Protein AF-0000000076570654 (afdb_homodimer)

Radius of gyration: 28.88 Å; Cα contacts (8 Å, |Δi|>4): 1035; chains: 2; bounding box: 62×108×113 Å

Nearest PDB structures (foldseek):
  5muf-assembly1_A  TM=9.683E-01  e=2.163E-29  Homo sapiens
  6cnl-assembly1_C  TM=9.852E-01  e=6.506E-29  Homo sapiens
  5muf-assembly1_C  TM=9.632E-01  e=5.415E-29  Homo sapiens
  6cnl-assembly1_G  TM=9.884E-01  e=4.902E-28  Homo sapiens
  6cnl-assembly1_K  TM=9.877E-01  e=1.884E-27  Homo sapiens

Foldseek 3Di:
DDPPPPPPVDDPPPPPPPPPPPPPPPCPVPPPVVVVVVCPPDDPVVVVVVPDDDDDDDLCLLVLAQPPPPPPPDSLFFAAKEKEKEWEFFDWDDDPDQLRTAHDPLRLVLLLLLLVVVLVVPDPAAAEEEEPGRRGVSSVVSNCVNVPPHYYDYDNLQADFAQDQAPVHDPCPPVVPPVRNVPNNVSLVVVLSVPPWGDGSVDNYYHYYYYYHHLLSVLQSVCSLQVHDSNCSVVDFAWHGFIWMWMQHRSRHIDTPDDRHRVSDPPVSTDRD/DDDDDDDDPDPPPPPPPPPPPPPPPPCPVPPPVVVVVVCPPDDPVVVVVVPDDDDDDDLCLLVLAQPPPPPPPDSLFFAAKEKEKEWEFFDWDDDPDQLRTAHDPLRLVLLLLLLVVVLVVPDPAAAEEEEPGRRGVSSVVSNCVNVPPHYYDYDNLQADFAQDQAPVHDPCPPVVPPVRNVPNNVSLVVVLSVPPWGDGSVDNYYHYYYYYHHLLSVLQSVCSLQVHDSNCSVVDFAWHGFIWMWMQHRSRHIDTPDDRHRVSDPPVSTDRD

Sequence (546 aa):
MSKRLFTQAARFIFGGAVLTATVAGCHARADSTSFLRRVLADSPTLKEAFKSPITPWNSNWDNRGNHVSGNGDSSVKSKANRHIILVRHGQYHYCEDDSDCHLTELGRQQTDLTGQRLKQLNFPYTRIFYSTMTRAVESTNEIIKYLPGVPATPCDFIREGAPFPPEPSVANWPPDGDEAFKKDGPRIESAFMHYIHRADPSQTEDSYEILVCHANVIRYFVCRALQLPPEAWIRISLDHGSLTWLTIRPSGTVSLRWLGNSGYMPPDKLSLAMSKRLFTQAARFIFGGAVLTATVAGCHARADSTSFLRRVLADSPTLKEAFKSPITPWNSNWDNRGNHVSGNGDSSVKSKANRHIILVRHGQYHYCEDDSDCHLTELGRQQTDLTGQRLKQLNFPYTRIFYSTMTRAVESTNEIIKYLPGVPATPCDFIREGAPFPPEPSVANWPPDGDEAFKKDGPRIESAFMHYIHRADPSQTEDSYEILVCHANVIRYFVCRALQLPPEAWIRISLDHGSLTWLTIRPSGTVSLRWLGNSGYMPPDKLSLA

Organism: Mesocestoides corti (NCBI:txid53468)

Structure (mmCIF, N/CA/C/O backbone):
data_AF-0000000076570654-model_v1
#
loop_
_entity.id
_entity.type
_entity.pdbx_description
1 polymer 'Serine/threonine-protein phosphatase PGAM5, mitochondrial'
#
loop_
_atom_site.group_PDB
_atom_site.id
_atom_site.type_symbol
_atom_site.label_atom_id
_atom_site.label_alt_id
_atom_site.label_comp_id
_atom_site.label_asym_id
_atom_site.label_entity_id
_atom_site.label_seq_id
_atom_site.pdbx_PDB_ins_code
_atom_site.Cartn_x
_atom_site.Cartn_y
_atom_site.Cartn_z
_atom_site.occupancy
_atom_site.B_iso_or_equiv
_atom_site.auth_seq_id
_atom_site.auth_comp_id
_atom_site.auth_asym_id
_atom_site.auth_atom_id
_atom_site.pdbx_PDB_model_num
ATOM 1 N N . MET A 1 1 ? -3.227 0.968 85.312 1 22.78 1 MET A N 1
ATOM 2 C CA . MET A 1 1 ? -3.623 0.625 84 1 22.78 1 MET A CA 1
ATOM 3 C C . MET A 1 1 ? -3.176 1.7 83 1 22.78 1 MET A C 1
ATOM 5 O O . MET A 1 1 ? -2.867 2.824 83.375 1 22.78 1 MET A O 1
ATOM 9 N N . SER A 1 2 ? -3.299 1.262 81.688 1 22.83 2 SER A N 1
ATOM 10 C CA . SER A 1 2 ? -2.758 1.334 80.312 1 22.83 2 SER A CA 1
ATOM 11 C C . SER A 1 2 ? -3.172 2.629 79.625 1 22.83 2 SER A C 1
ATOM 13 O O . SER A 1 2 ? -4.348 2.816 79.312 1 22.83 2 SER A O 1
ATOM 15 N N . LYS A 1 3 ? -2.545 3.783 80.062 1 19.36 3 LYS A N 1
ATOM 16 C CA . LYS A 1 3 ? -2.51 5.18 79.625 1 19.36 3 LYS A CA 1
ATOM 17 C C . LYS A 1 3 ? -2.305 5.289 78.125 1 19.36 3 LYS A C 1
ATOM 19 O O . LYS A 1 3 ? -1.303 4.809 77.562 1 19.36 3 LYS A O 1
ATOM 24 N N . ARG A 1 4 ? -3.49 5.391 77.25 1 24 4 ARG A N 1
ATOM 25 C CA . ARG A 1 4 ? -4.047 5.582 75.938 1 24 4 ARG A CA 1
ATOM 26 C C . ARG A 1 4 ? -3.336 6.715 75.188 1 24 4 ARG A C 1
ATOM 28 O O . ARG A 1 4 ? -3.553 7.891 75.5 1 24 4 ARG A O 1
ATOM 35 N N . LEU A 1 5 ? -1.943 6.562 74.938 1 20.91 5 LEU A N 1
ATOM 36 C CA . LEU A 1 5 ? -0.967 7.48 74.375 1 20.91 5 LEU A CA 1
ATOM 37 C C . LEU A 1 5 ? -1.467 8.047 73.062 1 20.91 5 LEU A C 1
ATOM 39 O O . LEU A 1 5 ? -1.778 7.293 72.125 1 20.91 5 LEU A O 1
ATOM 43 N N . PHE A 1 6 ? -2.215 9.211 73 1 23.89 6 PHE A N 1
ATOM 44 C CA . PHE A 1 6 ? -2.898 10.102 72.062 1 23.89 6 PHE A CA 1
ATOM 45 C C . PHE A 1 6 ? -1.955 10.562 70.938 1 23.89 6 PHE A C 1
ATOM 47 O O . PHE A 1 6 ? -1.001 11.297 71.188 1 23.89 6 PHE A O 1
ATOM 54 N N . THR A 1 7 ? -1.537 9.586 69.938 1 21.77 7 THR A N 1
ATOM 55 C CA . THR A 1 7 ? -0.629 9.711 68.812 1 21.77 7 THR A CA 1
ATOM 56 C C . THR A 1 7 ? -1.047 10.875 67.875 1 21.77 7 THR A C 1
ATOM 58 O O . THR A 1 7 ? -2.166 10.891 67.375 1 21.77 7 THR A O 1
ATOM 61 N N . GLN A 1 8 ? -0.576 12.148 68.062 1 20.47 8 GLN A N 1
ATOM 62 C CA . GLN A 1 8 ? -0.711 13.484 67.5 1 20.47 8 GLN A CA 1
ATOM 63 C C . GLN A 1 8 ? -0.262 13.492 66.062 1 20.47 8 GLN A C 1
ATOM 65 O O . GLN A 1 8 ? 0.936 13.562 65.75 1 20.47 8 GLN A O 1
ATOM 70 N N . ALA A 1 9 ? -0.659 12.609 65.062 1 21.33 9 ALA A N 1
ATOM 71 C CA . ALA A 1 9 ? -0.06 12.406 63.719 1 21.33 9 ALA A CA 1
ATOM 72 C C . ALA A 1 9 ? -0.33 13.602 62.812 1 21.33 9 ALA A C 1
ATOM 74 O O . ALA A 1 9 ? -0.14 13.516 61.594 1 21.33 9 ALA A O 1
ATOM 75 N N . ALA A 1 10 ? -0.599 14.891 63.219 1 20.3 10 ALA A N 1
ATOM 76 C CA . ALA A 1 10 ? -1.308 15.719 62.25 1 20.3 10 ALA A CA 1
ATOM 77 C C . ALA A 1 10 ? -0.469 15.922 61 1 20.3 10 ALA A C 1
ATOM 79 O O . ALA A 1 10 ? 0.741 15.688 61 1 20.3 10 ALA A O 1
ATOM 80 N N . ARG A 1 11 ? -0.731 17.141 60.125 1 20.72 11 ARG A N 1
ATOM 81 C CA . ARG A 1 11 ? -1.178 17.703 58.844 1 20.72 11 ARG A CA 1
ATOM 82 C C . ARG A 1 11 ? -0.014 18.344 58.094 1 20.72 11 ARG A C 1
ATOM 84 O O . ARG A 1 11 ? 0.412 19.453 58.438 1 20.72 11 ARG A O 1
ATOM 91 N N . PHE A 1 12 ? 1.17 17.734 57.906 1 22.22 12 PHE A N 1
ATOM 92 C CA . PHE A 1 12 ? 2.266 18.5 57.312 1 22.22 12 PHE A CA 1
ATOM 93 C C . PHE A 1 12 ? 1.878 19.031 55.938 1 22.22 12 PHE A C 1
ATOM 95 O O . PHE A 1 12 ? 1.423 18.266 55.094 1 22.22 12 PHE A O 1
ATOM 102 N N . ILE A 1 13 ? 1.491 20.328 55.781 1 21.91 13 ILE A N 1
ATOM 103 C CA . ILE A 1 13 ? 1.037 21.203 54.688 1 21.91 13 ILE A CA 1
ATOM 104 C C . ILE A 1 13 ? 2.158 21.391 53.688 1 21.91 13 ILE A C 1
ATOM 106 O O . ILE A 1 13 ? 3.158 22.047 53.969 1 21.91 13 ILE A O 1
ATOM 110 N N . PHE A 1 14 ? 2.818 20.344 53.125 1 21.67 14 PHE A N 1
ATOM 111 C CA . PHE A 1 14 ? 3.957 20.609 52.25 1 21.67 14 PHE A CA 1
ATOM 112 C C . PHE A 1 14 ? 3.559 21.516 51.094 1 21.67 14 PHE A C 1
ATOM 114 O O . PHE A 1 14 ? 2.52 21.312 50.469 1 21.67 14 PHE A O 1
ATOM 121 N N . GLY A 1 15 ? 3.887 22.844 51.094 1 22.66 15 GLY A N 1
ATOM 122 C CA . GLY A 1 15 ? 3.805 23.969 50.188 1 22.66 15 GLY A CA 1
ATOM 123 C C . GLY A 1 15 ? 4.426 23.688 48.844 1 22.66 15 GLY A C 1
ATOM 124 O O . GLY A 1 15 ? 5.648 23.703 48.688 1 22.66 15 GLY A O 1
ATOM 125 N N . GLY A 1 16 ? 4.156 22.578 48.188 1 22.44 16 GLY A N 1
ATOM 126 C CA . GLY A 1 16 ? 4.895 22.281 46.969 1 22.44 16 GLY A CA 1
ATOM 127 C C . GLY A 1 16 ? 4.793 23.375 45.906 1 22.44 16 GLY A C 1
ATOM 128 O O . GLY A 1 16 ? 3.703 23.859 45.625 1 22.44 16 GLY A O 1
ATOM 129 N N . ALA A 1 17 ? 5.793 24.328 45.812 1 24.34 17 ALA A N 1
ATOM 130 C CA . ALA A 1 17 ? 5.988 25.344 44.781 1 24.34 17 ALA A CA 1
ATOM 131 C C . ALA A 1 17 ? 5.832 24.766 43.406 1 24.34 17 ALA A C 1
ATOM 133 O O . ALA A 1 17 ? 6.484 23.781 43.031 1 24.34 17 ALA A O 1
ATOM 134 N N . VAL A 1 18 ? 4.617 24.734 42.875 1 24.47 18 VAL A N 1
ATOM 135 C CA . VAL A 1 18 ? 4.281 24.391 41.5 1 24.47 18 VAL A CA 1
ATOM 136 C C . VAL A 1 18 ? 5.121 25.219 40.531 1 24.47 18 VAL A C 1
ATOM 138 O O . VAL A 1 18 ? 5.004 26.438 40.5 1 24.47 18 VAL A O 1
ATOM 141 N N . LEU A 1 19 ? 6.445 24.953 40.438 1 25.12 19 LEU A N 1
ATOM 142 C CA . LEU A 1 19 ? 7.199 25.625 39.375 1 25.12 19 LEU A CA 1
ATOM 143 C C . LEU A 1 19 ? 6.457 25.531 38.062 1 25.12 19 LEU A C 1
ATOM 145 O O . LEU A 1 19 ? 6.176 24.438 37.562 1 25.12 19 LEU A O 1
ATOM 149 N N . THR A 1 20 ? 5.613 26.5 37.812 1 23.55 20 THR A N 1
ATOM 150 C CA . THR A 1 20 ? 4.969 26.75 36.531 1 23.55 20 THR A CA 1
ATOM 151 C C . THR A 1 20 ? 6.008 26.844 35.406 1 23.55 20 THR A C 1
ATOM 153 O O . THR A 1 20 ? 6.891 27.703 35.469 1 23.55 20 THR A O 1
ATOM 156 N N . ALA A 1 21 ? 6.57 25.734 34.938 1 25.83 21 ALA A N 1
ATOM 157 C CA . ALA A 1 21 ? 7.375 25.812 33.719 1 25.83 21 ALA A CA 1
ATOM 158 C C . ALA A 1 21 ? 6.703 26.688 32.656 1 25.83 21 ALA A C 1
ATOM 160 O O . ALA A 1 21 ? 5.559 26.438 32.281 1 25.83 21 ALA A O 1
ATOM 161 N N . THR A 1 22 ? 6.969 27.922 32.688 1 26.09 22 THR A N 1
ATOM 162 C CA . THR A 1 22 ? 6.664 28.844 31.594 1 26.09 22 THR A CA 1
ATOM 163 C C . THR A 1 22 ? 7.176 28.297 30.266 1 26.09 22 THR A C 1
ATOM 165 O O . THR A 1 22 ? 8.383 28.109 30.094 1 26.09 22 THR A O 1
ATOM 168 N N . VAL A 1 23 ? 6.547 27.281 29.719 1 27.09 23 VAL A N 1
ATOM 169 C CA . VAL A 1 23 ? 6.816 26.984 28.328 1 27.09 23 VAL A CA 1
ATOM 170 C C . VAL A 1 23 ? 6.785 28.266 27.5 1 27.09 23 VAL A C 1
ATOM 172 O O . VAL A 1 23 ? 5.754 28.938 27.422 1 27.09 23 VAL A O 1
ATOM 175 N N . ALA A 1 24 ? 7.793 29.047 27.516 1 28.44 24 ALA A N 1
ATOM 176 C CA . ALA A 1 24 ? 7.973 30.109 26.516 1 28.44 24 ALA A CA 1
ATOM 177 C C . ALA A 1 24 ? 7.594 29.609 25.125 1 28.44 24 ALA A C 1
ATOM 179 O O . ALA A 1 24 ? 8.219 28.688 24.594 1 28.44 24 ALA A O 1
ATOM 180 N N . GLY A 1 25 ? 6.312 29.594 24.766 1 29.28 25 GLY A N 1
ATOM 181 C CA . GLY A 1 25 ? 5.672 29.391 23.484 1 29.28 25 GLY A CA 1
ATOM 182 C C . GLY A 1 25 ? 6.34 30.156 22.359 1 29.28 25 GLY A C 1
ATOM 183 O O . GLY A 1 25 ? 6.246 31.391 22.297 1 29.28 25 GLY A O 1
ATOM 184 N N . CYS A 1 26 ? 7.594 29.969 22.062 1 29.44 26 CYS A N 1
ATOM 185 C CA . CYS A 1 26 ? 8.078 30.594 20.828 1 29.44 26 CYS A CA 1
ATOM 186 C C . CYS A 1 26 ? 7.062 30.438 19.703 1 29.44 26 CYS A C 1
ATOM 188 O O . CYS A 1 26 ? 6.652 29.312 19.391 1 29.44 26 CYS A O 1
ATOM 190 N N . HIS A 1 27 ? 6.215 31.406 19.344 1 30.3 27 HIS A N 1
ATOM 191 C CA . HIS A 1 27 ? 5.281 31.688 18.266 1 30.3 27 HIS A CA 1
ATOM 192 C C . HIS A 1 27 ? 5.906 31.406 16.906 1 30.3 27 HIS A C 1
ATOM 194 O O . HIS A 1 27 ? 6.461 32.312 16.266 1 30.3 27 HIS A O 1
ATOM 200 N N . ALA A 1 28 ? 6.688 30.547 16.688 1 34.44 28 ALA A N 1
ATOM 201 C CA . ALA A 1 28 ? 6.98 30.172 15.305 1 34.44 28 ALA A CA 1
ATOM 202 C C . ALA A 1 28 ? 5.707 29.781 14.562 1 34.44 28 ALA A C 1
ATOM 204 O O . ALA A 1 28 ? 5.539 28.625 14.164 1 34.44 28 ALA A O 1
ATOM 205 N N . ARG A 1 29 ? 4.562 30.062 14.852 1 38.47 29 ARG A N 1
ATOM 206 C CA . ARG A 1 29 ? 3.262 29.812 14.25 1 38.47 29 ARG A CA 1
ATOM 207 C C . ARG A 1 29 ? 3.184 30.422 12.852 1 38.47 29 ARG A C 1
ATOM 209 O O . ARG A 1 29 ? 2.438 29.938 12 1 38.47 29 ARG A O 1
ATOM 216 N N . ALA A 1 30 ? 3.654 31.594 12.555 1 39.28 30 ALA A N 1
ATOM 217 C CA . ALA A 1 30 ? 3.283 32.531 11.5 1 39.28 30 ALA A CA 1
ATOM 218 C C . ALA A 1 30 ? 3.824 32.094 10.148 1 39.28 30 ALA A C 1
ATOM 220 O O . ALA A 1 30 ? 3.168 32.281 9.117 1 39.28 30 ALA A O 1
ATOM 221 N N . ASP A 1 31 ? 4.914 31.359 10.133 1 41.53 31 ASP A N 1
ATOM 222 C CA . ASP A 1 31 ? 5.57 31.281 8.836 1 41.53 31 ASP A CA 1
ATOM 223 C C . ASP A 1 31 ? 4.969 30.172 7.984 1 41.53 31 ASP A C 1
ATOM 225 O O . ASP A 1 31 ? 4.988 30.234 6.754 1 41.53 31 ASP A O 1
ATOM 229 N N . SER A 1 32 ? 4.488 29.109 8.641 1 45.81 32 SER A N 1
ATOM 230 C CA . SER A 1 32 ? 4.027 28 7.797 1 45.81 32 SER A CA 1
ATOM 231 C C . SER A 1 32 ? 2.703 28.344 7.117 1 45.81 32 SER A C 1
ATOM 233 O O . SER A 1 32 ? 2.486 27.984 5.957 1 45.81 32 SER A O 1
ATOM 235 N N . THR A 1 33 ? 1.76 29.016 7.879 1 46.53 33 THR A N 1
ATOM 236 C CA . THR A 1 33 ? 0.463 29.328 7.293 1 46.53 33 THR A CA 1
ATOM 237 C C . THR A 1 33 ? 0.613 30.359 6.176 1 46.53 33 THR A C 1
ATOM 239 O O . THR A 1 33 ? -0.1 30.312 5.172 1 46.53 33 THR A O 1
ATOM 242 N N . SER A 1 34 ? 1.475 31.344 6.469 1 46.34 34 SER A N 1
ATOM 243 C CA . SER A 1 34 ? 1.656 32.406 5.477 1 46.34 34 SER A CA 1
ATOM 244 C C . SER A 1 34 ? 2.262 31.844 4.191 1 46.34 34 SER A C 1
ATOM 246 O O . SER A 1 34 ? 1.848 32.219 3.092 1 46.34 34 SER A O 1
ATOM 248 N N . PHE A 1 35 ? 3.227 31.016 4.383 1 43.72 35 PHE A N 1
ATOM 249 C CA . PHE A 1 35 ? 3.834 30.406 3.205 1 43.72 35 PHE A CA 1
ATOM 250 C C . PHE A 1 35 ? 2.807 29.609 2.416 1 43.72 35 PHE A C 1
ATOM 252 O O . PHE A 1 35 ? 2.752 29.688 1.188 1 43.72 35 PHE A O 1
ATOM 259 N N . LEU A 1 36 ? 1.99 28.875 3.078 1 50.25 36 LEU A N 1
ATOM 260 C CA . LEU A 1 36 ? 1.001 28.047 2.402 1 50.25 36 LEU A CA 1
ATOM 261 C C . LEU A 1 36 ? 0.004 28.906 1.631 1 50.25 36 LEU A C 1
ATOM 263 O O . LEU A 1 36 ? -0.394 28.547 0.518 1 50.25 36 LEU A O 1
ATOM 267 N N . ARG A 1 37 ? -0.307 30.109 2.143 1 47.91 37 ARG A N 1
ATOM 268 C CA . ARG A 1 37 ? -1.215 31.016 1.448 1 47.91 37 ARG A CA 1
ATOM 269 C C . ARG A 1 37 ? -0.581 31.547 0.168 1 47.91 37 ARG A C 1
ATOM 271 O O . ARG A 1 37 ? -1.27 31.75 -0.834 1 47.91 37 ARG A O 1
ATOM 278 N N . ARG A 1 38 ? 0.624 31.766 0.124 1 45.91 38 ARG A N 1
ATOM 279 C CA . ARG A 1 38 ? 1.312 32.281 -1.05 1 45.91 38 ARG A CA 1
ATOM 280 C C . ARG A 1 38 ? 1.442 31.219 -2.133 1 45.91 38 ARG A C 1
ATOM 282 O O . ARG A 1 38 ? 1.372 31.531 -3.324 1 45.91 38 ARG A O 1
ATOM 289 N N . VAL A 1 39 ? 1.688 29.969 -1.808 1 45.91 39 VAL A N 1
ATOM 290 C CA . VAL A 1 39 ? 1.808 28.891 -2.783 1 45.91 39 VAL A CA 1
ATOM 291 C C . VAL A 1 39 ? 0.474 28.688 -3.5 1 45.91 39 VAL A C 1
ATOM 293 O O . VAL A 1 39 ? 0.443 28.344 -4.684 1 45.91 39 VAL A O 1
ATOM 296 N N . LEU A 1 40 ? -0.647 28.875 -2.951 1 48.03 40 LEU A N 1
ATOM 297 C CA . LEU A 1 40 ? -1.966 28.672 -3.543 1 48.03 40 LEU A CA 1
ATOM 298 C C . LEU A 1 40 ? -2.168 29.594 -4.746 1 48.03 40 LEU A C 1
ATOM 300 O O . LEU A 1 40 ? -2.885 29.234 -5.688 1 48.03 40 LEU A O 1
ATOM 304 N N . ALA A 1 41 ? -1.718 30.828 -4.719 1 42.94 41 ALA A N 1
ATOM 305 C CA . ALA A 1 41 ? -2.166 31.781 -5.734 1 42.94 41 ALA A CA 1
ATOM 306 C C . ALA A 1 41 ? -1.58 31.438 -7.102 1 42.94 41 ALA A C 1
ATOM 308 O O . ALA A 1 41 ? -2.227 31.641 -8.133 1 42.94 41 ALA A O 1
ATOM 309 N N . ASP A 1 42 ? -0.177 31.25 -7.312 1 41.75 42 ASP A N 1
ATOM 310 C CA . ASP A 1 42 ? 0.422 31.359 -8.641 1 41.75 42 ASP A CA 1
ATOM 311 C C . ASP A 1 42 ? 0.977 30.031 -9.117 1 41.75 42 ASP A C 1
ATOM 313 O O . ASP A 1 42 ? 1.801 29.984 -10.031 1 41.75 42 ASP A O 1
ATOM 317 N N . SER A 1 43 ? 0.724 28.859 -8.469 1 46.94 43 SER A N 1
ATOM 318 C CA . SER A 1 43 ? 1.596 27.812 -8.984 1 46.94 43 SER A CA 1
ATOM 319 C C . SER A 1 43 ? 0.956 27.094 -10.164 1 46.94 43 SER A C 1
ATOM 321 O O . SER A 1 43 ? -0.155 26.562 -10.047 1 46.94 43 SER A O 1
ATOM 323 N N . PRO A 1 44 ? 1.392 27.281 -11.375 1 47.69 44 PRO A N 1
ATOM 324 C CA . PRO A 1 44 ? 0.985 26.516 -12.555 1 47.69 44 PRO A CA 1
ATOM 325 C C . PRO A 1 44 ? 0.772 25.031 -12.25 1 47.69 44 PRO A C 1
ATOM 327 O O . PRO A 1 44 ? -0.085 24.391 -12.867 1 47.69 44 PRO A O 1
ATOM 330 N N . THR A 1 45 ? 1.472 24.547 -11.258 1 50.75 45 THR A N 1
ATOM 331 C CA . THR A 1 45 ? 1.438 23.125 -10.938 1 50.75 45 THR A CA 1
ATOM 332 C C . THR A 1 45 ? 0.101 22.734 -10.312 1 50.75 45 THR A C 1
ATOM 334 O O . THR A 1 45 ? -0.417 21.656 -10.555 1 50.75 45 THR A O 1
ATOM 337 N N . LEU A 1 46 ? -0.473 23.656 -9.602 1 51.69 46 LEU A N 1
ATOM 338 C CA . LEU A 1 46 ? -1.772 23.406 -8.992 1 51.69 46 LEU A CA 1
ATOM 339 C C . LEU A 1 46 ? -2.861 23.297 -10.055 1 51.69 46 LEU A C 1
ATOM 341 O O . LEU A 1 46 ? -3.707 22.406 -10 1 51.69 46 LEU A O 1
ATOM 345 N N . LYS A 1 47 ? -2.803 24.344 -10.977 1 52.5 47 LYS A N 1
ATOM 346 C CA . LYS A 1 47 ? -3.795 24.375 -12.047 1 52.5 47 LYS A CA 1
ATOM 347 C C . LYS A 1 47 ? -3.674 23.141 -12.938 1 52.5 47 LYS A C 1
ATOM 349 O O . LYS A 1 47 ? -4.68 22.641 -13.445 1 52.5 47 LYS A O 1
ATOM 354 N N . GLU A 1 48 ? -2.475 22.672 -13.125 1 56.59 48 GLU A N 1
ATOM 355 C CA . GLU A 1 48 ? -2.236 21.531 -14 1 56.59 48 GLU A CA 1
ATOM 356 C C . GLU A 1 48 ? -2.715 20.234 -13.359 1 56.59 48 GLU A C 1
ATOM 358 O O . GLU A 1 48 ? -3.234 19.344 -14.047 1 56.59 48 GLU A O 1
ATOM 363 N N . ALA A 1 49 ? -2.594 20.219 -12.078 1 55.81 49 ALA A N 1
ATOM 364 C CA . ALA A 1 49 ? -3.031 19 -11.398 1 55.81 49 ALA A CA 1
ATOM 365 C C . ALA A 1 49 ? -4.535 18.797 -11.562 1 55.81 49 ALA A C 1
ATOM 367 O O . ALA A 1 49 ? -5 17.672 -11.734 1 55.81 49 ALA A O 1
ATOM 368 N N . PHE A 1 50 ? -5.211 19.781 -11.695 1 59.19 50 PHE A N 1
ATOM 369 C CA . PHE A 1 50 ? -6.664 19.688 -11.711 1 59.19 50 PHE A CA 1
ATOM 370 C C . PHE A 1 50 ? -7.188 19.594 -13.141 1 59.19 50 PHE A C 1
ATOM 372 O O . PHE A 1 50 ? -8.367 19.328 -13.359 1 59.19 50 PHE A O 1
ATOM 379 N N . LYS A 1 51 ? -6.195 19.75 -14.062 1 62.22 51 LYS A N 1
ATOM 380 C CA . LYS A 1 51 ? -6.637 19.703 -15.453 1 62.22 51 LYS A CA 1
ATOM 381 C C . LYS A 1 51 ? -6.367 18.344 -16.078 1 62.22 51 LYS A C 1
ATOM 383 O O . LYS A 1 51 ? -6.594 18.141 -17.281 1 62.22 51 LYS A O 1
ATOM 388 N N . SER A 1 52 ? -6.004 17.391 -15.266 1 67.56 52 SER A N 1
ATOM 389 C CA . SER A 1 52 ? -5.695 16.094 -15.844 1 67.56 52 SER A CA 1
ATOM 390 C C . SER A 1 52 ? -6.969 15.375 -16.281 1 67.56 52 SER A C 1
ATOM 392 O O . SER A 1 52 ? -7.961 15.352 -15.547 1 67.56 52 SER A O 1
ATOM 394 N N . PRO A 1 53 ? -6.969 14.93 -17.562 1 79.88 53 PRO A N 1
ATOM 395 C CA . PRO A 1 53 ? -8.141 14.164 -17.984 1 79.88 53 PRO A CA 1
ATOM 396 C C . PRO A 1 53 ? -8.352 12.898 -17.156 1 79.88 53 PRO A C 1
ATOM 398 O O . PRO A 1 53 ? -7.383 12.227 -16.797 1 79.88 53 PRO A O 1
ATOM 401 N N . ILE A 1 54 ? -9.547 12.742 -16.766 1 85.19 54 ILE A N 1
ATOM 402 C CA . ILE A 1 54 ? -9.945 11.562 -16.016 1 85.19 54 ILE A CA 1
ATOM 403 C C . ILE A 1 54 ? -10.109 10.375 -16.969 1 85.19 54 ILE A C 1
ATOM 405 O O . ILE A 1 54 ? -10.828 10.461 -17.953 1 85.19 54 ILE A O 1
ATOM 409 N N . THR A 1 55 ? -9.344 9.32 -16.703 1 88.38 55 THR A N 1
ATOM 410 C CA . THR A 1 55 ? -9.531 8.078 -17.438 1 88.38 55 THR A CA 1
ATOM 411 C C . THR A 1 55 ? -10.648 7.242 -16.828 1 88.38 55 THR A C 1
ATOM 413 O O . THR A 1 55 ? -10.594 6.887 -15.648 1 88.38 55 THR A O 1
ATOM 416 N N . PRO A 1 56 ? -11.641 6.918 -17.625 1 92.81 56 PRO A N 1
ATOM 417 C CA . PRO A 1 56 ? -12.758 6.141 -17.062 1 92.81 56 PRO A CA 1
ATOM 418 C C . PRO A 1 56 ? -12.352 4.723 -16.672 1 92.81 56 PRO A C 1
ATOM 420 O O . PRO A 1 56 ? -11.492 4.117 -17.328 1 92.81 56 PRO A O 1
ATOM 423 N N . TRP A 1 57 ? -12.969 4.234 -15.648 1 95.06 57 TRP A N 1
ATOM 424 C CA . TRP A 1 57 ? -12.781 2.848 -15.234 1 95.06 57 TRP A CA 1
ATOM 425 C C . TRP A 1 57 ? -13.305 1.884 -16.281 1 95.06 57 TRP A C 1
ATOM 427 O O . TRP A 1 57 ? -14.445 2.02 -16.75 1 95.06 57 TRP A O 1
ATOM 437 N N . ASN A 1 58 ? -12.461 0.96 -16.734 1 94.5 58 ASN A N 1
ATOM 438 C CA . ASN A 1 58 ? -12.914 -0.107 -17.609 1 94.5 58 ASN A CA 1
ATOM 439 C C . ASN A 1 58 ? -13.609 -1.221 -16.844 1 94.5 58 ASN A C 1
ATOM 441 O O . ASN A 1 58 ? -12.953 -2.053 -16.219 1 94.5 58 ASN A O 1
ATOM 445 N N . SER A 1 59 ? -14.891 -1.306 -16.922 1 92.94 59 SER A N 1
ATOM 446 C CA . SER A 1 59 ? -15.664 -2.275 -16.156 1 92.94 59 SER A CA 1
ATOM 447 C C . SER A 1 59 ? -15.523 -3.68 -16.734 1 92.94 59 SER A C 1
ATOM 449 O O . SER A 1 59 ? -15.922 -4.66 -16.109 1 92.94 59 SER A O 1
ATOM 451 N N . ASN A 1 60 ? -14.969 -3.832 -17.891 1 93.38 60 ASN A N 1
ATOM 452 C CA . ASN A 1 60 ? -14.797 -5.137 -18.516 1 93.38 60 ASN A CA 1
ATOM 453 C C . ASN A 1 60 ? -13.32 -5.531 -18.609 1 93.38 60 ASN A C 1
ATOM 455 O O . ASN A 1 60 ? -12.922 -6.254 -19.516 1 93.38 60 ASN A O 1
ATOM 459 N N . TRP A 1 61 ? -12.594 -5.004 -17.672 1 94 61 TRP A N 1
ATOM 460 C CA . TRP A 1 61 ? -11.148 -5.203 -17.703 1 94 61 TRP A CA 1
ATOM 461 C C . TRP A 1 61 ? -10.797 -6.68 -17.578 1 94 61 TRP A C 1
ATOM 463 O O . TRP A 1 61 ? -9.719 -7.109 -18.016 1 94 61 TRP A O 1
ATOM 473 N N . ASP A 1 62 ? -11.609 -7.473 -16.984 1 94.12 62 ASP A N 1
ATOM 474 C CA . ASP A 1 62 ? -11.344 -8.891 -16.766 1 94.12 62 ASP A CA 1
ATOM 475 C C . ASP A 1 62 ? -12.164 -9.758 -17.719 1 94.12 62 ASP A C 1
ATOM 477 O O . ASP A 1 62 ? -12.266 -10.977 -17.531 1 94.12 62 ASP A O 1
ATOM 481 N N . ASN A 1 63 ? -12.805 -9.133 -18.672 1 90.69 63 ASN A N 1
ATOM 482 C CA . ASN A 1 63 ? -13.617 -9.773 -19.703 1 90.69 63 ASN A CA 1
ATOM 483 C C . ASN A 1 63 ? -14.805 -10.516 -19.109 1 90.69 63 ASN A C 1
ATOM 485 O O . ASN A 1 63 ? -15.219 -11.555 -19.625 1 90.69 63 ASN A O 1
ATOM 489 N N . ARG A 1 64 ? -15.242 -10.086 -18 1 89.56 64 ARG A N 1
ATOM 490 C CA . ARG A 1 64 ? -16.359 -10.742 -17.328 1 89.56 64 ARG A CA 1
ATOM 491 C C . ARG A 1 64 ? -17.484 -9.758 -17.031 1 89.56 64 ARG A C 1
ATOM 493 O O . ARG A 1 64 ? -18.359 -10.031 -16.219 1 89.56 64 ARG A O 1
ATOM 500 N N . GLY A 1 65 ? -17.328 -8.609 -17.625 1 81.19 65 GLY A N 1
ATOM 501 C CA . GLY A 1 65 ? -18.391 -7.617 -17.5 1 81.19 65 GLY A CA 1
ATOM 502 C C . GLY A 1 65 ? -19.688 -8.031 -18.156 1 81.19 65 GLY A C 1
ATOM 503 O O . GLY A 1 65 ? -19.672 -8.852 -19.078 1 81.19 65 GLY A O 1
ATOM 504 N N . ASN A 1 66 ? -20.859 -7.715 -17.531 1 65.44 66 ASN A N 1
ATOM 505 C CA . ASN A 1 66 ? -22.172 -8.055 -18.078 1 65.44 66 ASN A CA 1
ATOM 506 C C . ASN A 1 66 ? -22.344 -7.504 -19.5 1 65.44 66 ASN A C 1
ATOM 508 O O . ASN A 1 66 ? -22.125 -6.312 -19.734 1 65.44 66 ASN A O 1
ATOM 512 N N . HIS A 1 67 ? -21.984 -8.281 -20.406 1 54.69 67 HIS A N 1
ATOM 513 C CA . HIS A 1 67 ? -22.484 -7.879 -21.719 1 54.69 67 HIS A CA 1
ATOM 514 C C . HIS A 1 67 ? -24 -8.023 -21.812 1 54.69 67 HIS A C 1
ATOM 516 O O . HIS A 1 67 ? -24.562 -9.031 -21.391 1 54.69 67 HIS A O 1
ATOM 522 N N . VAL A 1 68 ? -24.641 -6.902 -21.562 1 47.47 68 VAL A N 1
ATOM 523 C CA . VAL A 1 68 ? -26.078 -6.98 -21.828 1 47.47 68 VAL A CA 1
ATOM 524 C C . VAL A 1 68 ? -26.312 -7.699 -23.156 1 47.47 68 VAL A C 1
ATOM 526 O O . VAL A 1 68 ? -25.906 -7.215 -24.219 1 47.47 68 VAL A O 1
ATOM 529 N N . SER A 1 69 ? -26.219 -8.953 -23.156 1 44.78 69 SER A N 1
ATOM 530 C CA . SER A 1 69 ? -26.734 -9.531 -24.391 1 44.78 69 SER A CA 1
ATOM 531 C C . SER A 1 69 ? -28.172 -9.109 -24.641 1 44.78 69 SER A C 1
ATOM 533 O O . SER A 1 69 ? -28.922 -8.82 -23.703 1 44.78 69 SER A O 1
ATOM 535 N N . GLY A 1 70 ? -28.5 -8.469 -25.672 1 43.09 70 GLY A N 1
ATOM 536 C CA . GLY A 1 70 ? -29.797 -8.047 -26.156 1 43.09 70 GLY A CA 1
ATOM 537 C C . GLY A 1 70 ? -30.938 -8.914 -25.625 1 43.09 70 GLY A C 1
ATOM 538 O O . GLY A 1 70 ? -32.094 -8.578 -25.797 1 43.09 70 GLY A O 1
ATOM 539 N N . ASN A 1 71 ? -30.969 -10.219 -25.859 1 43.66 71 ASN A N 1
ATOM 540 C CA . ASN A 1 71 ? -32.156 -11.047 -25.875 1 43.66 71 ASN A CA 1
ATOM 541 C C . ASN A 1 71 ? -32.594 -11.438 -24.453 1 43.66 71 ASN A C 1
ATOM 543 O O . ASN A 1 71 ? -32.375 -12.57 -24.031 1 43.66 71 ASN A O 1
ATOM 547 N N . GLY A 1 72 ? -32.969 -10.648 -23.484 1 45.88 72 GLY A N 1
ATOM 548 C CA . GLY A 1 72 ? -33.719 -10.867 -22.25 1 45.88 72 GLY A CA 1
ATOM 549 C C . GLY A 1 72 ? -32.969 -11.711 -21.234 1 45.88 72 GLY A C 1
ATOM 550 O O . GLY A 1 72 ? -33.531 -12.109 -20.219 1 45.88 72 GLY A O 1
ATOM 551 N N . ASP A 1 73 ? -32.156 -12.617 -21.641 1 46.53 73 ASP A N 1
ATOM 552 C CA . ASP A 1 73 ? -31.672 -13.625 -20.703 1 46.53 73 ASP A CA 1
ATOM 553 C C . ASP A 1 73 ? -30.922 -12.969 -19.547 1 46.53 73 ASP A C 1
ATOM 555 O O . ASP A 1 73 ? -30.328 -11.898 -19.703 1 46.53 73 ASP A O 1
ATOM 559 N N . SER A 1 74 ? -31.188 -13.406 -18.234 1 49.75 74 SER A N 1
ATOM 560 C CA . SER A 1 74 ? -30.75 -13.086 -16.875 1 49.75 74 SER A CA 1
ATOM 561 C C . SER A 1 74 ? -29.25 -12.812 -16.828 1 49.75 74 SER A C 1
ATOM 563 O O . SER A 1 74 ? -28.453 -13.656 -17.25 1 49.75 74 SER A O 1
ATOM 565 N N . SER A 1 75 ? -28.797 -11.703 -17.125 1 54.94 75 SER A N 1
ATOM 566 C CA . SER A 1 75 ? -27.422 -11.25 -16.938 1 54.94 75 SER A CA 1
ATOM 567 C C . SER A 1 75 ? -26.781 -11.914 -15.719 1 54.94 75 SER A C 1
ATOM 569 O O . SER A 1 75 ? -27.328 -11.852 -14.609 1 54.94 75 SER A O 1
ATOM 571 N N . VAL A 1 76 ? -26.234 -13.07 -15.797 1 69.25 76 VAL A N 1
ATOM 572 C CA . VAL A 1 76 ? -25.594 -13.766 -14.688 1 69.25 76 VAL A CA 1
ATOM 573 C C . VAL A 1 76 ? -24.438 -12.93 -14.148 1 69.25 76 VAL A C 1
ATOM 575 O O . VAL A 1 76 ? -23.422 -12.742 -14.836 1 69.25 76 VAL A O 1
ATOM 578 N N . LYS A 1 77 ? -24.734 -12.18 -13.156 1 84.69 77 LYS A N 1
ATOM 579 C CA . LYS A 1 77 ? -23.797 -11.273 -12.508 1 84.69 77 LYS A CA 1
ATOM 580 C C . LYS A 1 77 ? -23.094 -11.953 -11.328 1 84.69 77 LYS A C 1
ATOM 582 O O . LYS A 1 77 ? -23.688 -12.797 -10.656 1 84.69 77 LYS A O 1
ATOM 587 N N . SER A 1 78 ? -21.812 -11.68 -11.203 1 91.75 78 SER A N 1
ATOM 588 C CA . SER A 1 78 ? -21.062 -12.102 -10.023 1 91.75 78 SER A CA 1
ATOM 589 C C . SER A 1 78 ? -21.75 -11.617 -8.742 1 91.75 78 SER A C 1
ATOM 591 O O . SER A 1 78 ? -22.391 -10.57 -8.734 1 91.75 78 SER A O 1
ATOM 593 N N . LYS A 1 79 ? -21.656 -12.422 -7.758 1 93.44 79 LYS A N 1
ATOM 594 C CA . LYS A 1 79 ? -22.375 -12.086 -6.535 1 93.44 79 LYS A CA 1
ATOM 595 C C . LYS A 1 79 ? -21.422 -12.039 -5.336 1 93.44 79 LYS A C 1
ATOM 597 O O . LYS A 1 79 ? -21.781 -11.516 -4.277 1 93.44 79 LYS A O 1
ATOM 602 N N . ALA A 1 80 ? -20.266 -12.539 -5.516 1 97.62 80 ALA A N 1
ATOM 603 C CA . ALA A 1 80 ? -19.344 -12.688 -4.391 1 97.62 80 ALA A CA 1
ATOM 604 C C . ALA A 1 80 ? -18.078 -11.852 -4.598 1 97.62 80 ALA A C 1
ATOM 606 O O . ALA A 1 80 ? -17.672 -11.617 -5.738 1 97.62 80 ALA A O 1
ATOM 607 N N . ASN A 1 81 ? -17.5 -11.406 -3.518 1 98.31 81 ASN A N 1
ATOM 608 C CA . ASN A 1 81 ? -16.172 -10.805 -3.594 1 98.31 81 ASN A CA 1
ATOM 609 C C . ASN A 1 81 ? -15.086 -11.867 -3.682 1 98.31 81 ASN A C 1
ATOM 611 O O . ASN A 1 81 ? -15.203 -12.938 -3.086 1 98.31 81 ASN A O 1
ATOM 615 N N . ARG A 1 82 ? -14.102 -11.562 -4.422 1 98.69 82 ARG A N 1
ATOM 616 C CA . ARG A 1 82 ? -12.867 -12.336 -4.352 1 98.69 82 ARG A CA 1
ATOM 617 C C . ARG A 1 82 ? -11.758 -11.539 -3.674 1 98.69 82 ARG A C 1
ATOM 619 O O . ARG A 1 82 ? -11.477 -10.406 -4.062 1 98.69 82 ARG A O 1
ATOM 626 N N . HIS A 1 83 ? -11.25 -12.117 -2.627 1 98.88 83 HIS A N 1
ATOM 627 C CA . HIS A 1 83 ? -10.102 -11.547 -1.93 1 98.88 83 HIS A CA 1
ATOM 628 C C . HIS A 1 83 ? -8.812 -12.266 -2.312 1 98.88 83 HIS A C 1
ATOM 630 O O . HIS A 1 83 ? -8.688 -13.477 -2.111 1 98.88 83 HIS A O 1
ATOM 636 N N . ILE A 1 84 ? -7.93 -11.531 -2.906 1 98.94 84 ILE A N 1
ATOM 637 C CA . ILE A 1 84 ? -6.637 -12.07 -3.316 1 98.94 84 ILE A CA 1
ATOM 638 C C . ILE A 1 84 ? -5.535 -11.508 -2.426 1 98.94 84 ILE A C 1
ATOM 640 O O . ILE A 1 84 ? -5.27 -10.297 -2.445 1 98.94 84 ILE A O 1
ATOM 644 N N . ILE A 1 85 ? -4.926 -12.352 -1.654 1 98.94 85 ILE A N 1
ATOM 645 C CA . ILE A 1 85 ? -3.832 -11.961 -0.771 1 98.94 85 ILE A CA 1
ATOM 646 C C . ILE A 1 85 ? -2.498 -12.383 -1.384 1 98.94 85 ILE A C 1
ATOM 648 O O . ILE A 1 85 ? -2.227 -13.578 -1.526 1 98.94 85 ILE A O 1
ATOM 652 N N . LEU A 1 86 ? -1.724 -11.414 -1.775 1 98.94 86 LEU A N 1
ATOM 653 C CA . LEU A 1 86 ? -0.418 -11.641 -2.387 1 98.94 86 LEU A CA 1
ATOM 654 C C . LEU A 1 86 ? 0.693 -11.555 -1.347 1 98.94 86 LEU A C 1
ATOM 656 O O . LEU A 1 86 ? 0.747 -10.602 -0.568 1 98.94 86 LEU A O 1
ATOM 660 N N . VAL A 1 87 ? 1.579 -12.547 -1.337 1 98.94 87 VAL A N 1
ATOM 661 C CA . VAL A 1 87 ? 2.664 -12.625 -0.366 1 98.94 87 VAL A CA 1
ATOM 662 C C . VAL A 1 87 ? 4.008 -12.617 -1.091 1 98.94 87 VAL A C 1
ATOM 664 O O . VAL A 1 87 ? 4.246 -13.438 -1.983 1 98.94 87 VAL A O 1
ATOM 667 N N . ARG A 1 88 ? 4.824 -11.703 -0.688 1 99 88 ARG A N 1
ATOM 668 C CA . ARG A 1 88 ? 6.191 -11.789 -1.194 1 99 88 ARG A CA 1
ATOM 669 C C . ARG A 1 88 ? 6.98 -12.867 -0.46 1 99 88 ARG A C 1
ATOM 671 O O . ARG A 1 88 ? 6.855 -13.016 0.757 1 99 88 ARG A O 1
ATOM 678 N N . HIS A 1 89 ? 7.832 -13.57 -1.104 1 98.94 89 HIS A N 1
ATOM 679 C CA . HIS A 1 89 ? 8.703 -14.555 -0.481 1 98.94 89 HIS A CA 1
ATOM 680 C C . HIS A 1 89 ? 9.609 -13.906 0.564 1 98.94 89 HIS A C 1
ATOM 682 O O . HIS A 1 89 ? 9.695 -12.68 0.641 1 98.94 89 HIS A O 1
ATOM 688 N N . GLY A 1 90 ? 10.242 -14.781 1.387 1 98.94 90 GLY A N 1
ATOM 689 C CA . GLY A 1 90 ? 11.195 -14.32 2.379 1 98.94 90 GLY A CA 1
ATOM 690 C C . GLY A 1 90 ? 12.57 -14.039 1.797 1 98.94 90 GLY A C 1
ATOM 691 O O . GLY A 1 90 ? 12.828 -14.344 0.632 1 98.94 90 GLY A O 1
ATOM 692 N N . GLN A 1 91 ? 13.414 -13.461 2.609 1 98.88 91 GLN A N 1
ATOM 693 C CA . GLN A 1 91 ? 14.789 -13.203 2.205 1 98.88 91 GLN A CA 1
ATOM 694 C C . GLN A 1 91 ? 15.508 -14.5 1.843 1 98.88 91 GLN A C 1
ATOM 696 O O . GLN A 1 91 ? 15.305 -15.531 2.486 1 98.88 91 GLN A O 1
ATOM 701 N N . TYR A 1 92 ? 16.375 -14.461 0.913 1 98.69 92 TYR A N 1
ATOM 702 C CA . TYR A 1 92 ? 17.047 -15.664 0.417 1 98.69 92 TYR A CA 1
ATOM 703 C C . TYR A 1 92 ? 18.484 -15.359 0.012 1 98.69 92 TYR A C 1
ATOM 705 O O . TYR A 1 92 ? 18.859 -14.195 -0.154 1 98.69 92 TYR A O 1
ATOM 713 N N . HIS A 1 93 ? 19.297 -16.375 -0.096 1 97.88 93 HIS A N 1
ATOM 714 C CA . HIS A 1 93 ? 20.641 -16.297 -0.673 1 97.88 93 HIS A CA 1
ATOM 715 C C . HIS A 1 93 ? 20.594 -16.438 -2.191 1 97.88 93 HIS A C 1
ATOM 717 O O . HIS A 1 93 ? 20.188 -17.484 -2.707 1 97.88 93 HIS A O 1
ATOM 723 N N . TYR A 1 94 ? 21.062 -15.398 -2.814 1 96.31 94 TYR A N 1
ATOM 724 C CA . TYR A 1 94 ? 21.047 -15.484 -4.27 1 96.31 94 TYR A CA 1
ATOM 725 C C . TYR A 1 94 ? 22.141 -16.422 -4.766 1 96.31 94 TYR A C 1
ATOM 727 O O . TYR A 1 94 ? 23.266 -16.391 -4.277 1 96.31 94 TYR A O 1
ATOM 735 N N . CYS A 1 95 ? 21.766 -17.281 -5.688 1 96.62 95 CYS A N 1
ATOM 736 C CA . CYS A 1 95 ? 22.656 -18.156 -6.43 1 96.62 95 CYS A CA 1
ATOM 737 C C . CYS A 1 95 ? 22.312 -18.172 -7.914 1 96.62 95 CYS A C 1
ATOM 739 O O . CYS A 1 95 ? 21.203 -17.766 -8.297 1 96.62 95 CYS A O 1
ATOM 741 N N . GLU A 1 96 ? 23.234 -18.547 -8.711 1 94.69 96 GLU A N 1
ATOM 742 C CA . GLU A 1 96 ? 23.016 -18.594 -10.148 1 94.69 96 GLU A CA 1
ATOM 743 C C . GLU A 1 96 ? 21.906 -19.594 -10.508 1 94.69 96 GLU A C 1
ATOM 745 O O . GLU A 1 96 ? 21.062 -19.312 -11.352 1 94.69 96 GLU A O 1
ATOM 750 N N . ASP A 1 97 ? 21.969 -20.672 -9.883 1 97.25 97 ASP A N 1
ATOM 751 C CA . ASP A 1 97 ? 20.953 -21.703 -10.086 1 97.25 97 ASP A CA 1
ATOM 752 C C . ASP A 1 97 ? 19.828 -21.578 -9.062 1 97.25 97 ASP A C 1
ATOM 754 O O . ASP A 1 97 ? 20.062 -21.609 -7.855 1 97.25 97 ASP A O 1
ATOM 758 N N . ASP A 1 98 ? 18.609 -21.453 -9.523 1 97.38 98 ASP A N 1
ATOM 759 C CA . ASP A 1 98 ? 17.453 -21.25 -8.664 1 97.38 98 ASP A CA 1
ATOM 760 C C . ASP A 1 98 ? 17.375 -22.297 -7.57 1 97.38 98 ASP A C 1
ATOM 762 O O . ASP A 1 98 ? 16.984 -22 -6.438 1 97.38 98 ASP A O 1
ATOM 766 N N . SER A 1 99 ? 17.688 -23.562 -7.926 1 97.81 99 SER A N 1
ATOM 767 C CA . SER A 1 99 ? 17.594 -24.656 -6.965 1 97.81 99 SER A CA 1
ATOM 768 C C . SER A 1 99 ? 18.453 -24.406 -5.738 1 97.81 99 SER A C 1
ATOM 770 O O . SER A 1 99 ? 18.234 -24.984 -4.676 1 97.81 99 SER A O 1
ATOM 772 N N . ASP A 1 100 ? 19.422 -23.438 -5.828 1 98.12 100 ASP A N 1
ATOM 773 C CA . ASP A 1 100 ? 20.344 -23.156 -4.734 1 98.12 100 ASP A CA 1
ATOM 774 C C . ASP A 1 100 ? 19.953 -21.875 -4.008 1 98.12 100 ASP A C 1
ATOM 776 O O . ASP A 1 100 ? 20.562 -21.5 -3.006 1 98.12 100 ASP A O 1
ATOM 780 N N . CYS A 1 101 ? 18.953 -21.188 -4.434 1 98.5 101 CYS A N 1
ATOM 781 C CA . CYS A 1 101 ? 18.531 -19.922 -3.85 1 98.5 101 CYS A CA 1
ATOM 782 C C . CYS A 1 101 ? 17.594 -20.156 -2.662 1 98.5 101 CYS A C 1
ATOM 784 O O . CYS A 1 101 ? 16.438 -19.734 -2.682 1 98.5 101 CYS A O 1
ATOM 786 N N . HIS A 1 102 ? 18.125 -20.672 -1.596 1 98.75 102 HIS A N 1
ATOM 787 C CA . HIS A 1 102 ? 17.359 -21.016 -0.402 1 98.75 102 HIS A CA 1
ATOM 788 C C . HIS A 1 102 ? 17.125 -19.812 0.487 1 98.75 102 HIS A C 1
ATOM 790 O O . HIS A 1 102 ? 17.922 -18.859 0.47 1 98.75 102 HIS A O 1
ATOM 796 N N . LEU A 1 103 ? 16.094 -19.906 1.265 1 98.81 103 LEU A N 1
ATOM 797 C CA . LEU A 1 103 ? 15.836 -18.859 2.248 1 98.81 103 LEU A CA 1
ATOM 798 C C . LEU A 1 103 ? 16.984 -18.75 3.244 1 98.81 103 LEU A C 1
ATOM 800 O O . LEU A 1 103 ? 17.562 -19.766 3.635 1 98.81 103 LEU A O 1
ATOM 804 N N . THR A 1 104 ? 17.297 -17.547 3.656 1 98.81 104 THR A N 1
ATOM 805 C CA . THR A 1 104 ? 18.141 -17.344 4.828 1 98.81 104 THR A CA 1
ATOM 806 C C . THR A 1 104 ? 17.375 -17.672 6.109 1 98.81 104 THR A C 1
ATOM 808 O O . THR A 1 104 ? 16.172 -17.938 6.066 1 98.81 104 THR A O 1
ATOM 811 N N . GLU A 1 105 ? 18.078 -17.688 7.199 1 98.75 105 GLU A N 1
ATOM 812 C CA . GLU A 1 105 ? 17.375 -17.812 8.477 1 98.75 105 GLU A CA 1
ATOM 813 C C . GLU A 1 105 ? 16.375 -16.688 8.672 1 98.75 105 GLU A C 1
ATOM 815 O O . GLU A 1 105 ? 15.258 -16.922 9.156 1 98.75 105 GLU A O 1
ATOM 820 N N . LEU A 1 106 ? 16.766 -15.508 8.328 1 98.81 106 LEU A N 1
ATOM 821 C CA . LEU A 1 106 ? 15.859 -14.367 8.406 1 98.81 106 LEU A CA 1
ATOM 822 C C . LEU A 1 106 ? 14.633 -14.602 7.539 1 98.81 106 LEU A C 1
ATOM 824 O O . LEU A 1 106 ? 13.508 -14.336 7.969 1 98.81 106 LEU A O 1
ATOM 828 N N . GLY A 1 107 ? 14.844 -15.047 6.328 1 98.88 107 GLY A N 1
ATOM 829 C CA . GLY A 1 107 ? 13.734 -15.336 5.426 1 98.88 107 GLY A CA 1
ATOM 830 C C . GLY A 1 107 ? 12.742 -16.328 5.996 1 98.88 107 GLY A C 1
ATOM 831 O O . GLY A 1 107 ? 11.531 -16.172 5.836 1 98.88 107 GLY A O 1
ATOM 832 N N . ARG A 1 108 ? 13.281 -17.359 6.621 1 98.88 108 ARG A N 1
ATOM 833 C CA . ARG A 1 108 ? 12.422 -18.359 7.25 1 98.88 108 ARG A CA 1
ATOM 834 C C . ARG A 1 108 ? 11.617 -17.75 8.391 1 98.88 108 ARG A C 1
ATOM 836 O O . ARG A 1 108 ? 10.43 -18.031 8.547 1 98.88 108 ARG A O 1
ATOM 843 N N . GLN A 1 109 ? 12.258 -16.906 9.148 1 98.88 109 GLN A N 1
ATOM 844 C CA . GLN A 1 109 ? 11.57 -16.25 10.25 1 98.88 109 GLN A CA 1
ATOM 845 C C . GLN A 1 109 ? 10.484 -15.312 9.734 1 98.88 109 GLN A C 1
ATOM 847 O O . GLN A 1 109 ? 9.391 -15.242 10.305 1 98.88 109 GLN A O 1
ATOM 852 N N . GLN A 1 110 ? 10.789 -14.578 8.711 1 98.94 110 GLN A N 1
ATOM 853 C CA . GLN A 1 110 ? 9.828 -13.664 8.102 1 98.94 110 GLN A CA 1
ATOM 854 C C . GLN A 1 110 ? 8.562 -14.406 7.672 1 98.94 110 GLN A C 1
ATOM 856 O O . GLN A 1 110 ? 7.453 -13.992 8.008 1 98.94 110 GLN A O 1
ATOM 861 N N . THR A 1 111 ? 8.75 -15.508 6.938 1 98.94 111 THR A N 1
ATOM 862 C CA . THR A 1 111 ? 7.602 -16.203 6.375 1 98.94 111 THR A CA 1
ATOM 863 C C . THR A 1 111 ? 6.891 -17.031 7.441 1 98.94 111 THR A C 1
ATOM 865 O O . THR A 1 111 ? 5.691 -17.297 7.336 1 98.94 111 THR A O 1
ATOM 868 N N . ASP A 1 112 ? 7.637 -17.453 8.469 1 98.94 112 ASP A N 1
ATOM 869 C CA . ASP A 1 112 ? 6.984 -18.016 9.648 1 98.94 112 ASP A CA 1
ATOM 870 C C . ASP A 1 112 ? 6.016 -17.016 10.273 1 98.94 112 ASP A C 1
ATOM 872 O O . ASP A 1 112 ? 4.867 -17.344 10.562 1 98.94 112 ASP A O 1
ATOM 876 N N . LEU A 1 113 ? 6.457 -15.781 10.461 1 98.94 113 LEU A N 1
ATOM 877 C CA . LEU A 1 113 ? 5.617 -14.719 11 1 98.94 113 LEU A CA 1
ATOM 878 C C . LEU A 1 113 ? 4.445 -14.422 10.062 1 98.94 113 LEU A C 1
ATOM 880 O O . LEU A 1 113 ? 3.34 -14.125 10.523 1 98.94 113 LEU A O 1
ATOM 884 N N . THR A 1 114 ? 4.711 -14.523 8.812 1 98.94 114 THR A N 1
ATOM 885 C CA . THR A 1 114 ? 3.65 -14.336 7.828 1 98.94 114 THR A CA 1
ATOM 886 C C . THR A 1 114 ? 2.549 -15.375 8.016 1 98.94 114 THR A C 1
ATOM 888 O O . THR A 1 114 ? 1.364 -15.039 8.031 1 98.94 114 THR A O 1
ATOM 891 N N . GLY A 1 115 ? 2.98 -16.641 8.109 1 98.94 115 GLY A N 1
ATOM 892 C CA . GLY A 1 115 ? 2.012 -17.703 8.367 1 98.94 115 GLY A CA 1
ATOM 893 C C . GLY A 1 115 ? 1.222 -17.469 9.641 1 98.94 115 GLY A C 1
ATOM 894 O O . GLY A 1 115 ? 0.004 -17.672 9.664 1 98.94 115 GLY A O 1
ATOM 895 N N . GLN A 1 116 ? 1.882 -17.078 10.68 1 98.94 116 GLN A N 1
ATOM 896 C CA . GLN A 1 116 ? 1.221 -16.781 11.953 1 98.94 116 GLN A CA 1
ATOM 897 C C . GLN A 1 116 ? 0.19 -15.672 11.789 1 98.94 116 GLN A C 1
ATOM 899 O O . GLN A 1 116 ? -0.909 -15.75 12.344 1 98.94 116 GLN A O 1
ATOM 904 N N . ARG A 1 117 ? 0.564 -14.672 11.086 1 98.94 117 ARG A N 1
ATOM 905 C CA . ARG A 1 117 ? -0.354 -13.555 10.875 1 98.94 117 ARG A CA 1
ATOM 906 C C . ARG A 1 117 ? -1.595 -14.008 10.109 1 98.94 117 ARG A C 1
ATOM 908 O O . ARG A 1 117 ? -2.715 -13.617 10.453 1 98.94 117 ARG A O 1
ATOM 915 N N . LEU A 1 118 ? -1.374 -14.742 9.039 1 98.94 118 LEU A N 1
ATOM 916 C CA . LEU A 1 118 ? -2.5 -15.25 8.266 1 98.94 118 LEU A CA 1
ATOM 917 C C . LEU A 1 118 ? -3.424 -16.094 9.133 1 98.94 118 LEU A C 1
ATOM 919 O O . LEU A 1 118 ? -4.648 -15.992 9.031 1 98.94 118 LEU A O 1
ATOM 923 N N . LYS A 1 119 ? -2.846 -16.953 9.93 1 98.88 119 LYS A N 1
ATOM 924 C CA . LYS A 1 119 ? -3.641 -17.734 10.875 1 98.88 119 LYS A CA 1
ATOM 925 C C . LYS A 1 119 ? -4.434 -16.828 11.812 1 98.88 119 LYS A C 1
ATOM 927 O O . LYS A 1 119 ? -5.621 -17.062 12.047 1 98.88 119 LYS A O 1
ATOM 932 N N . GLN A 1 120 ? -3.779 -15.828 12.344 1 98.69 120 GLN A N 1
ATOM 933 C CA . GLN A 1 120 ? -4.414 -14.898 13.266 1 98.69 120 GLN A CA 1
ATOM 934 C C . GLN A 1 120 ? -5.594 -14.188 12.617 1 98.69 120 GLN A C 1
ATOM 936 O O . GLN A 1 120 ? -6.617 -13.953 13.258 1 98.69 120 GLN A O 1
ATOM 941 N N . LEU A 1 121 ? -5.406 -13.742 11.406 1 98.62 121 LEU A N 1
ATOM 942 C CA . LEU A 1 121 ? -6.477 -13.078 10.664 1 98.62 121 LEU A CA 1
ATOM 943 C C . LEU A 1 121 ? -7.672 -14.008 10.492 1 98.62 121 LEU A C 1
ATOM 945 O O . LEU A 1 121 ? -8.82 -13.555 10.469 1 98.62 121 LEU A O 1
ATOM 949 N N . ASN A 1 122 ? -7.43 -15.266 10.227 1 98.06 122 ASN A N 1
ATOM 950 C CA . ASN A 1 122 ? -8.406 -16.344 10.258 1 98.06 122 ASN A CA 1
ATOM 951 C C . ASN A 1 122 ? -9.484 -16.156 9.195 1 98.06 122 ASN A C 1
ATOM 953 O O . ASN A 1 122 ? -10.672 -16.391 9.461 1 98.06 122 ASN A O 1
ATOM 957 N N . PHE A 1 123 ? -9.156 -15.695 8.078 1 98.06 123 PHE A N 1
ATOM 958 C CA . PHE A 1 123 ? -10.078 -15.688 6.945 1 98.06 123 PHE A CA 1
ATOM 959 C C . PHE A 1 123 ? -10.336 -17.109 6.457 1 98.06 123 PHE A C 1
ATOM 961 O O . PHE A 1 123 ? -9.539 -18.016 6.707 1 98.06 123 PHE A O 1
ATOM 968 N N . PRO A 1 124 ? -11.508 -17.328 5.844 1 98.06 124 PRO A N 1
ATOM 969 C CA . PRO A 1 124 ? -11.734 -18.656 5.258 1 98.06 124 PRO A CA 1
ATOM 970 C C . PRO A 1 124 ? -10.914 -18.891 3.994 1 98.06 124 PRO A C 1
ATOM 972 O O . PRO A 1 124 ? -11.469 -18.922 2.891 1 98.06 124 PRO A O 1
ATOM 975 N N . TYR A 1 125 ? -9.609 -19.109 4.156 1 98.62 125 TYR A N 1
ATOM 976 C CA . TYR A 1 125 ? -8.695 -19.297 3.033 1 98.62 125 TYR A CA 1
ATOM 977 C C . TYR A 1 125 ? -9.094 -20.516 2.205 1 98.62 125 TYR A C 1
ATOM 979 O O . TYR A 1 125 ? -9.312 -21.609 2.748 1 98.62 125 TYR A O 1
ATOM 987 N N . THR A 1 126 ? -9.133 -20.328 0.863 1 96.94 126 THR A N 1
ATOM 988 C CA . THR A 1 126 ? -9.664 -21.375 0.011 1 96.94 126 THR A CA 1
ATOM 989 C C . THR A 1 126 ? -8.539 -22.125 -0.694 1 96.94 126 THR A C 1
ATOM 991 O O . THR A 1 126 ? -8.617 -23.344 -0.884 1 96.94 126 THR A O 1
ATOM 994 N N . ARG A 1 127 ? -7.512 -21.453 -1.09 1 97.75 127 ARG A N 1
ATOM 995 C CA . ARG A 1 127 ? -6.41 -22.078 -1.826 1 97.75 127 ARG A CA 1
ATOM 996 C C . ARG A 1 127 ? -5.168 -21.188 -1.795 1 97.75 127 ARG A C 1
ATOM 998 O O . ARG A 1 127 ? -5.27 -19.969 -1.587 1 97.75 127 ARG A O 1
ATOM 1005 N N . ILE A 1 128 ? -4.031 -21.859 -1.965 1 98.81 128 ILE A N 1
ATOM 1006 C CA . ILE A 1 128 ? -2.74 -21.203 -2.096 1 98.81 128 ILE A CA 1
ATOM 1007 C C . ILE A 1 128 ? -2.115 -21.547 -3.445 1 98.81 128 ILE A C 1
ATOM 1009 O O . ILE A 1 128 ? -2.107 -22.719 -3.85 1 98.81 128 ILE A O 1
ATOM 1013 N N . PHE A 1 129 ? -1.734 -20.562 -4.207 1 98.88 129 PHE A N 1
ATOM 1014 C CA . PHE A 1 129 ? -0.842 -20.734 -5.348 1 98.88 129 PHE A CA 1
ATOM 1015 C C . PHE A 1 129 ? 0.536 -20.156 -5.047 1 98.88 129 PHE A C 1
ATOM 1017 O O . PHE A 1 129 ? 0.65 -19.125 -4.383 1 98.88 129 PHE A O 1
ATOM 1024 N N . TYR A 1 130 ? 1.583 -20.828 -5.496 1 98.88 130 TYR A N 1
ATOM 1025 C CA . TYR A 1 130 ? 2.904 -20.297 -5.176 1 98.88 130 TYR A CA 1
ATOM 1026 C C . TYR A 1 130 ? 3.867 -20.5 -6.34 1 98.88 130 TYR A C 1
ATOM 1028 O O . TYR A 1 130 ? 3.762 -21.484 -7.082 1 98.88 130 TYR A O 1
ATOM 1036 N N . SER A 1 131 ? 4.715 -19.547 -6.531 1 98.94 131 SER A N 1
ATOM 1037 C CA . SER A 1 131 ? 5.781 -19.625 -7.527 1 98.94 131 SER A CA 1
ATOM 1038 C C . SER A 1 131 ? 6.637 -20.859 -7.324 1 98.94 131 SER A C 1
ATOM 1040 O O . SER A 1 131 ? 6.957 -21.219 -6.188 1 98.94 131 SER A O 1
ATOM 1042 N N . THR A 1 132 ? 7.152 -21.422 -8.438 1 98.81 132 THR A N 1
ATOM 1043 C CA . THR A 1 132 ? 7.938 -22.656 -8.383 1 98.81 132 THR A CA 1
ATOM 1044 C C . THR A 1 132 ? 9.398 -22.344 -8.062 1 98.81 132 THR A C 1
ATOM 1046 O O . THR A 1 132 ? 10.219 -23.25 -7.934 1 98.81 132 THR A O 1
ATOM 1049 N N . MET A 1 133 ? 9.758 -21.109 -7.945 1 98.75 133 MET A N 1
ATOM 1050 C CA . MET A 1 133 ? 11.133 -20.797 -7.562 1 98.75 133 MET A CA 1
ATOM 1051 C C . MET A 1 133 ? 11.391 -21.188 -6.113 1 98.75 133 MET A C 1
ATOM 1053 O O . MET A 1 133 ? 10.516 -21.062 -5.258 1 98.75 133 MET A O 1
ATOM 1057 N N . THR A 1 134 ? 12.617 -21.594 -5.793 1 98.88 134 THR A N 1
ATOM 1058 C CA . THR A 1 134 ? 12.992 -22.203 -4.523 1 98.88 134 THR A CA 1
ATOM 1059 C C . THR A 1 134 ? 12.625 -21.297 -3.352 1 98.88 134 THR A C 1
ATOM 1061 O O . THR A 1 134 ? 12.047 -21.766 -2.365 1 98.88 134 THR A O 1
ATOM 1064 N N . ARG A 1 135 ? 12.945 -20.031 -3.424 1 98.81 135 ARG A N 1
ATOM 1065 C CA . ARG A 1 135 ? 12.664 -19.094 -2.34 1 98.81 135 ARG A CA 1
ATOM 1066 C C . ARG A 1 135 ? 11.172 -19.016 -2.053 1 98.81 135 ARG A C 1
ATOM 1068 O O . ARG A 1 135 ? 10.766 -18.875 -0.897 1 98.81 135 ARG A O 1
ATOM 1075 N N . ALA A 1 136 ? 10.328 -19.125 -3.055 1 98.94 136 ALA A N 1
ATOM 1076 C CA . ALA A 1 136 ? 8.883 -19.062 -2.873 1 98.94 136 ALA A CA 1
ATOM 1077 C C . ALA A 1 136 ? 8.344 -20.406 -2.357 1 98.94 136 ALA A C 1
ATOM 1079 O O . ALA A 1 136 ? 7.426 -20.422 -1.534 1 98.94 136 ALA A O 1
ATOM 1080 N N . VAL A 1 137 ? 8.875 -21.5 -2.883 1 98.94 137 VAL A N 1
ATOM 1081 C CA . VAL A 1 137 ? 8.492 -22.828 -2.393 1 98.94 137 VAL A CA 1
ATOM 1082 C C . VAL A 1 137 ? 8.758 -22.922 -0.892 1 98.94 137 VAL A C 1
ATOM 1084 O O . VAL A 1 137 ? 7.875 -23.297 -0.12 1 98.94 137 VAL A O 1
ATOM 1087 N N . GLU A 1 138 ? 9.945 -22.531 -0.503 1 98.94 138 GLU A N 1
ATOM 1088 C CA . GLU A 1 138 ? 10.305 -22.609 0.909 1 98.94 138 GLU A CA 1
ATOM 1089 C C . GLU A 1 138 ? 9.469 -21.641 1.75 1 98.94 138 GLU A C 1
ATOM 1091 O O . GLU A 1 138 ? 9.102 -21.969 2.883 1 98.94 138 GLU A O 1
ATOM 1096 N N . SER A 1 139 ? 9.188 -20.469 1.198 1 98.94 139 SER A N 1
ATOM 1097 C CA . SER A 1 139 ? 8.297 -19.547 1.891 1 98.94 139 SER A CA 1
ATOM 1098 C C . SER A 1 139 ? 6.922 -20.156 2.115 1 98.94 139 SER A C 1
ATOM 1100 O O . SER A 1 139 ? 6.352 -20.031 3.203 1 98.94 139 SER A O 1
ATOM 1102 N N . THR A 1 140 ? 6.445 -20.797 1.095 1 98.94 140 THR A N 1
ATOM 1103 C CA . THR A 1 140 ? 5.133 -21.422 1.178 1 98.94 140 THR A CA 1
ATOM 1104 C C . THR A 1 140 ? 5.133 -22.531 2.225 1 98.94 140 THR A C 1
ATOM 1106 O O . THR A 1 140 ? 4.168 -22.688 2.977 1 98.94 140 THR A O 1
ATOM 1109 N N . ASN A 1 141 ? 6.191 -23.297 2.268 1 98.81 141 ASN A N 1
ATOM 1110 C CA . ASN A 1 141 ? 6.305 -24.375 3.248 1 98.81 141 ASN A CA 1
ATOM 1111 C C . ASN A 1 141 ? 6.215 -23.844 4.676 1 98.81 141 ASN A C 1
ATOM 1113 O O . ASN A 1 141 ? 5.629 -24.5 5.547 1 98.81 141 ASN A O 1
ATOM 1117 N N . GLU A 1 142 ? 6.855 -22.688 4.945 1 98.81 142 GLU A N 1
ATOM 1118 C CA . GLU A 1 142 ? 6.754 -22.078 6.27 1 98.81 142 GLU A CA 1
ATOM 1119 C C . GLU A 1 142 ? 5.328 -21.625 6.562 1 98.81 142 GLU A C 1
ATOM 1121 O O . GLU A 1 142 ? 4.82 -21.812 7.668 1 98.81 142 GLU A O 1
ATOM 1126 N N . ILE A 1 143 ? 4.68 -21.062 5.605 1 98.88 143 ILE A N 1
ATOM 1127 C CA . ILE A 1 143 ? 3.367 -20.438 5.762 1 98.88 143 ILE A CA 1
ATOM 1128 C C . ILE A 1 143 ? 2.312 -21.516 6.004 1 98.88 143 ILE A C 1
ATOM 1130 O O . ILE A 1 143 ? 1.453 -21.359 6.875 1 98.88 143 ILE A O 1
ATOM 1134 N N . ILE A 1 144 ? 2.33 -22.609 5.273 1 98.56 144 ILE A N 1
ATOM 1135 C CA . ILE A 1 144 ? 1.252 -23.594 5.27 1 98.56 144 ILE A CA 1
ATOM 1136 C C . ILE A 1 144 ? 1.216 -24.328 6.609 1 98.56 144 ILE A C 1
ATOM 1138 O O . ILE A 1 144 ? 0.214 -24.953 6.953 1 98.56 144 ILE A O 1
ATOM 1142 N N . LYS A 1 145 ? 2.359 -24.281 7.383 1 98.5 145 LYS A N 1
ATOM 1143 C CA . LYS A 1 145 ? 2.365 -24.828 8.742 1 98.5 145 LYS A CA 1
ATOM 1144 C C . LYS A 1 145 ? 1.217 -24.25 9.562 1 98.5 145 LYS A C 1
ATOM 1146 O O . LYS A 1 145 ? 0.717 -24.906 10.484 1 98.5 145 LYS A O 1
ATOM 1151 N N . TYR A 1 146 ? 0.812 -23.125 9.234 1 98.81 146 TYR A N 1
ATOM 1152 C CA . TYR A 1 146 ? -0.176 -22.406 10.039 1 98.81 146 TYR A CA 1
ATOM 1153 C C . TYR A 1 146 ? -1.541 -22.422 9.359 1 98.81 146 TYR A C 1
ATOM 1155 O O . TYR A 1 146 ? -2.508 -21.859 9.883 1 98.81 146 TYR A O 1
ATOM 1163 N N . LEU A 1 147 ? -1.625 -22.938 8.211 1 98.38 147 LEU A N 1
ATOM 1164 C CA . LEU A 1 147 ? -2.863 -23.016 7.445 1 98.38 147 LEU A CA 1
ATOM 1165 C C . LEU A 1 147 ? -3.189 -24.453 7.066 1 98.38 147 LEU A C 1
ATOM 1167 O O . LEU A 1 147 ? -3.33 -24.766 5.883 1 98.38 147 LEU A O 1
ATOM 1171 N N . PRO A 1 148 ? -3.354 -25.203 8.078 1 95.62 148 PRO A N 1
ATOM 1172 C CA . PRO A 1 148 ? -3.625 -26.609 7.781 1 95.62 148 PRO A CA 1
ATOM 1173 C C . PRO A 1 148 ? -4.898 -26.812 6.961 1 95.62 148 PRO A C 1
ATOM 1175 O O . PRO A 1 148 ? -5.906 -26.141 7.211 1 95.62 148 PRO A O 1
ATOM 1178 N N . GLY A 1 149 ? -4.824 -27.672 5.965 1 95.88 149 GLY A N 1
ATOM 1179 C CA . GLY A 1 149 ? -6 -28.047 5.191 1 95.88 149 GLY A CA 1
ATOM 1180 C C . GLY A 1 149 ? -6.188 -27.188 3.953 1 95.88 149 GLY A C 1
ATOM 1181 O O . GLY A 1 149 ? -7.066 -27.453 3.131 1 95.88 149 GLY A O 1
ATOM 1182 N N . VAL A 1 150 ? -5.477 -26.094 3.863 1 98 150 VAL A N 1
ATOM 1183 C CA . VAL A 1 150 ? -5.586 -25.266 2.668 1 98 150 VAL A CA 1
ATOM 1184 C C . VAL A 1 150 ? -4.719 -25.844 1.554 1 98 150 VAL A C 1
ATOM 1186 O O . VAL A 1 150 ? -3.5 -25.969 1.706 1 98 150 VAL A O 1
ATOM 1189 N N . PRO A 1 151 ? -5.312 -26.25 0.443 1 98.31 151 PRO A N 1
ATOM 1190 C CA . PRO A 1 151 ? -4.516 -26.812 -0.645 1 98.31 151 PRO A CA 1
ATOM 1191 C C . PRO A 1 151 ? -3.553 -25.812 -1.265 1 98.31 151 PRO A C 1
ATOM 1193 O O . PRO A 1 151 ? -3.9 -24.641 -1.428 1 98.31 151 PRO A O 1
ATOM 1196 N N . ALA A 1 152 ? -2.361 -26.234 -1.532 1 98.5 152 ALA A N 1
ATOM 1197 C CA . ALA A 1 152 ? -1.33 -25.422 -2.154 1 98.5 152 ALA A CA 1
ATOM 1198 C C . ALA A 1 152 ? -0.897 -26 -3.498 1 98.5 152 ALA A C 1
ATOM 1200 O O . ALA A 1 152 ? -0.605 -27.188 -3.598 1 98.5 152 ALA A O 1
ATOM 1201 N N . THR A 1 153 ? -0.904 -25.156 -4.555 1 98.56 153 THR A N 1
ATOM 1202 C CA . THR A 1 153 ? -0.583 -25.594 -5.906 1 98.56 153 THR A CA 1
ATOM 1203 C C . THR A 1 153 ? 0.558 -24.766 -6.488 1 98.56 153 THR A C 1
ATOM 1205 O O . THR A 1 153 ? 0.513 -23.531 -6.461 1 98.56 153 THR A O 1
ATOM 1208 N N . PRO A 1 154 ? 1.623 -25.406 -6.996 1 98.62 154 PRO A N 1
ATOM 1209 C CA . PRO A 1 154 ? 2.695 -24.641 -7.637 1 98.62 154 PRO A CA 1
ATOM 1210 C C . PRO A 1 154 ? 2.26 -24 -8.961 1 98.62 154 PRO A C 1
ATOM 1212 O O . PRO A 1 154 ? 1.377 -24.531 -9.641 1 98.62 154 PRO A O 1
ATOM 1215 N N . CYS A 1 155 ? 2.867 -22.859 -9.281 1 98.38 155 CYS A N 1
ATOM 1216 C CA . CYS A 1 155 ? 2.531 -22.141 -10.508 1 98.38 155 CYS A CA 1
ATOM 1217 C C . CYS A 1 155 ? 3.77 -21.484 -11.117 1 98.38 155 CYS A C 1
ATOM 1219 O O . CYS A 1 155 ? 4.352 -20.578 -10.523 1 98.38 155 CYS A O 1
ATOM 1221 N N . ASP A 1 156 ? 4.07 -21.828 -12.359 1 98.06 156 ASP A N 1
ATOM 1222 C CA . ASP A 1 156 ? 5.234 -21.297 -13.055 1 98.06 156 ASP A CA 1
ATOM 1223 C C . ASP A 1 156 ? 4.957 -19.875 -13.578 1 98.06 156 ASP A C 1
ATOM 1225 O O . ASP A 1 156 ? 5.883 -19.094 -13.797 1 98.06 156 ASP A O 1
ATOM 1229 N N . PHE A 1 157 ? 3.787 -19.547 -13.75 1 97.81 157 PHE A N 1
ATOM 1230 C CA . PHE A 1 157 ? 3.422 -18.297 -14.406 1 97.81 157 PHE A CA 1
ATOM 1231 C C . PHE A 1 157 ? 3.66 -17.109 -13.484 1 97.81 157 PHE A C 1
ATOM 1233 O O . PHE A 1 157 ? 3.697 -15.969 -13.93 1 97.81 157 PHE A O 1
ATOM 1240 N N . ILE A 1 158 ? 3.795 -17.391 -12.148 1 98.69 158 ILE A N 1
ATOM 1241 C CA . ILE A 1 158 ? 4.012 -16.281 -11.219 1 98.69 158 ILE A CA 1
ATOM 1242 C C . ILE A 1 158 ? 5.457 -16.281 -10.734 1 98.69 158 ILE A C 1
ATOM 1244 O O . ILE A 1 158 ? 5.766 -15.75 -9.664 1 98.69 158 ILE A O 1
ATOM 1248 N N . ARG A 1 159 ? 6.355 -16.906 -11.508 1 98.5 159 ARG A N 1
ATOM 1249 C CA . ARG A 1 159 ? 7.789 -16.781 -11.258 1 98.5 159 ARG A CA 1
ATOM 1250 C C . ARG A 1 159 ? 8.266 -15.352 -11.438 1 98.5 159 ARG A C 1
ATOM 1252 O O . ARG A 1 159 ? 7.633 -14.562 -12.148 1 98.5 159 ARG A O 1
ATOM 1259 N N . GLU A 1 160 ? 9.375 -15.117 -10.828 1 96.75 160 GLU A N 1
ATOM 1260 C CA . GLU A 1 160 ? 9.969 -13.789 -10.922 1 96.75 160 GLU A CA 1
ATOM 1261 C C . GLU A 1 160 ? 10.336 -13.445 -12.359 1 96.75 160 GLU A C 1
ATOM 1263 O O . GLU A 1 160 ? 10.586 -14.336 -13.172 1 96.75 160 GLU A O 1
ATOM 1268 N N . GLY A 1 161 ? 10.219 -12.148 -12.664 1 96 161 GLY A N 1
ATOM 1269 C CA . GLY A 1 161 ? 10.602 -11.672 -13.984 1 96 161 GLY A CA 1
ATOM 1270 C C . GLY A 1 161 ? 10.359 -10.188 -14.172 1 96 161 GLY A C 1
ATOM 1271 O O . GLY A 1 161 ? 10.203 -9.445 -13.195 1 96 161 GLY A O 1
ATOM 1272 N N . ALA A 1 162 ? 10.5 -9.727 -15.398 1 96.38 162 ALA A N 1
ATOM 1273 C CA . ALA A 1 162 ? 10.312 -8.328 -15.789 1 96.38 162 ALA A CA 1
ATOM 1274 C C . ALA A 1 162 ? 8.953 -8.133 -16.469 1 96.38 162 ALA A C 1
ATOM 1276 O O . ALA A 1 162 ? 8.82 -8.328 -17.672 1 96.38 162 ALA A O 1
ATOM 1277 N N . PRO A 1 163 ? 8.055 -7.641 -15.711 1 96.44 163 PRO A N 1
ATOM 1278 C CA . PRO A 1 163 ? 6.684 -7.652 -16.234 1 96.44 163 PRO A CA 1
ATOM 1279 C C . PRO A 1 163 ? 6.461 -6.602 -17.312 1 96.44 163 PRO A C 1
ATOM 1281 O O . PRO A 1 163 ? 5.66 -6.812 -18.234 1 96.44 163 PRO A O 1
ATOM 1284 N N . PHE A 1 164 ? 7.082 -5.457 -17.203 1 96.12 164 PHE A N 1
ATOM 1285 C CA . PHE A 1 164 ? 6.871 -4.301 -18.078 1 96.12 164 PHE A CA 1
ATOM 1286 C C . PHE A 1 164 ? 8.023 -3.312 -17.938 1 96.12 164 PHE A C 1
ATOM 1288 O O . PHE A 1 164 ? 8.617 -3.178 -16.875 1 96.12 164 PHE A O 1
ATOM 1295 N N . PRO A 1 165 ? 8.406 -2.607 -19.047 1 94.69 165 PRO A N 1
ATOM 1296 C CA . PRO A 1 165 ? 9.445 -1.596 -18.875 1 94.69 165 PRO A CA 1
ATOM 1297 C C . PRO A 1 165 ? 9.094 -0.554 -17.812 1 94.69 165 PRO A C 1
ATOM 1299 O O . PRO A 1 165 ? 8.047 0.091 -17.906 1 94.69 165 PRO A O 1
ATOM 1302 N N . PRO A 1 166 ? 9.977 -0.426 -16.891 1 95.56 166 PRO A N 1
ATOM 1303 C CA . PRO A 1 166 ? 9.648 0.467 -15.773 1 95.56 166 PRO A CA 1
ATOM 1304 C C . PRO A 1 166 ? 9.891 1.938 -16.094 1 95.56 166 PRO A C 1
ATOM 1306 O O . PRO A 1 166 ? 10.742 2.254 -16.938 1 95.56 166 PRO A O 1
ATOM 1309 N N . GLU A 1 167 ? 9.156 2.818 -15.477 1 95.06 167 GLU A N 1
ATOM 1310 C CA . GLU A 1 167 ? 9.359 4.262 -15.43 1 95.06 167 GLU A CA 1
ATOM 1311 C C . GLU A 1 167 ? 9.281 4.785 -13.992 1 95.06 167 GLU A C 1
ATOM 1313 O O . GLU A 1 167 ? 8.25 4.633 -13.328 1 95.06 167 GLU A O 1
ATOM 1318 N N . PRO A 1 168 ? 10.305 5.445 -13.484 1 95.19 168 PRO A N 1
ATOM 1319 C CA . PRO A 1 168 ? 11.562 5.75 -14.18 1 95.19 168 PRO A CA 1
ATOM 1320 C C . PRO A 1 168 ? 12.344 4.492 -14.555 1 95.19 168 PRO A C 1
ATOM 1322 O O . PRO A 1 168 ? 12.227 3.465 -13.883 1 95.19 168 PRO A O 1
ATOM 1325 N N . SER A 1 169 ? 13.141 4.625 -15.523 1 92.12 169 SER A N 1
ATOM 1326 C CA . SER A 1 169 ? 13.969 3.502 -15.953 1 92.12 169 SER A CA 1
ATOM 1327 C C . SER A 1 169 ? 15.07 3.205 -14.945 1 92.12 169 SER A C 1
ATOM 1329 O O . SER A 1 169 ? 15.5 4.094 -14.211 1 92.12 169 SER A O 1
ATOM 1331 N N . VAL A 1 170 ? 15.359 1.981 -14.852 1 89 170 VAL A N 1
ATOM 1332 C CA . VAL A 1 170 ? 16.453 1.551 -13.992 1 89 170 VAL A CA 1
ATOM 1333 C C . VAL A 1 170 ? 17.672 1.2 -14.844 1 89 170 VAL A C 1
ATOM 1335 O O . VAL A 1 170 ? 17.578 0.395 -15.773 1 89 170 VAL A O 1
ATOM 1338 N N . ALA A 1 171 ? 18.734 1.814 -14.453 1 84 171 ALA A N 1
ATOM 1339 C CA . ALA A 1 171 ? 19.953 1.606 -15.227 1 84 171 ALA A CA 1
ATOM 1340 C C . ALA A 1 171 ? 20.375 0.144 -15.188 1 84 171 ALA A C 1
ATOM 1342 O O . ALA A 1 171 ? 20.375 -0.483 -14.125 1 84 171 ALA A O 1
ATOM 1343 N N . ASN A 1 172 ? 20.656 -0.423 -16.281 1 83.75 172 ASN A N 1
ATOM 1344 C CA . ASN A 1 172 ? 21.219 -1.764 -16.453 1 83.75 172 ASN A CA 1
ATOM 1345 C C . ASN A 1 172 ? 20.234 -2.838 -16 1 83.75 172 ASN A C 1
ATOM 1347 O O . ASN A 1 172 ? 20.641 -3.906 -15.547 1 83.75 172 ASN A O 1
ATOM 1351 N N . TRP A 1 173 ? 19.062 -2.518 -15.984 1 86.81 173 TRP A N 1
ATOM 1352 C CA . TRP A 1 173 ? 18 -3.473 -15.664 1 86.81 173 TRP A CA 1
ATOM 1353 C C . TRP A 1 173 ? 16.891 -3.43 -16.703 1 86.81 173 TRP A C 1
ATOM 1355 O O . TRP A 1 173 ? 16.5 -2.354 -17.156 1 86.81 173 TRP A O 1
ATOM 1365 N N . PRO A 1 174 ? 16.406 -4.57 -17.031 1 88.88 174 PRO A N 1
ATOM 1366 C CA . PRO A 1 174 ? 16.828 -5.914 -16.625 1 88.88 174 PRO A CA 1
ATOM 1367 C C . PRO A 1 174 ? 18.156 -6.328 -17.266 1 88.88 174 PRO A C 1
ATOM 1369 O O . PRO A 1 174 ? 18.531 -5.805 -18.328 1 88.88 174 PRO A O 1
ATOM 1372 N N . PRO A 1 175 ? 18.797 -7.27 -16.656 1 82.94 175 PRO A N 1
ATOM 1373 C CA . PRO A 1 175 ? 20.109 -7.676 -17.141 1 82.94 175 PRO A CA 1
ATOM 1374 C C . PRO A 1 175 ? 20.078 -8.141 -18.609 1 82.94 175 PRO A C 1
ATOM 1376 O O . PRO A 1 175 ? 21.031 -7.902 -19.344 1 82.94 175 PRO A O 1
ATOM 1379 N N . ASP A 1 176 ? 19.047 -8.727 -19.047 1 85.44 176 ASP A N 1
ATOM 1380 C CA . ASP A 1 176 ? 18.922 -9.258 -20.406 1 85.44 176 ASP A CA 1
ATOM 1381 C C . ASP A 1 176 ? 18.375 -8.203 -21.359 1 85.44 176 ASP A C 1
ATOM 1383 O O . ASP A 1 176 ? 18.094 -8.492 -22.531 1 85.44 176 ASP A O 1
ATOM 1387 N N . GLY A 1 177 ? 18.156 -7.051 -20.781 1 86.38 177 GLY A N 1
ATOM 1388 C CA . GLY A 1 177 ? 17.641 -5.984 -21.625 1 86.38 177 GLY A CA 1
ATOM 1389 C C . GLY A 1 177 ? 16.172 -6.129 -21.938 1 86.38 177 GLY A C 1
ATOM 1390 O O . GLY A 1 177 ? 15.438 -6.805 -21.203 1 86.38 177 GLY A O 1
ATOM 1391 N N . ASP A 1 178 ? 15.75 -5.582 -22.984 1 87.38 178 ASP A N 1
ATOM 1392 C CA . ASP A 1 178 ? 14.336 -5.469 -23.344 1 87.38 178 ASP A CA 1
ATOM 1393 C C . ASP A 1 178 ? 13.742 -6.84 -23.672 1 87.38 178 ASP A C 1
ATOM 1395 O O . ASP A 1 178 ? 12.523 -7.023 -23.609 1 87.38 178 ASP A O 1
ATOM 1399 N N . GLU A 1 179 ? 14.586 -7.762 -24.016 1 91.25 179 GLU A N 1
ATOM 1400 C CA . GLU A 1 179 ? 14.133 -9.117 -24.344 1 91.25 179 GLU A CA 1
ATOM 1401 C C . GLU A 1 179 ? 13.461 -9.773 -23.141 1 91.25 179 GLU A C 1
ATOM 1403 O O . GLU A 1 179 ? 12.57 -10.617 -23.297 1 91.25 179 GLU A O 1
ATOM 1408 N N . ALA A 1 180 ? 13.875 -9.367 -22.016 1 93 180 ALA A N 1
ATOM 1409 C CA . ALA A 1 180 ? 13.266 -9.898 -20.797 1 93 180 ALA A CA 1
ATOM 1410 C C . ALA A 1 180 ? 11.781 -9.555 -20.734 1 93 180 ALA A C 1
ATOM 1412 O O . ALA A 1 180 ? 10.969 -10.367 -20.281 1 93 180 ALA A O 1
ATOM 1413 N N . PHE A 1 181 ? 11.43 -8.43 -21.219 1 93.12 181 PHE A N 1
ATOM 1414 C CA . PHE A 1 181 ? 10.039 -8 -21.172 1 93.12 181 PHE A CA 1
ATOM 1415 C C . PHE A 1 181 ? 9.195 -8.82 -22.156 1 93.12 181 PHE A C 1
ATOM 1417 O O . PHE A 1 181 ? 8.016 -9.078 -21.891 1 93.12 181 PHE A O 1
ATOM 1424 N N . LYS A 1 182 ? 9.789 -9.234 -23.219 1 92.06 182 LYS A N 1
ATOM 1425 C CA . LYS A 1 182 ? 9.078 -10.008 -24.234 1 92.06 182 LYS A CA 1
ATOM 1426 C C . LYS A 1 182 ? 8.781 -11.422 -23.734 1 92.06 182 LYS A C 1
ATOM 1428 O O . LYS A 1 182 ? 7.758 -12.008 -24.094 1 92.06 182 LYS A O 1
ATOM 1433 N N . LYS A 1 183 ? 9.656 -11.875 -22.938 1 93.5 183 LYS A N 1
ATOM 1434 C CA . LYS A 1 183 ? 9.492 -13.227 -22.422 1 93.5 183 LYS A CA 1
ATOM 1435 C C . LYS A 1 183 ? 8.648 -13.234 -21.141 1 93.5 183 LYS A C 1
ATOM 1437 O O . LYS A 1 183 ? 7.66 -13.969 -21.062 1 93.5 183 LYS A O 1
ATOM 1442 N N . ASP A 1 184 ? 8.969 -12.422 -20.203 1 96.25 184 ASP A N 1
ATOM 1443 C CA . ASP A 1 184 ? 8.352 -12.445 -18.875 1 96.25 184 ASP A CA 1
ATOM 1444 C C . ASP A 1 184 ? 7 -11.742 -18.891 1 96.25 184 ASP A C 1
ATOM 1446 O O . ASP A 1 184 ? 6.074 -12.148 -18.172 1 96.25 184 ASP A O 1
ATOM 1450 N N . GLY A 1 185 ? 6.867 -10.688 -19.641 1 95.44 185 GLY A N 1
ATOM 1451 C CA . GLY A 1 185 ? 5.668 -9.859 -19.688 1 95.44 185 GLY A CA 1
ATOM 1452 C C . GLY A 1 185 ? 4.41 -10.656 -19.984 1 95.44 185 GLY A C 1
ATOM 1453 O O . GLY A 1 185 ? 3.498 -10.719 -19.156 1 95.44 185 GLY A O 1
ATOM 1454 N N . PRO A 1 186 ? 4.406 -11.305 -21.156 1 95.5 186 PRO A N 1
ATOM 1455 C CA . PRO A 1 186 ? 3.223 -12.094 -21.5 1 95.5 186 PRO A CA 1
ATOM 1456 C C . PRO A 1 186 ? 2.93 -13.195 -20.5 1 95.5 186 PRO A C 1
ATOM 1458 O O . PRO A 1 186 ? 1.766 -13.469 -20.188 1 95.5 186 PRO A O 1
ATOM 1461 N N . ARG A 1 187 ? 3.943 -13.805 -19.953 1 96.75 187 ARG A N 1
ATOM 1462 C CA . ARG A 1 187 ? 3.771 -14.859 -18.969 1 96.75 187 ARG A CA 1
ATOM 1463 C C . ARG A 1 187 ? 3.102 -14.32 -17.703 1 96.75 187 ARG A C 1
ATOM 1465 O O . ARG A 1 187 ? 2.113 -14.883 -17.234 1 96.75 187 ARG A O 1
ATOM 1472 N N . ILE A 1 188 ? 3.605 -13.227 -17.219 1 97.94 188 ILE A N 1
ATOM 1473 C CA . ILE A 1 188 ? 3.102 -12.617 -16 1 97.94 188 ILE A CA 1
ATOM 1474 C C . ILE A 1 188 ? 1.702 -12.055 -16.234 1 97.94 188 ILE A C 1
ATOM 1476 O O . ILE A 1 188 ? 0.821 -12.172 -15.383 1 97.94 188 ILE A O 1
ATOM 1480 N N . GLU A 1 189 ? 1.479 -11.461 -17.391 1 96.88 189 GLU A N 1
ATOM 1481 C CA . GLU A 1 189 ? 0.153 -10.969 -17.734 1 96.88 189 GLU A CA 1
ATOM 1482 C C . GLU A 1 189 ? -0.861 -12.109 -17.797 1 96.88 189 GLU A C 1
ATOM 1484 O O . GLU A 1 189 ? -2.002 -11.953 -17.359 1 96.88 189 GLU A O 1
ATOM 1489 N N . SER A 1 190 ? -0.463 -13.203 -18.344 1 96.69 190 SER A N 1
ATOM 1490 C CA . SER A 1 190 ? -1.344 -14.367 -18.391 1 96.69 190 SER A CA 1
ATOM 1491 C C . SER A 1 190 ? -1.752 -14.812 -16.984 1 96.69 190 SER A C 1
ATOM 1493 O O . SER A 1 190 ? -2.908 -15.172 -16.766 1 96.69 190 SER A O 1
ATOM 1495 N N . ALA A 1 191 ? -0.806 -14.805 -16.125 1 98.12 191 ALA A N 1
ATOM 1496 C CA . ALA A 1 191 ? -1.111 -15.125 -14.727 1 98.12 191 ALA A CA 1
ATOM 1497 C C . ALA A 1 191 ? -2.096 -14.117 -14.133 1 98.12 191 ALA A C 1
ATOM 1499 O O . ALA A 1 191 ? -3.031 -14.5 -13.43 1 98.12 191 ALA A O 1
ATOM 1500 N N . PHE A 1 192 ? -1.861 -12.867 -14.43 1 98.44 192 PHE A N 1
ATOM 1501 C CA . PHE A 1 192 ? -2.789 -11.844 -13.969 1 98.44 192 PHE A CA 1
ATOM 1502 C C . PHE A 1 192 ? -4.211 -12.148 -14.422 1 98.44 192 PHE A C 1
ATOM 1504 O O . PHE A 1 192 ? -5.137 -12.172 -13.609 1 98.44 192 PHE A O 1
ATOM 1511 N N . MET A 1 193 ? -4.391 -12.391 -15.609 1 96.56 193 MET A N 1
ATOM 1512 C CA . MET A 1 193 ? -5.711 -12.625 -16.188 1 96.56 193 MET A CA 1
ATOM 1513 C C . MET A 1 193 ? -6.348 -13.883 -15.602 1 96.56 193 MET A C 1
ATOM 1515 O O . MET A 1 193 ? -7.566 -13.945 -15.43 1 96.56 193 MET A O 1
ATOM 1519 N N . HIS A 1 194 ? -5.535 -14.758 -15.297 1 96.44 194 HIS A N 1
ATOM 1520 C CA . HIS A 1 194 ? -6.035 -16.031 -14.797 1 96.44 194 HIS A CA 1
ATOM 1521 C C . HIS A 1 194 ? -6.457 -15.93 -13.336 1 96.44 194 HIS A C 1
ATOM 1523 O O . HIS A 1 194 ? -7.492 -16.469 -12.945 1 96.44 194 HIS A O 1
ATOM 1529 N N . TYR A 1 195 ? -5.691 -15.227 -12.555 1 97.69 195 TYR A N 1
ATOM 1530 C CA . TYR A 1 195 ? -5.898 -15.297 -11.117 1 97.69 195 TYR A CA 1
ATOM 1531 C C . TYR A 1 195 ? -6.645 -14.062 -10.609 1 97.69 195 TYR A C 1
ATOM 1533 O O . TYR A 1 195 ? -7.266 -14.094 -9.547 1 97.69 195 TYR A O 1
ATOM 1541 N N . ILE A 1 196 ? -6.547 -12.977 -11.289 1 98.38 196 ILE A N 1
ATOM 1542 C CA . ILE A 1 196 ? -7.133 -11.727 -10.828 1 98.38 196 ILE A CA 1
ATOM 1543 C C . ILE A 1 196 ? -8.359 -11.383 -11.68 1 98.38 196 ILE A C 1
ATOM 1545 O O . ILE A 1 196 ? -8.227 -10.789 -12.75 1 98.38 196 ILE A O 1
ATOM 1549 N N . HIS A 1 197 ? -9.469 -11.672 -11.219 1 97.44 197 HIS A N 1
ATOM 1550 C CA . HIS A 1 197 ? -10.734 -11.422 -11.898 1 97.44 197 HIS A CA 1
ATOM 1551 C C . HIS A 1 197 ? -11.906 -11.547 -10.93 1 97.44 197 HIS A C 1
ATOM 1553 O O . HIS A 1 197 ? -11.758 -12.078 -9.828 1 97.44 197 HIS A O 1
ATOM 1559 N N . ARG A 1 198 ? -13.07 -11.062 -11.328 1 97.31 198 ARG A N 1
ATOM 1560 C CA . ARG A 1 198 ? -14.266 -11.164 -10.508 1 97.31 198 ARG A CA 1
ATOM 1561 C C . ARG A 1 198 ? -14.711 -12.617 -10.367 1 97.31 198 ARG A C 1
ATOM 1563 O O . ARG A 1 198 ? -14.32 -13.469 -11.172 1 97.31 198 ARG A O 1
ATOM 1570 N N . ALA A 1 199 ? -15.492 -12.836 -9.367 1 97.19 199 ALA A N 1
ATOM 1571 C CA . ALA A 1 199 ? -15.992 -14.172 -9.078 1 97.19 199 ALA A CA 1
ATOM 1572 C C . ALA A 1 199 ? -16.891 -14.68 -10.203 1 97.19 199 ALA A C 1
ATOM 1574 O O . ALA A 1 199 ? -17.609 -13.891 -10.828 1 97.19 199 ALA A O 1
ATOM 1575 N N . ASP A 1 200 ? -16.812 -16.016 -10.438 1 94.69 200 ASP A N 1
ATOM 1576 C CA . ASP A 1 200 ? -17.797 -16.625 -11.32 1 94.69 200 ASP A CA 1
ATOM 1577 C C . ASP A 1 200 ? -19.219 -16.375 -10.82 1 94.69 200 ASP A C 1
ATOM 1579 O O . ASP A 1 200 ? -19.484 -16.422 -9.617 1 94.69 200 ASP A O 1
ATOM 1583 N N . PRO A 1 201 ? -20.156 -16.156 -11.75 1 93.88 201 PRO A N 1
ATOM 1584 C CA . PRO A 1 201 ? -21.531 -15.875 -11.344 1 93.88 201 PRO A CA 1
ATOM 1585 C C . PRO A 1 201 ? -22.125 -16.969 -10.461 1 93.88 201 PRO A C 1
ATOM 1587 O O . PRO A 1 201 ? -23.047 -16.719 -9.68 1 93.88 201 PRO A O 1
ATOM 1590 N N . SER A 1 202 ? -21.609 -18.156 -10.609 1 94.81 202 SER A N 1
ATOM 1591 C CA . SER A 1 202 ? -22.141 -19.266 -9.828 1 94.81 202 SER A CA 1
ATOM 1592 C C . SER A 1 202 ? -21.594 -19.25 -8.406 1 94.81 202 SER A C 1
ATOM 1594 O O . SER A 1 202 ? -22.125 -19.953 -7.527 1 94.81 202 SER A O 1
ATOM 1596 N N . GLN A 1 203 ? -20.516 -18.484 -8.148 1 95.5 203 GLN A N 1
ATOM 1597 C CA . GLN A 1 203 ? -19.938 -18.406 -6.809 1 95.5 203 GLN A CA 1
ATOM 1598 C C . GLN A 1 203 ? -20.844 -17.594 -5.875 1 95.5 203 GLN A C 1
ATOM 1600 O O . GLN A 1 203 ? -21.188 -16.453 -6.176 1 95.5 203 GLN A O 1
ATOM 1605 N N . THR A 1 204 ? -21.188 -18.141 -4.711 1 94.69 204 THR A N 1
ATOM 1606 C CA . THR A 1 204 ? -22.156 -17.484 -3.844 1 94.69 204 THR A CA 1
ATOM 1607 C C . THR A 1 204 ? -21.484 -16.969 -2.578 1 94.69 204 THR A C 1
ATOM 1609 O O . THR A 1 204 ? -22.062 -16.141 -1.86 1 94.69 204 THR A O 1
ATOM 1612 N N . GLU A 1 205 ? -20.297 -17.438 -2.334 1 97.38 205 GLU A N 1
ATOM 1613 C CA . GLU A 1 205 ? -19.578 -16.984 -1.136 1 97.38 205 GLU A CA 1
ATOM 1614 C C . GLU A 1 205 ? -18.266 -16.297 -1.495 1 97.38 205 GLU A C 1
ATOM 1616 O O . GLU A 1 205 ? -17.625 -16.672 -2.475 1 97.38 205 GLU A O 1
ATOM 1621 N N . ASP A 1 206 ? -17.922 -15.367 -0.646 1 98.31 206 ASP A N 1
ATOM 1622 C CA . ASP A 1 206 ? -16.625 -14.734 -0.85 1 98.31 206 ASP A CA 1
ATOM 1623 C C . ASP A 1 206 ? -15.5 -15.758 -0.771 1 98.31 206 ASP A C 1
ATOM 1625 O O . ASP A 1 206 ? -15.609 -16.766 -0.067 1 98.31 206 ASP A O 1
ATOM 1629 N N . SER A 1 207 ? -14.484 -15.531 -1.476 1 98.44 207 SER A N 1
ATOM 1630 C CA . SER A 1 207 ? -13.312 -16.406 -1.419 1 98.44 207 SER A CA 1
ATOM 1631 C C . SER A 1 207 ? -12.07 -15.625 -1.014 1 98.44 207 SER A C 1
ATOM 1633 O O . SER A 1 207 ? -11.984 -14.414 -1.226 1 98.44 207 SER A O 1
ATOM 1635 N N . TYR A 1 208 ? -11.195 -16.281 -0.322 1 98.75 208 TYR A N 1
ATOM 1636 C CA . TYR A 1 208 ? -9.883 -15.789 0.066 1 98.75 208 TYR A CA 1
ATOM 1637 C C . TYR A 1 208 ? -8.773 -16.688 -0.481 1 98.75 208 TYR A C 1
ATOM 1639 O O . TYR A 1 208 ? -8.625 -17.828 -0.042 1 98.75 208 TYR A O 1
ATOM 1647 N N . GLU A 1 209 ? -8.055 -16.156 -1.42 1 98.75 209 GLU A N 1
ATOM 1648 C CA . GLU A 1 209 ? -6.988 -16.891 -2.086 1 98.75 209 GLU A CA 1
ATOM 1649 C C . GLU A 1 209 ? -5.629 -16.234 -1.832 1 98.75 209 GLU A C 1
ATOM 1651 O O . GLU A 1 209 ? -5.516 -15.016 -1.794 1 98.75 209 GLU A O 1
ATOM 1656 N N . ILE A 1 210 ? -4.629 -17.109 -1.642 1 98.94 210 ILE A N 1
ATOM 1657 C CA . ILE A 1 210 ? -3.283 -16.609 -1.354 1 98.94 210 ILE A CA 1
ATOM 1658 C C . ILE A 1 210 ? -2.357 -16.938 -2.523 1 98.94 210 ILE A C 1
ATOM 1660 O O . ILE A 1 210 ? -2.363 -18.062 -3.041 1 98.94 210 ILE A O 1
ATOM 1664 N N . LEU A 1 211 ? -1.641 -15.969 -3.041 1 98.94 211 LEU A N 1
ATOM 1665 C CA . LEU A 1 211 ? -0.574 -16.156 -4.016 1 98.94 211 LEU A CA 1
ATOM 1666 C C . LEU A 1 211 ? 0.783 -15.812 -3.414 1 98.94 211 LEU A C 1
ATOM 1668 O O . LEU A 1 211 ? 1.035 -14.656 -3.072 1 98.94 211 LEU A O 1
ATOM 1672 N N . VAL A 1 212 ? 1.691 -16.781 -3.217 1 98.94 212 VAL A N 1
ATOM 1673 C CA . VAL A 1 212 ? 3.049 -16.562 -2.73 1 98.94 212 VAL A CA 1
ATOM 1674 C C . VAL A 1 212 ? 4.008 -16.438 -3.914 1 98.94 212 VAL A C 1
ATOM 1676 O O . VAL A 1 212 ? 4.242 -17.406 -4.641 1 98.94 212 VAL A O 1
ATOM 1679 N N . CYS A 1 213 ? 4.512 -15.266 -4.055 1 98.5 213 CYS A N 1
ATOM 1680 C CA . CYS A 1 213 ? 5.324 -15.039 -5.246 1 98.5 213 CYS A CA 1
ATOM 1681 C C . CYS A 1 213 ? 6.344 -13.938 -5.012 1 98.5 213 CYS A C 1
ATOM 1683 O O . CYS A 1 213 ? 7.086 -13.969 -4.027 1 98.5 213 CYS A O 1
ATOM 1685 N N . HIS A 1 214 ? 6.461 -12.953 -5.945 1 98.81 214 HIS A N 1
ATOM 1686 C CA . HIS A 1 214 ? 7.629 -12.078 -5.957 1 98.81 214 HIS A CA 1
ATOM 1687 C C . HIS A 1 214 ? 7.215 -10.617 -6.066 1 98.81 214 HIS A C 1
ATOM 1689 O O . HIS A 1 214 ? 6.094 -10.312 -6.473 1 98.81 214 HIS A O 1
ATOM 1695 N N . ALA A 1 215 ? 8.188 -9.758 -5.699 1 98.62 215 ALA A N 1
ATOM 1696 C CA . ALA A 1 215 ? 7.91 -8.328 -5.637 1 98.62 215 ALA A CA 1
ATOM 1697 C C . ALA A 1 215 ? 7.484 -7.793 -7 1 98.62 215 ALA A C 1
ATOM 1699 O O . ALA A 1 215 ? 6.441 -7.145 -7.121 1 98.62 215 ALA A O 1
ATOM 1700 N N . ASN A 1 216 ? 8.258 -8.062 -8.047 1 98 216 ASN A N 1
ATOM 1701 C CA . ASN A 1 216 ? 7.941 -7.504 -9.359 1 98 216 ASN A CA 1
ATOM 1702 C C . ASN A 1 216 ? 6.57 -7.957 -9.852 1 98 216 ASN A C 1
ATOM 1704 O O . ASN A 1 216 ? 5.832 -7.176 -10.445 1 98 216 ASN A O 1
ATOM 1708 N N . VAL A 1 217 ? 6.242 -9.195 -9.57 1 98.75 217 VAL A N 1
ATOM 1709 C CA . VAL A 1 217 ? 4.969 -9.766 -9.992 1 98.75 217 VAL A CA 1
ATOM 1710 C C . VAL A 1 217 ? 3.826 -9.102 -9.227 1 98.75 217 VAL A C 1
ATOM 1712 O O . VAL A 1 217 ? 2.852 -8.648 -9.836 1 98.75 217 VAL A O 1
ATOM 1715 N N . ILE A 1 218 ? 3.979 -8.969 -7.934 1 98.94 218 ILE A N 1
ATOM 1716 C CA . ILE A 1 218 ? 2.945 -8.391 -7.078 1 98.94 218 ILE A CA 1
ATOM 1717 C C . ILE A 1 218 ? 2.723 -6.93 -7.449 1 98.94 218 ILE A C 1
ATOM 1719 O O . ILE A 1 218 ? 1.581 -6.488 -7.605 1 98.94 218 ILE A O 1
ATOM 1723 N N . ARG A 1 219 ? 3.789 -6.184 -7.586 1 98.81 219 ARG A N 1
ATOM 1724 C CA . ARG A 1 219 ? 3.703 -4.77 -7.941 1 98.81 219 ARG A CA 1
ATOM 1725 C C . ARG A 1 219 ? 2.982 -4.586 -9.273 1 98.81 219 ARG A C 1
ATOM 1727 O O . ARG A 1 219 ? 2.119 -3.715 -9.406 1 98.81 219 ARG A O 1
ATOM 1734 N N . TYR A 1 220 ? 3.309 -5.43 -10.227 1 98.62 220 TYR A N 1
ATOM 1735 C CA . TYR A 1 220 ? 2.67 -5.355 -11.539 1 98.62 220 TYR A CA 1
ATOM 1736 C C . TYR A 1 220 ? 1.186 -5.691 -11.438 1 98.62 220 TYR A C 1
ATOM 1738 O O . TYR A 1 220 ? 0.347 -4.992 -12.016 1 98.62 220 TYR A O 1
ATOM 1746 N N . PHE A 1 221 ? 0.841 -6.781 -10.695 1 98.88 221 PHE A N 1
ATOM 1747 C CA . PHE A 1 221 ? -0.552 -7.168 -10.5 1 98.88 221 PHE A CA 1
ATOM 1748 C C . PHE A 1 221 ? -1.354 -6.02 -9.906 1 98.88 221 PHE A C 1
ATOM 1750 O O . PHE A 1 221 ? -2.496 -5.777 -10.305 1 98.88 221 PHE A O 1
ATOM 1757 N N . VAL A 1 222 ? -0.773 -5.324 -8.969 1 98.88 222 VAL A N 1
ATOM 1758 C CA . VAL A 1 222 ? -1.454 -4.219 -8.305 1 98.88 222 VAL A CA 1
ATOM 1759 C C . VAL A 1 222 ? -1.729 -3.1 -9.312 1 98.88 222 VAL A C 1
ATOM 1761 O O . VAL A 1 222 ? -2.85 -2.592 -9.391 1 98.88 222 VAL A O 1
ATOM 1764 N N . CYS A 1 223 ? -0.72 -2.725 -10.086 1 98.38 223 CYS A N 1
ATOM 1765 C CA . CYS A 1 223 ? -0.919 -1.693 -11.094 1 98.38 223 CYS A CA 1
ATOM 1766 C C . CYS A 1 223 ? -2.027 -2.088 -12.062 1 98.38 223 CYS A C 1
ATOM 1768 O O . CYS A 1 223 ? -2.93 -1.295 -12.336 1 98.38 223 CYS A O 1
ATOM 1770 N N . ARG A 1 224 ? -1.992 -3.303 -12.5 1 97.81 224 ARG A N 1
ATOM 1771 C CA . ARG A 1 224 ? -2.953 -3.787 -13.484 1 97.81 224 ARG A CA 1
ATOM 1772 C C . ARG A 1 224 ? -4.363 -3.83 -12.906 1 97.81 224 ARG A C 1
ATOM 1774 O O . ARG A 1 224 ? -5.312 -3.357 -13.531 1 97.81 224 ARG A O 1
ATOM 1781 N N . ALA A 1 225 ? -4.441 -4.328 -11.742 1 98.56 225 ALA A N 1
ATOM 1782 C CA . ALA A 1 225 ? -5.742 -4.504 -11.102 1 98.56 225 ALA A CA 1
ATOM 1783 C C . ALA A 1 225 ? -6.422 -3.158 -10.859 1 98.56 225 ALA A C 1
ATOM 1785 O O . ALA A 1 225 ? -7.645 -3.043 -10.969 1 98.56 225 ALA A O 1
ATOM 1786 N N . LEU A 1 226 ? -5.648 -2.225 -10.531 1 98.56 226 LEU A N 1
ATOM 1787 C CA . LEU A 1 226 ? -6.188 -0.91 -10.203 1 98.56 226 LEU A CA 1
ATOM 1788 C C . LEU A 1 226 ? -6.258 -0.026 -11.445 1 98.56 226 LEU A C 1
ATOM 1790 O O . LEU A 1 226 ? -6.598 1.155 -11.352 1 98.56 226 LEU A O 1
ATOM 1794 N N . GLN A 1 227 ? -5.898 -0.561 -12.57 1 97.25 227 GLN A N 1
ATOM 1795 C CA . GLN A 1 227 ? -5.883 0.155 -13.844 1 97.25 227 GLN A CA 1
ATOM 1796 C C . GLN A 1 227 ? -4.996 1.394 -13.766 1 97.25 227 GLN A C 1
ATOM 1798 O O . GLN A 1 227 ? -5.414 2.488 -14.148 1 97.25 227 GLN A O 1
ATOM 1803 N N . LEU A 1 228 ? -3.842 1.227 -13.211 1 97.5 228 LEU A N 1
ATOM 1804 C CA . LEU A 1 228 ? -2.771 2.215 -13.172 1 97.5 228 LEU A CA 1
ATOM 1805 C C . LEU A 1 228 ? -1.776 1.985 -14.305 1 97.5 228 LEU A C 1
ATOM 1807 O O . LEU A 1 228 ? -1.744 0.905 -14.898 1 97.5 228 LEU A O 1
ATOM 1811 N N . PRO A 1 229 ? -0.975 3.055 -14.617 1 95.94 229 PRO A N 1
ATOM 1812 C CA . PRO A 1 229 ? 0.067 2.801 -15.617 1 95.94 229 PRO A CA 1
ATOM 1813 C C . PRO A 1 229 ? 0.955 1.613 -15.25 1 95.94 229 PRO A C 1
ATOM 1815 O O . PRO A 1 229 ? 1.515 1.569 -14.148 1 95.94 229 PRO A O 1
ATOM 1818 N N . PRO A 1 230 ? 1.093 0.656 -16.125 1 96 230 PRO A N 1
ATOM 1819 C CA . PRO A 1 230 ? 1.841 -0.557 -15.789 1 96 230 PRO A CA 1
ATOM 1820 C C . PRO A 1 230 ? 3.318 -0.282 -15.516 1 96 230 PRO A C 1
ATOM 1822 O O . PRO A 1 230 ? 3.967 -1.033 -14.789 1 96 230 PRO A O 1
ATOM 1825 N N . GLU A 1 231 ? 3.852 0.795 -16.047 1 96.31 231 GLU A N 1
ATOM 1826 C CA . GLU A 1 231 ? 5.262 1.122 -15.859 1 96.31 231 GLU A CA 1
ATOM 1827 C C . GLU A 1 231 ? 5.531 1.595 -14.43 1 96.31 231 GLU A C 1
ATOM 1829 O O . GLU A 1 231 ? 6.684 1.713 -14.016 1 96.31 231 GLU A O 1
ATOM 1834 N N . ALA A 1 232 ? 4.488 1.84 -13.664 1 97.94 232 ALA A N 1
ATOM 1835 C CA . ALA A 1 232 ? 4.633 2.436 -12.336 1 97.94 232 ALA A CA 1
ATOM 1836 C C . ALA A 1 232 ? 5.004 1.38 -11.297 1 97.94 232 ALA A C 1
ATOM 1838 O O . ALA A 1 232 ? 5.258 1.706 -10.141 1 97.94 232 ALA A O 1
ATOM 1839 N N . TRP A 1 233 ? 5.102 0.099 -11.711 1 97.75 233 TRP A N 1
ATOM 1840 C CA . TRP A 1 233 ? 5.324 -0.981 -10.758 1 97.75 233 TRP A CA 1
ATOM 1841 C C . TRP A 1 233 ? 6.645 -0.791 -10.023 1 97.75 233 TRP A C 1
ATOM 1843 O O . TRP A 1 233 ? 6.777 -1.187 -8.859 1 97.75 233 TRP A O 1
ATOM 1853 N N . ILE A 1 234 ? 7.602 -0.117 -10.609 1 97.44 234 ILE A N 1
ATOM 1854 C CA . ILE A 1 234 ? 8.938 0.026 -10.047 1 97.44 234 ILE A CA 1
ATOM 1855 C C . ILE A 1 234 ? 8.914 1.07 -8.93 1 97.44 234 ILE A C 1
ATOM 1857 O O . ILE A 1 234 ? 9.875 1.198 -8.172 1 97.44 234 ILE A O 1
ATOM 1861 N N . ARG A 1 235 ? 7.828 1.836 -8.773 1 98.44 235 ARG A N 1
ATOM 1862 C CA . ARG A 1 235 ? 7.727 2.922 -7.809 1 98.44 235 ARG A CA 1
ATOM 1863 C C . ARG A 1 235 ? 7.273 2.404 -6.445 1 98.44 235 ARG A C 1
ATOM 1865 O O . ARG A 1 235 ? 7.152 3.174 -5.492 1 98.44 235 ARG A O 1
ATOM 1872 N N . ILE A 1 236 ? 7.059 1.091 -6.352 1 98.62 236 ILE A N 1
ATOM 1873 C CA . ILE A 1 236 ? 6.547 0.425 -5.156 1 98.62 236 ILE A CA 1
ATOM 1874 C C . ILE A 1 236 ? 7.605 -0.52 -4.598 1 98.62 236 ILE A C 1
ATOM 1876 O O . ILE A 1 236 ? 8.273 -1.231 -5.352 1 98.62 236 ILE A O 1
ATOM 1880 N N . SER A 1 237 ? 7.762 -0.472 -3.262 1 98.06 237 SER A N 1
ATOM 1881 C CA . SER A 1 237 ? 8.586 -1.456 -2.568 1 98.06 237 SER A CA 1
ATOM 1882 C C . SER A 1 237 ? 7.738 -2.398 -1.725 1 98.06 237 SER A C 1
ATOM 1884 O O . SER A 1 237 ? 6.629 -2.043 -1.315 1 98.06 237 SER A O 1
ATOM 1886 N N . LEU A 1 238 ? 8.234 -3.6 -1.541 1 98.69 238 LEU A N 1
ATOM 1887 C CA . LEU A 1 238 ? 7.566 -4.598 -0.713 1 98.69 238 LEU A CA 1
ATOM 1888 C C . LEU A 1 238 ? 8.562 -5.301 0.202 1 98.69 238 LEU A C 1
ATOM 1890 O O . LEU A 1 238 ? 9.562 -5.855 -0.269 1 98.69 238 LEU A O 1
ATOM 1894 N N . ASP A 1 239 ? 8.281 -5.301 1.487 1 98.88 239 ASP A N 1
ATOM 1895 C CA . ASP A 1 239 ? 9.102 -6.086 2.408 1 98.88 239 ASP A CA 1
ATOM 1896 C C . ASP A 1 239 ? 8.953 -7.582 2.137 1 98.88 239 ASP A C 1
ATOM 1898 O O . ASP A 1 239 ? 7.887 -8.039 1.71 1 98.88 239 ASP A O 1
ATOM 1902 N N . HIS A 1 240 ? 10.086 -8.312 2.412 1 98.88 240 HIS A N 1
ATOM 1903 C CA . HIS A 1 240 ? 9.969 -9.766 2.41 1 98.88 240 HIS A CA 1
ATOM 1904 C C . HIS A 1 240 ? 8.891 -10.234 3.383 1 98.88 240 HIS A C 1
ATOM 1906 O O . HIS A 1 240 ? 8.781 -9.719 4.496 1 98.88 240 HIS A O 1
ATOM 1912 N N . GLY A 1 241 ? 8.078 -11.172 2.891 1 98.94 241 GLY A N 1
ATOM 1913 C CA . GLY A 1 241 ? 7.07 -11.773 3.746 1 98.94 241 GLY A CA 1
ATOM 1914 C C . GLY A 1 241 ? 5.844 -10.898 3.922 1 98.94 241 GLY A C 1
ATOM 1915 O O . GLY A 1 241 ? 4.91 -11.258 4.645 1 98.94 241 GLY A O 1
ATOM 1916 N N . SER A 1 242 ? 5.762 -9.75 3.279 1 98.94 242 SER A N 1
ATOM 1917 C CA . SER A 1 242 ? 4.66 -8.812 3.479 1 98.94 242 SER A CA 1
ATOM 1918 C C . SER A 1 242 ? 3.406 -9.266 2.742 1 98.94 242 SER A C 1
ATOM 1920 O O . SER A 1 242 ? 3.484 -10.078 1.813 1 98.94 242 SER A O 1
ATOM 1922 N N . LEU A 1 243 ? 2.268 -8.773 3.166 1 98.94 243 LEU A N 1
ATOM 1923 C CA . LEU A 1 243 ? 0.959 -9.102 2.609 1 98.94 243 LEU A CA 1
ATOM 1924 C C . LEU A 1 243 ? 0.409 -7.941 1.786 1 98.94 243 LEU A C 1
ATOM 1926 O O . LEU A 1 243 ? 0.426 -6.793 2.234 1 98.94 243 LEU A O 1
ATOM 1930 N N . THR A 1 244 ? 0.014 -8.148 0.612 1 98.94 244 THR A N 1
ATOM 1931 C CA . THR A 1 244 ? -0.764 -7.25 -0.232 1 98.94 244 THR A CA 1
ATOM 1932 C C . THR A 1 244 ? -2.146 -7.832 -0.515 1 98.94 244 THR A C 1
ATOM 1934 O O . THR A 1 244 ? -2.268 -9 -0.901 1 98.94 244 THR A O 1
ATOM 1937 N N . TRP A 1 245 ? -3.188 -7.031 -0.308 1 98.88 245 TRP A N 1
ATOM 1938 C CA . TRP A 1 245 ? -4.551 -7.555 -0.322 1 98.88 245 TRP A CA 1
ATOM 1939 C C . TRP A 1 245 ? -5.418 -6.785 -1.31 1 98.88 245 TRP A C 1
ATOM 1941 O O . TRP A 1 245 ? -5.672 -5.59 -1.123 1 98.88 245 TRP A O 1
ATOM 1951 N N . LEU A 1 246 ? -5.883 -7.457 -2.361 1 98.88 246 LEU A N 1
ATOM 1952 C CA . LEU A 1 246 ? -6.836 -6.934 -3.332 1 98.88 246 LEU A CA 1
ATOM 1953 C C . LEU A 1 246 ? -8.234 -7.496 -3.078 1 98.88 246 LEU A C 1
ATOM 1955 O O . LEU A 1 246 ? -8.391 -8.695 -2.826 1 98.88 246 LEU A O 1
ATOM 1959 N N . THR A 1 247 ? -9.227 -6.691 -3.135 1 98.81 247 THR A N 1
ATOM 1960 C CA . THR A 1 247 ? -10.625 -7.109 -3.143 1 98.81 247 THR A CA 1
ATOM 1961 C C . THR A 1 247 ? -11.273 -6.797 -4.488 1 98.81 247 THR A C 1
ATOM 1963 O O . THR A 1 247 ? -11.312 -5.641 -4.914 1 98.81 247 THR A O 1
ATOM 1966 N N . ILE A 1 248 ? -11.695 -7.777 -5.125 1 98.62 248 ILE A N 1
ATOM 1967 C CA . ILE A 1 248 ? -12.422 -7.648 -6.387 1 98.62 248 ILE A CA 1
ATOM 1968 C C . ILE A 1 248 ? -13.914 -7.836 -6.145 1 98.62 248 ILE A C 1
ATOM 1970 O O . ILE A 1 248 ? -14.352 -8.914 -5.738 1 98.62 248 ILE A O 1
ATOM 1974 N N . ARG A 1 249 ? -14.664 -6.871 -6.445 1 97.56 249 ARG A N 1
ATOM 1975 C CA . ARG A 1 249 ? -16.094 -6.879 -6.18 1 97.56 249 ARG A CA 1
ATOM 1976 C C . ARG A 1 249 ? -16.875 -7.414 -7.375 1 97.56 249 ARG A C 1
ATOM 1978 O O . ARG A 1 249 ? -16.359 -7.457 -8.492 1 97.56 249 ARG A O 1
ATOM 1985 N N . PRO A 1 250 ? -18.141 -7.789 -7.164 1 96.12 250 PRO A N 1
ATOM 1986 C CA . PRO A 1 250 ? -18.969 -8.289 -8.258 1 96.12 250 PRO A CA 1
ATOM 1987 C C . PRO A 1 250 ? -19.094 -7.297 -9.406 1 96.12 250 PRO A C 1
ATOM 1989 O O . PRO A 1 250 ? -19.219 -7.699 -10.57 1 96.12 250 PRO A O 1
ATOM 1992 N N . SER A 1 251 ? -19.078 -5.988 -9.18 1 93.56 251 SER A N 1
ATOM 1993 C CA . SER A 1 251 ? -19.219 -4.938 -10.188 1 93.56 251 SER A CA 1
ATOM 1994 C C . SER A 1 251 ? -17.984 -4.887 -11.102 1 93.56 251 SER A C 1
ATOM 1996 O O . SER A 1 251 ? -18.0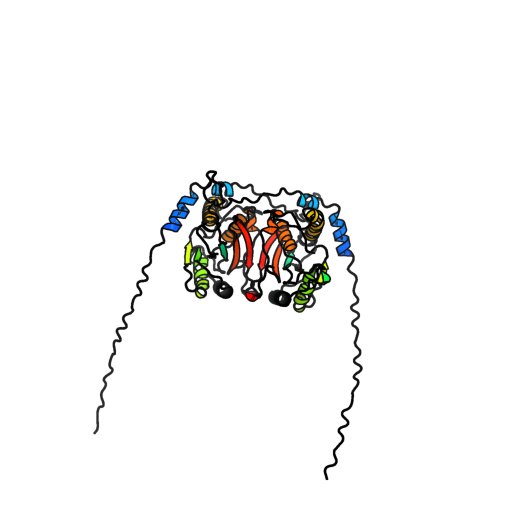31 -4.25 -12.156 1 93.56 251 SER A O 1
ATOM 1998 N N . GLY A 1 252 ? -16.922 -5.516 -10.617 1 95.56 252 GLY A N 1
ATOM 1999 C CA . GLY A 1 252 ? -15.664 -5.422 -11.336 1 95.56 252 GLY A CA 1
ATOM 2000 C C . GLY A 1 252 ? -14.727 -4.371 -10.773 1 95.56 252 GLY A C 1
ATOM 2001 O O . GLY A 1 252 ? -13.578 -4.262 -11.195 1 95.56 252 GLY A O 1
ATOM 2002 N N . THR A 1 253 ? -15.227 -3.594 -9.828 1 97.06 253 THR A N 1
ATOM 2003 C CA . THR A 1 253 ? -14.336 -2.637 -9.18 1 97.06 253 THR A CA 1
ATOM 2004 C C . THR A 1 253 ? -13.359 -3.348 -8.242 1 97.06 253 THR A C 1
ATOM 2006 O O . THR A 1 253 ? -13.672 -4.414 -7.707 1 97.06 253 THR A O 1
ATOM 2009 N N . VAL A 1 254 ? -12.195 -2.766 -8.156 1 98.56 254 VAL A N 1
ATOM 2010 C CA . VAL A 1 254 ? -11.133 -3.357 -7.348 1 98.56 254 VAL A CA 1
ATOM 2011 C C . VAL A 1 254 ? -10.68 -2.359 -6.285 1 98.56 254 VAL A C 1
ATOM 2013 O O . VAL A 1 254 ? -10.547 -1.163 -6.559 1 98.56 254 VAL A O 1
ATOM 2016 N N . SER A 1 255 ? -10.469 -2.822 -5.074 1 98.19 255 SER A N 1
ATOM 2017 C CA . SER A 1 255 ? -9.875 -2.023 -4.008 1 98.19 255 SER A CA 1
ATOM 2018 C C . SER A 1 255 ? -8.586 -2.652 -3.502 1 98.19 255 SER A C 1
ATOM 2020 O O . SER A 1 255 ? -8.5 -3.871 -3.338 1 98.19 255 SER A O 1
ATOM 2022 N N . LEU A 1 256 ? -7.625 -1.832 -3.355 1 98.88 256 LEU A N 1
ATOM 2023 C CA . LEU A 1 256 ? -6.398 -2.23 -2.676 1 98.88 256 LEU A CA 1
ATOM 2024 C C . LEU A 1 256 ? -6.512 -2.006 -1.172 1 98.88 256 LEU A C 1
ATOM 2026 O O . LEU A 1 256 ? -6.504 -0.863 -0.708 1 98.88 256 LEU A O 1
ATOM 2030 N N . ARG A 1 257 ? -6.527 -3.061 -0.416 1 98.12 257 ARG A N 1
ATOM 2031 C CA . ARG A 1 257 ? -6.734 -2.982 1.026 1 98.12 257 ARG A CA 1
ATOM 2032 C C . ARG A 1 257 ? -5.418 -2.744 1.758 1 98.12 257 ARG A C 1
ATOM 2034 O O . ARG A 1 257 ? -5.367 -1.979 2.721 1 98.12 257 ARG A O 1
ATOM 2041 N N . TRP A 1 258 ? -4.41 -3.492 1.357 1 98.25 258 TRP A N 1
ATOM 2042 C CA . TRP A 1 258 ? -3.053 -3.383 1.879 1 98.25 258 TRP A CA 1
ATOM 2043 C C . TRP A 1 258 ? -2.029 -3.488 0.754 1 98.25 258 TRP A C 1
ATOM 2045 O O . TRP A 1 258 ? -2.242 -4.211 -0.223 1 98.25 258 TRP A O 1
ATOM 2055 N N . LEU A 1 259 ? -0.969 -2.758 0.922 1 98.88 259 LEU A N 1
ATOM 2056 C CA . LEU A 1 259 ? 0.209 -2.959 0.085 1 98.88 259 LEU A CA 1
ATOM 2057 C C . LEU A 1 259 ? 1.47 -3.059 0.936 1 98.88 259 LEU A C 1
ATOM 2059 O O . LEU A 1 259 ? 1.872 -2.082 1.575 1 98.88 259 LEU A O 1
ATOM 2063 N N . GLY A 1 260 ? 2.092 -4.258 0.96 1 98.69 260 GLY A N 1
ATOM 2064 C CA . GLY A 1 260 ? 3.314 -4.449 1.725 1 98.69 260 GLY A CA 1
ATOM 2065 C C . GLY A 1 260 ? 3.092 -4.414 3.225 1 98.69 260 GLY A C 1
ATOM 2066 O O . GLY A 1 260 ? 3.889 -3.828 3.961 1 98.69 260 GLY A O 1
ATOM 2067 N N . ASN A 1 261 ? 1.953 -4.938 3.672 1 98.88 261 ASN A N 1
ATOM 2068 C CA . ASN A 1 261 ? 1.651 -4.961 5.098 1 98.88 261 ASN A CA 1
ATOM 2069 C C . ASN A 1 261 ? 2.549 -5.941 5.844 1 98.88 261 ASN A C 1
ATOM 2071 O O . ASN A 1 261 ? 2.387 -7.156 5.719 1 98.88 261 ASN A O 1
ATOM 2075 N N . SER A 1 262 ? 3.48 -5.449 6.578 1 98.88 262 SER A N 1
ATOM 2076 C CA . SER A 1 262 ? 4.484 -6.25 7.273 1 98.88 262 SER A CA 1
ATOM 2077 C C . SER A 1 262 ? 4.543 -5.898 8.758 1 98.88 262 SER A C 1
ATOM 2079 O O . SER A 1 262 ? 5.469 -6.309 9.453 1 98.88 262 SER A O 1
ATOM 2081 N N . GLY A 1 263 ? 3.574 -5.125 9.227 1 98.69 263 GLY A N 1
ATOM 2082 C CA . GLY A 1 263 ? 3.598 -4.582 10.578 1 98.69 263 GLY A CA 1
ATOM 2083 C C . GLY A 1 263 ? 3.639 -5.656 11.648 1 98.69 263 GLY A C 1
ATOM 2084 O O . GLY A 1 263 ? 3.984 -5.375 12.797 1 98.69 263 GLY A O 1
ATOM 2085 N N . TYR A 1 264 ? 3.326 -6.867 11.281 1 98.75 264 TYR A N 1
ATOM 2086 C CA . TYR A 1 264 ? 3.316 -7.957 12.25 1 98.75 264 TYR A CA 1
ATOM 2087 C C . TYR A 1 264 ? 4.73 -8.453 12.523 1 98.75 264 TYR A C 1
ATOM 2089 O O . TYR A 1 264 ? 4.949 -9.242 13.445 1 98.75 264 TYR A O 1
ATOM 2097 N N . MET A 1 265 ? 5.664 -8.008 11.773 1 98.81 265 MET A N 1
ATOM 2098 C CA . MET A 1 265 ? 7.066 -8.359 11.984 1 98.81 265 MET A CA 1
ATOM 2099 C C . MET A 1 265 ? 7.766 -7.297 12.828 1 98.81 265 MET A C 1
ATOM 2101 O O . MET A 1 265 ? 7.562 -6.098 12.625 1 98.81 265 MET A O 1
ATOM 2105 N N . PRO A 1 266 ? 8.602 -7.723 13.797 1 98.62 266 PRO A N 1
ATOM 2106 C CA . PRO A 1 266 ? 9.453 -6.727 14.453 1 98.62 266 PRO A CA 1
ATOM 2107 C C . PRO A 1 266 ? 10.453 -6.082 13.5 1 98.62 266 PRO A C 1
ATOM 2109 O O . PRO A 1 266 ? 10.773 -6.656 12.453 1 98.62 266 PRO A O 1
ATOM 2112 N N . PRO A 1 267 ? 10.938 -4.93 13.875 1 98.19 267 PRO A N 1
ATOM 2113 C CA . PRO A 1 267 ? 11.773 -4.148 12.961 1 98.19 267 PRO A CA 1
ATOM 2114 C C . PRO A 1 267 ? 12.992 -4.926 12.469 1 98.19 267 PRO A C 1
ATOM 2116 O O . PRO A 1 267 ? 13.406 -4.766 11.32 1 98.19 267 PRO A O 1
ATOM 2119 N N . ASP A 1 268 ? 13.555 -5.773 13.266 1 98.25 268 ASP A N 1
ATOM 2120 C CA . ASP A 1 268 ? 14.781 -6.469 12.898 1 98.25 268 ASP A CA 1
ATOM 2121 C C . ASP A 1 268 ? 14.508 -7.594 11.906 1 98.25 268 ASP A C 1
ATOM 2123 O O . ASP A 1 268 ? 15.438 -8.219 11.383 1 98.25 268 ASP A O 1
ATOM 2127 N N . LYS A 1 269 ? 13.234 -7.812 11.602 1 98.75 269 LYS A N 1
ATOM 2128 C CA . LYS A 1 269 ? 12.875 -8.844 10.633 1 98.75 269 LYS A CA 1
ATOM 2129 C C . LYS A 1 269 ? 12.43 -8.227 9.305 1 98.75 269 LYS A C 1
ATOM 2131 O O . LYS A 1 269 ? 12.086 -8.945 8.367 1 98.75 269 LYS A O 1
ATOM 2136 N N . LEU A 1 270 ? 12.406 -6.945 9.25 1 98.69 270 LEU A N 1
ATOM 2137 C CA . LEU A 1 270 ? 12.047 -6.258 8.016 1 98.69 270 LEU A CA 1
ATOM 2138 C C . LEU A 1 270 ? 13.234 -6.188 7.062 1 98.69 270 LEU A C 1
ATOM 2140 O O . LEU A 1 270 ? 14.359 -5.898 7.488 1 98.69 270 LEU A O 1
ATOM 2144 N N . SER A 1 271 ? 13.008 -6.523 5.75 1 98.5 271 SER A N 1
ATOM 2145 C CA . SER A 1 271 ? 14.055 -6.383 4.746 1 98.5 271 SER A CA 1
ATOM 2146 C C . SER A 1 271 ? 13.461 -6.242 3.348 1 98.5 271 SER A C 1
ATOM 2148 O O . SER A 1 271 ? 12.344 -6.695 3.09 1 98.5 271 SER A O 1
ATOM 2150 N N . LEU A 1 272 ? 14.148 -5.539 2.418 1 94.88 272 LEU A N 1
ATOM 2151 C CA . LEU A 1 272 ? 13.773 -5.375 1.017 1 94.88 272 LEU A CA 1
ATOM 2152 C C . LEU A 1 272 ? 14.695 -6.188 0.112 1 94.88 272 LEU A C 1
ATOM 2154 O O . LEU A 1 272 ? 14.352 -6.469 -1.039 1 94.88 272 LEU A O 1
ATOM 2158 N N . ALA A 1 273 ? 15.984 -6.324 0.402 1 84.38 273 ALA A N 1
ATOM 2159 C CA . ALA A 1 273 ? 17.016 -7.004 -0.382 1 84.38 273 ALA A CA 1
ATOM 2160 C C . ALA A 1 273 ? 17.562 -8.211 0.369 1 84.38 273 ALA A C 1
ATOM 2162 O O . ALA A 1 273 ? 17.562 -8.234 1.603 1 84.38 273 ALA A O 1
ATOM 2163 N N . MET B 1 1 ? 25.766 -74.375 46.312 1 19.09 1 MET B N 1
ATOM 2164 C CA . MET B 1 1 ? 25.062 -75.125 45.312 1 19.09 1 MET B CA 1
ATOM 2165 C C . MET B 1 1 ? 24.375 -74.25 44.281 1 19.09 1 MET B C 1
ATOM 2167 O O . MET B 1 1 ? 24.328 -74.562 43.094 1 19.09 1 MET B O 1
ATOM 2171 N N . SER B 1 2 ? 23.375 -73.438 44.719 1 18.94 2 SER B N 1
ATOM 2172 C CA . SER B 1 2 ? 22.109 -73.375 44.031 1 18.94 2 SER B CA 1
ATOM 2173 C C . SER B 1 2 ? 22.234 -72.688 42.688 1 18.94 2 SER B C 1
ATOM 2175 O O . SER B 1 2 ? 23.203 -71.938 42.469 1 18.94 2 SER B O 1
ATOM 2177 N N . LYS B 1 3 ? 20.938 -72.25 42.125 1 21 3 LYS B N 1
ATOM 2178 C CA . LYS B 1 3 ? 20.172 -72.312 40.875 1 21 3 LYS B CA 1
ATOM 2179 C C . LYS B 1 3 ? 20.5 -71.125 39.969 1 21 3 LYS B C 1
ATOM 2181 O O . LYS B 1 3 ? 20.688 -70 40.406 1 21 3 LYS B O 1
ATOM 2186 N N . ARG B 1 4 ? 20.625 -71.312 38.562 1 21.58 4 ARG B N 1
ATOM 2187 C CA . ARG B 1 4 ? 21 -71 37.188 1 21.58 4 ARG B CA 1
ATOM 2188 C C . ARG B 1 4 ? 20.047 -70.062 36.531 1 21.58 4 ARG B C 1
ATOM 2190 O O . ARG B 1 4 ? 19.234 -70.438 35.688 1 21.58 4 ARG B O 1
ATOM 2197 N N . LEU B 1 5 ? 19.234 -69.25 37.312 1 21.8 5 LEU B N 1
ATOM 2198 C CA . LEU B 1 5 ? 18.016 -68.75 36.688 1 21.8 5 LEU B CA 1
ATOM 2199 C C . LEU B 1 5 ? 18.312 -68.125 35.344 1 21.8 5 LEU B C 1
ATOM 2201 O O . LEU B 1 5 ? 19.297 -67.375 35.188 1 21.8 5 LEU B O 1
ATOM 2205 N N . PHE B 1 6 ? 17.438 -68.375 34.219 1 21.25 6 PHE B N 1
ATOM 2206 C CA . PHE B 1 6 ? 17.125 -68.438 32.812 1 21.25 6 PHE B CA 1
ATOM 2207 C C . PHE B 1 6 ? 17.125 -67.062 32.156 1 21.25 6 PHE B C 1
ATOM 2209 O O . PHE B 1 6 ? 16.688 -66.125 32.75 1 21.25 6 PHE B O 1
ATOM 2216 N N . THR B 1 7 ? 17.781 -66.812 30.859 1 20.34 7 THR B N 1
ATOM 2217 C CA . THR B 1 7 ? 18.375 -66 29.797 1 20.34 7 THR B CA 1
ATOM 2218 C C . THR B 1 7 ? 17.297 -65.375 28.922 1 20.34 7 THR B C 1
ATOM 2220 O O . THR B 1 7 ? 17.578 -64.438 28.156 1 20.34 7 THR B O 1
ATOM 2223 N N . GLN B 1 8 ? 15.906 -65.75 28.953 1 20.03 8 GLN B N 1
ATOM 2224 C CA . GLN B 1 8 ? 15.297 -65.75 27.625 1 20.03 8 GLN B CA 1
ATOM 2225 C C . GLN B 1 8 ? 15.023 -64.312 27.172 1 20.03 8 GLN B C 1
ATOM 2227 O O . GLN B 1 8 ? 14.281 -63.562 27.828 1 20.03 8 GLN B O 1
ATOM 2232 N N . ALA B 1 9 ? 15.891 -63.562 26.391 1 21.86 9 ALA B N 1
ATOM 2233 C CA . ALA B 1 9 ? 15.984 -62.25 25.75 1 21.86 9 ALA B CA 1
ATOM 2234 C C . ALA B 1 9 ? 14.945 -62.125 24.625 1 21.86 9 ALA B C 1
ATOM 2236 O O . ALA B 1 9 ? 15.102 -62.719 23.562 1 21.86 9 ALA B O 1
ATOM 2237 N N . ALA B 1 10 ? 13.531 -62.344 24.875 1 21.12 10 ALA B N 1
ATOM 2238 C CA . ALA B 1 10 ? 12.523 -62.406 23.828 1 21.12 10 ALA B CA 1
ATOM 2239 C C . ALA B 1 10 ? 12.539 -61.156 22.953 1 21.12 10 ALA B C 1
ATOM 2241 O O . ALA B 1 10 ? 12.5 -60.031 23.484 1 21.12 10 ALA B O 1
ATOM 2242 N N . ARG B 1 11 ? 12.906 -61.25 21.625 1 20.98 11 ARG B N 1
ATOM 2243 C CA . ARG B 1 11 ? 13.023 -60.5 20.391 1 20.98 11 ARG B CA 1
ATOM 2244 C C . ARG B 1 11 ? 11.656 -60 19.922 1 20.98 11 ARG B C 1
ATOM 2246 O O . ARG B 1 11 ? 10.875 -60.75 19.344 1 20.98 11 ARG B O 1
ATOM 2253 N N . PHE B 1 12 ? 10.711 -59.438 20.703 1 21.67 12 PHE B N 1
ATOM 2254 C CA . PHE B 1 12 ? 9.367 -59.219 20.188 1 21.67 12 PHE B CA 1
ATOM 2255 C C . PHE B 1 12 ? 9.398 -58.312 18.969 1 21.67 12 PHE B C 1
ATOM 2257 O O . PHE B 1 12 ? 9.977 -57.219 19.016 1 21.67 12 PHE B O 1
ATOM 2264 N N . ILE B 1 13 ? 9.359 -58.844 17.703 1 21.38 13 ILE B N 1
ATOM 2265 C CA . ILE B 1 13 ? 9.328 -58.375 16.312 1 21.38 13 ILE B CA 1
ATOM 2266 C C . ILE B 1 13 ? 8.062 -57.562 16.078 1 21.38 13 ILE B C 1
ATOM 2268 O O . ILE B 1 13 ? 6.953 -58.094 16.078 1 21.38 13 ILE B O 1
ATOM 2272 N N . PHE B 1 14 ? 7.66 -56.562 16.844 1 21.2 14 PHE B N 1
ATOM 2273 C CA . PHE B 1 14 ? 6.379 -55.906 16.594 1 21.2 14 PHE B CA 1
ATOM 2274 C C . PHE B 1 14 ? 6.293 -55.438 15.156 1 21.2 14 PHE B C 1
ATOM 2276 O O . PHE B 1 14 ? 7.191 -54.719 14.68 1 21.2 14 PHE B O 1
ATOM 2283 N N . GLY B 1 15 ? 5.707 -56.219 14.195 1 21.58 15 GLY B N 1
ATOM 2284 C CA . GLY B 1 15 ? 5.355 -56.031 12.797 1 21.58 15 GLY B CA 1
ATOM 2285 C C . GLY B 1 15 ? 4.523 -54.781 12.547 1 21.58 15 GLY B C 1
ATOM 2286 O O . GLY B 1 15 ? 3.314 -54.781 12.781 1 21.58 15 GLY B O 1
ATOM 2287 N N . GLY B 1 16 ? 4.742 -53.656 13.148 1 22.06 16 GLY B N 1
ATOM 2288 C CA . GLY B 1 16 ? 3.787 -52.594 12.977 1 22.06 16 GLY B CA 1
ATOM 2289 C C . GLY B 1 16 ? 3.51 -52.281 11.523 1 22.06 16 GLY B C 1
ATOM 2290 O O . GLY B 1 16 ? 4.441 -52.125 10.719 1 22.06 16 GLY B O 1
ATOM 2291 N N . ALA B 1 17 ? 2.4 -52.812 10.898 1 23.97 17 ALA B N 1
ATOM 2292 C CA . ALA B 1 17 ? 1.85 -52.562 9.57 1 23.97 17 ALA B CA 1
ATOM 2293 C C . ALA B 1 17 ? 1.744 -51.062 9.297 1 23.97 17 ALA B C 1
ATOM 2295 O O . ALA B 1 17 ? 1.138 -50.344 10.07 1 23.97 17 ALA B O 1
ATOM 2296 N N . VAL B 1 18 ? 2.811 -50.469 8.797 1 23.64 18 VAL B N 1
ATOM 2297 C CA . VAL B 1 18 ? 2.84 -49.094 8.297 1 23.64 18 VAL B CA 1
ATOM 2298 C C . VAL B 1 18 ? 1.729 -48.906 7.266 1 23.64 18 VAL B C 1
ATOM 2300 O O . VAL B 1 18 ? 1.717 -49.562 6.223 1 23.64 18 VAL B O 1
ATOM 2303 N N . LEU B 1 19 ? 0.461 -48.812 7.715 1 24.98 19 LEU B N 1
ATOM 2304 C CA . LEU B 1 19 ? -0.59 -48.438 6.773 1 24.98 19 LEU B CA 1
ATOM 2305 C C . LEU B 1 19 ? -0.153 -47.25 5.91 1 24.98 19 LEU B C 1
ATOM 2307 O O . LEU B 1 19 ? 0.162 -46.188 6.43 1 24.98 19 LEU B O 1
ATOM 2311 N N . THR B 1 20 ? 0.493 -47.562 4.812 1 23.02 20 THR B N 1
ATOM 2312 C CA . THR B 1 20 ? 0.806 -46.625 3.73 1 23.02 20 THR B CA 1
ATOM 2313 C C . THR B 1 20 ? -0.457 -45.938 3.242 1 23.02 20 THR B C 1
ATOM 2315 O O . THR B 1 20 ? -1.407 -46.594 2.805 1 23.02 20 THR B O 1
ATOM 2318 N N . AL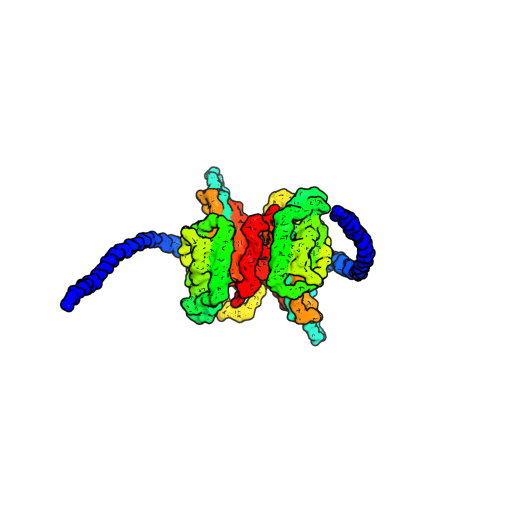A B 1 21 ? -0.969 -44.969 3.973 1 25.58 21 ALA B N 1
ATOM 2319 C CA . ALA B 1 21 ? -2.023 -44.125 3.391 1 25.58 21 ALA B CA 1
ATOM 2320 C C . ALA B 1 21 ? -1.709 -43.781 1.937 1 25.58 21 ALA B C 1
ATOM 2322 O O . ALA B 1 21 ? -0.658 -43.219 1.642 1 25.58 21 ALA B O 1
ATOM 2323 N N . THR B 1 22 ? -2.09 -44.594 1.05 1 25.72 22 THR B N 1
ATOM 2324 C CA . THR B 1 22 ? -2.137 -44.281 -0.374 1 25.72 22 THR B CA 1
ATOM 2325 C C . THR B 1 22 ? -2.875 -42.969 -0.615 1 25.72 22 THR B C 1
ATOM 2327 O O . THR B 1 22 ? -4.066 -42.844 -0.321 1 25.72 22 THR B O 1
ATOM 2330 N N . VAL B 1 23 ? -2.299 -41.844 -0.273 1 26.75 23 VAL B N 1
ATOM 2331 C CA . VAL B 1 23 ? -2.855 -40.594 -0.802 1 26.75 23 VAL B CA 1
ATOM 2332 C C . VAL B 1 23 ? -3.117 -40.75 -2.299 1 26.75 23 VAL B C 1
ATOM 2334 O O . VAL B 1 23 ? -2.189 -41 -3.078 1 26.75 23 VAL B O 1
ATOM 2337 N N . ALA B 1 24 ? -4.18 -41.344 -2.703 1 28.42 24 ALA B N 1
ATOM 2338 C CA . ALA B 1 24 ? -4.684 -41.25 -4.07 1 28.42 24 ALA B CA 1
ATOM 2339 C C . ALA B 1 24 ? -4.543 -39.844 -4.613 1 28.42 24 ALA B C 1
ATOM 2341 O O . ALA B 1 24 ? -5.156 -38.906 -4.09 1 28.42 24 ALA B O 1
ATOM 2342 N N . GLY B 1 25 ? -3.363 -39.438 -5.07 1 28.7 25 GLY B N 1
ATOM 2343 C CA . GLY B 1 25 ? -2.986 -38.25 -5.832 1 28.7 25 GLY B CA 1
ATOM 2344 C C . GLY B 1 25 ? -3.951 -37.938 -6.961 1 28.7 25 GLY B C 1
ATOM 2345 O O . GLY B 1 25 ? -3.986 -38.656 -7.969 1 28.7 25 GLY B O 1
ATOM 2346 N N . CYS B 1 26 ? -5.207 -37.719 -6.727 1 29.38 26 CYS B N 1
ATOM 2347 C CA . CYS B 1 26 ? -5.988 -37.219 -7.852 1 29.38 26 CYS B CA 1
ATOM 2348 C C . CYS B 1 26 ? -5.227 -36.125 -8.602 1 29.38 26 CYS B C 1
ATOM 2350 O O . CYS B 1 26 ? -4.82 -35.125 -8.016 1 29.38 26 CYS B O 1
ATOM 2352 N N . HIS B 1 27 ? -4.543 -36.406 -9.703 1 30.47 27 HIS B N 1
ATOM 2353 C CA . HIS B 1 27 ? -3.889 -35.625 -10.766 1 30.47 27 HIS B CA 1
ATOM 2354 C C . HIS B 1 27 ? -4.781 -34.5 -11.258 1 30.47 27 HIS B C 1
ATOM 2356 O O . 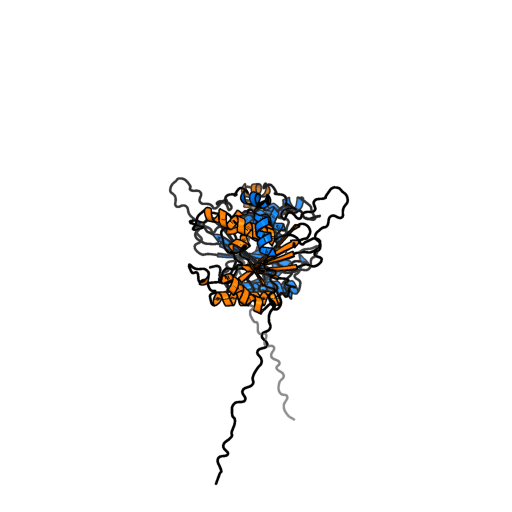HIS B 1 27 ? -5.539 -34.688 -12.219 1 30.47 27 HIS B O 1
ATOM 2362 N N . ALA B 1 28 ? -5.492 -33.844 -10.578 1 34.72 28 ALA B N 1
ATOM 2363 C CA . ALA B 1 28 ? -6.062 -32.594 -11.086 1 34.72 28 ALA B CA 1
ATOM 2364 C C . ALA B 1 28 ? -4.965 -31.656 -11.57 1 34.72 28 ALA B C 1
ATOM 2366 O O . ALA B 1 28 ? -4.746 -30.594 -10.977 1 34.72 28 ALA B O 1
ATOM 2367 N N . ARG B 1 29 ? -3.814 -31.969 -11.891 1 38.28 29 ARG B N 1
ATOM 2368 C CA . ARG B 1 29 ? -2.686 -31.203 -12.414 1 38.28 29 ARG B CA 1
ATOM 2369 C C . ARG B 1 29 ? -3.037 -30.562 -13.75 1 38.28 29 ARG B C 1
ATOM 2371 O O . ARG B 1 29 ? -2.473 -29.516 -14.109 1 38.28 29 ARG B O 1
ATOM 2378 N N . ALA B 1 30 ? -3.729 -31.172 -14.68 1 38.84 30 ALA B N 1
ATOM 2379 C CA . ALA B 1 30 ? -3.736 -30.969 -16.125 1 38.84 30 ALA B CA 1
ATOM 2380 C C . ALA B 1 30 ? -4.5 -29.703 -16.5 1 38.84 30 ALA B C 1
ATOM 2382 O O . ALA B 1 30 ? -4.125 -29 -17.438 1 38.84 30 ALA B O 1
ATOM 2383 N N . ASP B 1 31 ? -5.492 -29.312 -15.734 1 41.28 31 ASP B N 1
ATOM 2384 C CA . ASP B 1 31 ? -6.414 -28.359 -16.328 1 41.28 31 ASP B CA 1
ATOM 2385 C C . ASP B 1 31 ? -5.895 -26.922 -16.188 1 41.28 31 ASP B C 1
ATOM 2387 O O . ASP B 1 31 ? -6.227 -26.047 -17 1 41.28 31 ASP B O 1
ATOM 2391 N N . SER B 1 32 ? -5.156 -26.656 -15.117 1 45.28 32 SER B N 1
ATOM 2392 C CA . SER B 1 32 ? -4.789 -25.266 -14.945 1 45.28 32 SER B CA 1
ATOM 2393 C C . SER B 1 32 ? -3.721 -24.844 -15.953 1 45.28 32 SER B C 1
ATOM 2395 O O . SER B 1 32 ? -3.744 -23.719 -16.469 1 45.28 32 SER B O 1
ATOM 2397 N N . THR B 1 33 ? -2.684 -25.734 -16.203 1 46.25 33 THR B N 1
ATOM 2398 C CA . THR B 1 33 ? -1.615 -25.375 -17.141 1 46.25 33 THR B CA 1
ATOM 2399 C C . THR B 1 33 ? -2.152 -25.25 -18.562 1 46.25 33 THR B C 1
ATOM 2401 O O . THR B 1 33 ? -1.705 -24.391 -19.328 1 46.25 33 THR B O 1
ATOM 2404 N N . SER B 1 34 ? -3.027 -26.219 -18.891 1 45.81 34 SER B N 1
ATOM 2405 C CA . SER B 1 34 ? -3.562 -26.203 -20.25 1 45.81 34 SER B CA 1
ATOM 2406 C C . SER B 1 34 ? -4.395 -24.953 -20.5 1 45.81 34 SER B C 1
ATOM 2408 O O . SER B 1 34 ? -4.312 -24.344 -21.562 1 45.81 34 SER B O 1
ATOM 2410 N N . PHE B 1 35 ? -5.23 -24.656 -19.531 1 43.16 35 PHE B N 1
ATOM 2411 C CA . PHE B 1 35 ? -6.039 -23.453 -19.672 1 43.16 35 PHE B CA 1
ATOM 2412 C C . PHE B 1 35 ? -5.152 -22.219 -19.828 1 43.16 35 PHE B C 1
ATOM 2414 O O . PHE B 1 35 ? -5.418 -21.359 -20.672 1 43.16 35 PHE B O 1
ATOM 2421 N N . LEU B 1 36 ? -4.102 -22.109 -19.062 1 50.06 36 LEU B N 1
ATOM 2422 C CA . LEU B 1 36 ? -3.227 -20.953 -19.125 1 50.06 36 LEU B CA 1
ATOM 2423 C C . LEU B 1 36 ? -2.559 -20.844 -20.484 1 50.06 36 LEU B C 1
ATOM 2425 O O . LEU B 1 36 ? -2.416 -19.734 -21.031 1 50.06 36 LEU B O 1
ATOM 2429 N N . ARG B 1 37 ? -2.26 -21.984 -21.141 1 47.38 37 ARG B N 1
ATOM 2430 C CA . ARG B 1 37 ? -1.668 -21.984 -22.469 1 47.38 37 ARG B CA 1
ATOM 2431 C C . ARG B 1 37 ? -2.66 -21.469 -23.5 1 47.38 37 ARG B C 1
ATOM 2433 O O . ARG B 1 37 ? -2.273 -20.781 -24.453 1 47.38 37 ARG B O 1
ATOM 2440 N N . ARG B 1 38 ? -3.855 -21.688 -23.391 1 45.53 38 ARG B N 1
ATOM 2441 C CA . ARG B 1 38 ? -4.867 -21.266 -24.344 1 45.53 38 ARG B CA 1
ATOM 2442 C C . ARG B 1 38 ? -5.152 -19.766 -24.203 1 45.53 38 ARG B C 1
ATOM 2444 O O . ARG B 1 38 ? -5.422 -19.078 -25.188 1 45.53 38 ARG B O 1
ATOM 2451 N N . VAL B 1 39 ? -5.164 -19.203 -23 1 45.44 39 VAL B N 1
ATOM 2452 C CA . VAL B 1 39 ? -5.41 -17.781 -22.781 1 45.44 39 VAL B CA 1
ATOM 2453 C C . VAL B 1 39 ? -4.285 -16.953 -23.422 1 45.44 39 VAL B C 1
ATOM 2455 O O . VAL B 1 39 ? -4.52 -15.852 -23.922 1 45.44 39 VAL B O 1
ATOM 2458 N N . LEU B 1 40 ? -3.098 -17.344 -23.5 1 48.09 40 LEU B N 1
ATOM 2459 C CA . LEU B 1 40 ? -1.96 -16.609 -24.031 1 48.09 40 LEU B CA 1
ATOM 2460 C C . LEU B 1 40 ? -2.166 -16.312 -25.516 1 48.09 40 LEU B C 1
ATOM 2462 O O . LEU B 1 40 ? -1.699 -15.281 -26.016 1 48.09 40 LEU B O 1
ATOM 2466 N N . ALA B 1 41 ? -2.67 -17.234 -26.328 1 42.78 41 ALA B N 1
ATOM 2467 C CA . ALA B 1 41 ? -2.584 -17.062 -27.781 1 42.78 41 ALA B CA 1
ATOM 2468 C C . ALA B 1 41 ? -3.457 -15.906 -28.234 1 42.78 41 ALA B C 1
ATOM 2470 O O . ALA B 1 41 ? -3.107 -15.195 -29.188 1 42.78 41 ALA B O 1
ATOM 2471 N N . ASP B 1 42 ? -4.852 -15.75 -27.891 1 41.72 42 ASP B N 1
ATOM 2472 C CA . ASP B 1 42 ? -5.766 -14.922 -28.672 1 41.72 42 ASP B CA 1
ATOM 2473 C C . ASP B 1 42 ? -6.273 -13.742 -27.859 1 41.72 42 ASP B C 1
ATOM 2475 O O . ASP B 1 42 ? -7.285 -13.125 -28.203 1 41.72 42 ASP B O 1
ATOM 2479 N N . SER B 1 43 ? -5.738 -13.422 -26.641 1 46.59 43 SER B N 1
ATOM 2480 C CA . SER B 1 43 ? -6.59 -12.438 -25.984 1 46.59 43 SER B CA 1
ATOM 2481 C C . SER B 1 43 ? -6.18 -11.016 -26.344 1 46.59 43 SER B C 1
ATOM 2483 O O . SER B 1 43 ? -5.023 -10.633 -26.156 1 46.59 43 SER B O 1
ATOM 2485 N N . PRO B 1 44 ? -6.898 -10.289 -27.156 1 47.72 44 PRO B N 1
ATOM 2486 C CA . PRO B 1 44 ? -6.715 -8.859 -27.422 1 47.72 44 PRO B CA 1
ATOM 2487 C C . PRO B 1 44 ? -6.277 -8.07 -26.188 1 47.72 44 PRO B C 1
ATOM 2489 O O . PRO B 1 44 ? -5.535 -7.098 -26.312 1 47.72 44 PRO B O 1
ATOM 2492 N N . THR B 1 45 ? -6.652 -8.555 -25.031 1 50.34 45 THR B N 1
ATOM 2493 C CA . THR B 1 45 ? -6.387 -7.84 -23.797 1 50.34 45 THR B CA 1
ATOM 2494 C C . THR B 1 45 ? -4.902 -7.898 -23.438 1 50.34 45 THR B C 1
ATOM 2496 O O . THR B 1 45 ? -4.344 -6.934 -22.906 1 50.34 45 THR B O 1
ATOM 2499 N N . LEU B 1 46 ? -4.281 -8.977 -23.812 1 51.34 46 LEU B N 1
ATOM 2500 C CA . LEU B 1 46 ? -2.852 -9.102 -23.547 1 51.34 46 LEU B CA 1
ATOM 2501 C C . LEU B 1 46 ? -2.053 -8.133 -24.406 1 51.34 46 LEU B C 1
ATOM 2503 O O . LEU B 1 46 ? -1.126 -7.48 -23.922 1 51.34 46 LEU B O 1
ATOM 2507 N N . LYS B 1 47 ? -2.432 -8.148 -25.75 1 52.91 47 LYS B N 1
ATOM 2508 C CA . LYS B 1 47 ? -1.745 -7.27 -26.688 1 52.91 47 LYS B CA 1
ATOM 2509 C C . LYS B 1 47 ? -1.942 -5.805 -26.312 1 52.91 47 LYS B C 1
ATOM 2511 O O . LYS B 1 47 ? -1.039 -4.984 -26.5 1 52.91 47 LYS B O 1
ATOM 2516 N N . GLU B 1 48 ? -3.098 -5.484 -25.781 1 56.84 48 GLU B N 1
ATOM 2517 C CA . GLU B 1 48 ? -3.414 -4.102 -25.438 1 56.84 48 GLU B CA 1
ATOM 2518 C C . GLU B 1 48 ? -2.65 -3.666 -24.188 1 56.84 48 GLU B C 1
ATOM 2520 O O . GLU B 1 48 ? -2.217 -2.516 -24.094 1 56.84 48 GLU B O 1
ATOM 2525 N N . ALA B 1 49 ? -2.449 -4.625 -23.359 1 55.94 49 ALA B N 1
ATOM 2526 C CA . ALA B 1 49 ? -1.727 -4.27 -22.141 1 55.94 49 ALA B CA 1
ATOM 2527 C C . ALA B 1 49 ? -0.292 -3.852 -22.453 1 55.94 49 ALA B C 1
ATOM 2529 O O . ALA B 1 49 ? 0.239 -2.924 -21.844 1 55.94 49 ALA B O 1
ATOM 2530 N N . PHE B 1 50 ? 0.214 -4.344 -23.422 1 59.16 50 PHE B N 1
ATOM 2531 C CA . PHE B 1 50 ? 1.623 -4.102 -23.703 1 59.16 50 PHE B CA 1
ATOM 2532 C C . PHE B 1 50 ? 1.787 -2.924 -24.656 1 59.16 50 PHE B C 1
ATOM 2534 O O . PHE B 1 50 ? 2.904 -2.457 -24.891 1 59.16 50 PHE B O 1
ATOM 2541 N N . LYS B 1 51 ? 0.591 -2.475 -25.125 1 61.44 51 LYS B N 1
ATOM 2542 C CA . LYS B 1 51 ? 0.684 -1.376 -26.078 1 61.44 51 LYS B CA 1
ATOM 2543 C C . LYS B 1 51 ? 0.412 -0.034 -25.406 1 61.44 51 LYS B C 1
ATOM 2545 O O . LYS B 1 51 ? 0.372 1.004 -26.078 1 61.44 51 LYS B O 1
ATOM 2550 N N . SER B 1 52 ? 0.365 -0.055 -24.094 1 68.06 52 SER B N 1
ATOM 2551 C CA . SER B 1 52 ? 0.066 1.209 -23.438 1 68.06 52 SER B CA 1
ATOM 2552 C C . SER B 1 52 ? 1.259 2.158 -23.484 1 68.06 52 SER B C 1
ATOM 2554 O O . SER B 1 52 ? 2.396 1.746 -23.25 1 68.06 52 SER B O 1
ATOM 2556 N N . PRO B 1 53 ? 0.989 3.395 -23.969 1 80 53 PRO B N 1
ATOM 2557 C CA . PRO B 1 53 ? 2.092 4.359 -23.969 1 80 53 PRO B CA 1
ATOM 2558 C C . PRO B 1 53 ? 2.645 4.621 -22.578 1 80 53 PRO B C 1
ATOM 2560 O O . PRO B 1 53 ? 1.883 4.68 -21.609 1 80 53 PRO B O 1
ATOM 2563 N N . ILE B 1 54 ? 3.918 4.566 -22.5 1 85.25 54 ILE B N 1
ATOM 2564 C CA . ILE B 1 54 ? 4.617 4.855 -21.25 1 85.25 54 ILE B CA 1
ATOM 2565 C C . ILE B 1 54 ? 4.664 6.363 -21.031 1 85.25 54 ILE B C 1
ATOM 2567 O O . ILE B 1 54 ? 5.094 7.117 -21.906 1 85.25 54 ILE B O 1
ATOM 2571 N N . THR B 1 55 ? 4.117 6.781 -19.891 1 88.38 55 THR B N 1
ATOM 2572 C CA . THR B 1 55 ? 4.25 8.18 -19.5 1 88.38 55 THR B CA 1
ATOM 2573 C C . THR B 1 55 ? 5.574 8.414 -18.766 1 88.38 55 THR B C 1
ATOM 2575 O O . THR B 1 55 ? 5.852 7.777 -17.75 1 88.38 55 THR B O 1
ATOM 2578 N N . PRO B 1 56 ? 6.367 9.32 -19.266 1 92.81 56 PRO B N 1
ATOM 2579 C CA . PRO B 1 56 ? 7.664 9.555 -18.625 1 92.81 56 PRO B CA 1
ATOM 2580 C C . PRO B 1 56 ? 7.527 10.164 -17.234 1 92.81 56 PRO B C 1
ATOM 2582 O O . PRO B 1 56 ? 6.613 10.953 -16.984 1 92.81 56 PRO B O 1
ATOM 2585 N N . TRP B 1 57 ? 8.43 9.805 -16.391 1 95.12 57 TRP B N 1
ATOM 2586 C CA . TRP B 1 57 ? 8.516 10.398 -15.062 1 95.12 57 TRP B CA 1
ATOM 2587 C C . TRP B 1 57 ? 8.867 11.883 -15.148 1 95.12 57 TRP B C 1
ATOM 2589 O O . TRP B 1 57 ? 9.836 12.258 -15.812 1 95.12 57 TRP B O 1
ATOM 2599 N N . ASN B 1 58 ? 8.039 12.742 -14.531 1 94.5 58 ASN B N 1
ATOM 2600 C CA . ASN B 1 58 ? 8.383 14.156 -14.414 1 94.5 58 ASN B CA 1
ATOM 2601 C C . ASN B 1 58 ? 9.375 14.398 -13.273 1 94.5 58 ASN B C 1
ATOM 2603 O O . ASN B 1 58 ? 8.984 14.406 -12.109 1 94.5 58 ASN B O 1
ATOM 2607 N N . SER B 1 59 ? 10.594 14.656 -13.578 1 92.88 59 SER B N 1
ATOM 2608 C CA . SER B 1 59 ? 11.633 14.82 -12.57 1 92.88 59 SER B CA 1
ATOM 2609 C C . SER B 1 59 ? 11.508 16.172 -11.859 1 92.88 59 SER B C 1
ATOM 2611 O O . SER B 1 59 ? 12.164 16.406 -10.844 1 92.88 59 SER B O 1
ATOM 2613 N N . ASN B 1 60 ? 10.703 17.062 -12.336 1 93.38 60 ASN B N 1
ATOM 2614 C CA . ASN B 1 60 ? 10.531 18.375 -11.727 1 93.38 60 ASN B CA 1
ATOM 2615 C C . ASN B 1 60 ? 9.141 18.531 -11.125 1 93.38 60 ASN B C 1
ATOM 2617 O O . ASN B 1 60 ? 8.602 19.641 -11.055 1 93.38 60 ASN B O 1
ATOM 2621 N N . TRP B 1 61 ? 8.594 17.422 -10.742 1 94 61 TRP B N 1
ATOM 2622 C CA . TRP B 1 61 ? 7.219 17.406 -10.258 1 94 61 TRP B CA 1
ATOM 2623 C C . TRP B 1 61 ? 7.078 18.266 -9 1 94 61 TRP B C 1
ATOM 2625 O O . TRP B 1 61 ? 5.984 18.75 -8.695 1 94 61 TRP B O 1
ATOM 2635 N N . ASP B 1 62 ? 8.109 18.438 -8.258 1 94.25 62 ASP B N 1
ATOM 2636 C CA . ASP B 1 62 ? 8.062 19.188 -7.004 1 94.25 62 ASP B CA 1
ATOM 2637 C C . ASP B 1 62 ? 8.711 20.562 -7.164 1 94.25 62 ASP B C 1
ATOM 2639 O O . ASP B 1 62 ? 8.992 21.25 -6.176 1 94.25 62 ASP B O 1
ATOM 2643 N N . ASN B 1 63 ? 9.023 20.938 -8.391 1 90.81 63 ASN B N 1
ATOM 2644 C CA . ASN B 1 63 ? 9.617 22.219 -8.766 1 90.81 63 ASN B CA 1
ATOM 2645 C C . ASN B 1 63 ? 10.992 22.406 -8.133 1 90.81 63 ASN B C 1
ATOM 2647 O O . ASN B 1 63 ? 11.375 23.531 -7.797 1 90.81 63 ASN B O 1
ATOM 2651 N N . ARG B 1 64 ? 11.648 21.344 -7.863 1 89.44 64 ARG B N 1
ATOM 2652 C CA . ARG B 1 64 ? 12.961 21.406 -7.23 1 89.44 64 ARG B CA 1
ATOM 2653 C C . ARG B 1 64 ? 14.008 20.656 -8.055 1 89.44 64 ARG B C 1
ATOM 2655 O O . ARG B 1 64 ? 15.086 20.344 -7.559 1 89.44 64 ARG B O 1
ATOM 2662 N N . GLY B 1 65 ? 13.586 20.312 -9.227 1 80.94 65 GLY B N 1
ATOM 2663 C CA . GLY B 1 65 ? 14.523 19.672 -10.133 1 80.94 65 GLY B CA 1
ATOM 2664 C C . GLY B 1 65 ? 15.656 20.594 -10.562 1 80.94 65 GLY B C 1
ATOM 2665 O O . GLY B 1 65 ? 15.516 21.812 -10.531 1 80.94 65 GLY B O 1
ATOM 2666 N N . ASN B 1 66 ? 16.922 20.047 -10.695 1 65.25 66 ASN B N 1
ATOM 2667 C CA . ASN B 1 66 ? 18.078 20.828 -11.109 1 65.25 66 ASN B CA 1
ATOM 2668 C C . ASN B 1 66 ? 17.828 21.531 -12.445 1 65.25 66 ASN B C 1
ATOM 2670 O O . ASN B 1 66 ? 17.438 20.891 -13.414 1 65.25 66 ASN B O 1
ATOM 2674 N N . HIS B 1 67 ? 17.344 22.672 -12.344 1 54.72 67 HIS B N 1
ATOM 2675 C CA . HIS B 1 67 ? 17.453 23.438 -13.578 1 54.72 67 HIS B CA 1
ATOM 2676 C C . HIS B 1 67 ? 18.922 23.766 -13.891 1 54.72 67 HIS B C 1
ATOM 2678 O O . HIS B 1 67 ? 19.672 24.188 -13.008 1 54.72 67 HIS B O 1
ATOM 2684 N N . VAL B 1 68 ? 19.5 22.906 -14.711 1 47.47 68 VAL B N 1
ATOM 2685 C CA . VAL B 1 68 ? 20.828 23.312 -15.164 1 47.47 68 VAL B CA 1
ATOM 2686 C C . VAL B 1 68 ? 20.812 24.797 -15.523 1 47.47 68 VAL B C 1
ATOM 2688 O O . VAL B 1 68 ? 20.109 25.234 -16.438 1 47.47 68 VAL B O 1
ATOM 2691 N N . SER B 1 69 ? 20.875 25.609 -14.57 1 44.81 69 SER B N 1
ATOM 2692 C CA . SER B 1 69 ? 21.125 26.969 -15.039 1 44.81 69 SER B CA 1
ATOM 2693 C C . SER B 1 69 ? 22.391 27.047 -15.883 1 44.81 69 SER B C 1
ATOM 2695 O O . SER B 1 69 ? 23.312 26.234 -15.711 1 44.81 69 SER B O 1
ATOM 2697 N N . GLY B 1 70 ? 22.375 27.406 -17.078 1 43.09 70 GLY B N 1
ATOM 2698 C CA . GLY B 1 70 ? 23.453 27.625 -18.031 1 43.09 70 GLY B CA 1
ATOM 2699 C C . GLY B 1 70 ? 24.781 27.922 -17.375 1 43.09 70 GLY B C 1
ATOM 2700 O O . GLY B 1 70 ? 25.812 27.953 -18.047 1 43.09 70 GLY B O 1
ATOM 2701 N N . ASN B 1 71 ? 24.938 28.938 -16.531 1 43.62 71 ASN B N 1
ATOM 2702 C CA . ASN B 1 71 ? 26.188 29.625 -16.25 1 43.62 71 ASN B CA 1
ATOM 2703 C C . ASN B 1 71 ? 27.016 28.875 -15.211 1 43.62 71 ASN B C 1
ATOM 2705 O O . ASN B 1 71 ? 27.188 29.344 -14.086 1 43.62 71 ASN B O 1
ATOM 2709 N N . GLY B 1 72 ? 27.484 27.641 -15.266 1 46.12 72 GLY B N 1
ATOM 2710 C CA . GLY B 1 72 ? 28.531 26.938 -14.555 1 46.12 72 GLY B CA 1
ATOM 2711 C C . GLY B 1 72 ? 28.203 26.656 -13.102 1 46.12 72 GLY B C 1
ATOM 2712 O O . GLY B 1 72 ? 29.047 26.203 -12.336 1 46.12 72 GLY B O 1
ATOM 2713 N N . ASP B 1 73 ? 27.469 27.484 -12.453 1 46.59 73 ASP B N 1
ATOM 2714 C CA . ASP B 1 73 ? 27.359 27.406 -11 1 46.59 73 ASP B CA 1
ATOM 2715 C C . ASP B 1 73 ? 26.828 26.047 -10.562 1 46.59 73 ASP B C 1
ATOM 2717 O O . ASP B 1 73 ? 26.109 25.391 -11.305 1 46.59 73 ASP B O 1
ATOM 2721 N N . SER B 1 74 ? 27.438 25.422 -9.438 1 49.56 74 SER B N 1
ATOM 2722 C CA . SER B 1 74 ? 27.297 24.156 -8.703 1 49.56 74 SER B CA 1
ATOM 2723 C C . SER B 1 74 ? 25.828 23.781 -8.531 1 49.56 74 SER B C 1
ATOM 2725 O O . SER B 1 74 ? 25.047 24.562 -8.008 1 49.56 74 SER B O 1
ATOM 2727 N N . SER B 1 75 ? 25.219 23.188 -9.43 1 55.22 75 SER B N 1
ATOM 2728 C CA . SER B 1 75 ? 23.891 22.594 -9.328 1 55.22 75 SER B CA 1
ATOM 2729 C C . SER B 1 75 ? 23.609 22.109 -7.914 1 55.22 75 SER B C 1
ATOM 2731 O O . SER B 1 75 ? 24.375 21.297 -7.375 1 55.22 75 SER B O 1
ATOM 2733 N N . VAL B 1 76 ? 23.156 22.906 -7.027 1 69.19 76 VAL B N 1
ATOM 2734 C CA . VAL B 1 76 ? 22.844 22.531 -5.656 1 69.19 76 VAL B CA 1
ATOM 2735 C C . VAL B 1 76 ? 21.781 21.438 -5.652 1 69.19 76 VAL B C 1
ATOM 2737 O O . VAL B 1 76 ? 20.625 21.688 -6.016 1 69.19 76 VAL B O 1
ATOM 2740 N N . LYS B 1 77 ? 22.25 20.219 -5.641 1 85 77 LYS B N 1
ATOM 2741 C CA . LYS B 1 77 ? 21.391 19.031 -5.676 1 85 77 LYS B CA 1
ATOM 2742 C C . LYS B 1 77 ? 21.094 18.531 -4.266 1 85 77 LYS B C 1
ATOM 2744 O O . LYS B 1 77 ? 21.922 18.656 -3.363 1 85 77 LYS B O 1
ATOM 2749 N N . SER B 1 78 ? 19.828 18.125 -4.059 1 91.81 78 SER B N 1
ATOM 2750 C CA . SER B 1 78 ? 19.453 17.453 -2.824 1 91.81 78 SER B CA 1
ATOM 2751 C C . SER B 1 78 ? 20.359 16.266 -2.549 1 91.81 78 SER B C 1
ATOM 2753 O O . SER B 1 78 ? 20.875 15.633 -3.48 1 91.81 78 SER B O 1
ATOM 2755 N N . LYS B 1 79 ? 20.609 16.078 -1.313 1 93.44 79 LYS B N 1
ATOM 2756 C CA . LYS B 1 79 ? 21.562 15.016 -0.973 1 93.44 79 LYS B CA 1
ATOM 2757 C C . LYS B 1 79 ? 20.938 14 -0.023 1 93.44 79 LYS B C 1
ATOM 2759 O O . LYS B 1 79 ? 21.469 12.898 0.15 1 93.44 79 LYS B O 1
ATOM 2764 N N . ALA B 1 80 ? 19.844 14.344 0.551 1 97.69 80 ALA B N 1
ATOM 2765 C CA . ALA B 1 80 ? 19.25 13.508 1.592 1 97.69 80 ALA B CA 1
ATOM 2766 C C . ALA B 1 80 ? 17.891 12.961 1.154 1 97.69 80 ALA B C 1
ATOM 2768 O O . ALA B 1 80 ? 17.188 13.602 0.368 1 97.69 80 ALA B O 1
ATOM 2769 N N . ASN B 1 81 ? 17.547 11.805 1.654 1 98.31 81 ASN B N 1
ATOM 2770 C CA . ASN B 1 81 ? 16.188 11.305 1.49 1 98.31 81 ASN B CA 1
ATOM 2771 C C . ASN B 1 81 ? 15.234 11.961 2.484 1 98.31 81 ASN B C 1
ATOM 2773 O O . ASN B 1 81 ? 15.617 12.25 3.619 1 98.31 81 ASN B O 1
ATOM 2777 N N . ARG B 1 82 ? 14.07 12.188 2.043 1 98.69 82 ARG B N 1
ATOM 2778 C CA . ARG B 1 82 ? 12.992 12.516 2.965 1 98.69 82 ARG B CA 1
ATOM 2779 C C . ARG B 1 82 ? 12 11.359 3.078 1 98.69 82 ARG B C 1
ATOM 2781 O O . ARG B 1 82 ? 11.508 10.859 2.066 1 98.69 82 ARG B O 1
ATOM 2788 N N . HIS B 1 83 ? 11.844 10.906 4.281 1 98.88 83 HIS B N 1
ATOM 2789 C CA . HIS B 1 83 ? 10.852 9.883 4.586 1 98.88 83 HIS B CA 1
ATOM 2790 C C . HIS B 1 83 ? 9.594 10.5 5.191 1 98.88 83 HIS B C 1
ATOM 2792 O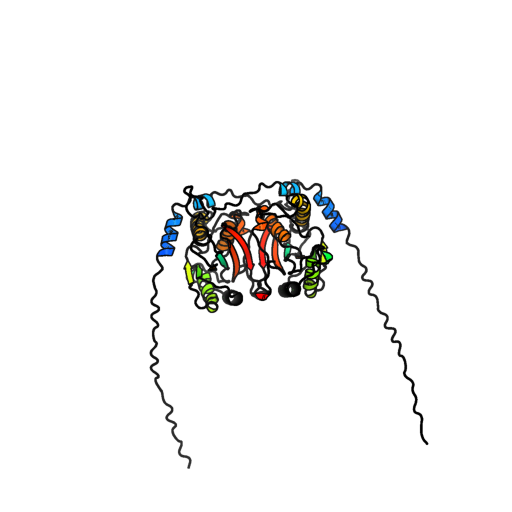 O . HIS B 1 83 ? 9.656 11.141 6.242 1 98.88 83 HIS B O 1
ATOM 2798 N N . ILE B 1 84 ? 8.516 10.352 4.496 1 98.94 84 ILE B N 1
ATOM 2799 C CA . ILE B 1 84 ? 7.227 10.867 4.957 1 98.94 84 ILE B CA 1
ATOM 2800 C C . ILE B 1 84 ? 6.32 9.711 5.367 1 98.94 84 ILE B C 1
ATOM 2802 O O . ILE B 1 84 ? 5.926 8.898 4.531 1 98.94 84 ILE B O 1
ATOM 2806 N N . ILE B 1 85 ? 6.023 9.641 6.633 1 98.94 85 ILE B N 1
ATOM 2807 C CA . ILE B 1 85 ? 5.148 8.609 7.172 1 98.94 85 ILE B CA 1
ATOM 2808 C C . ILE B 1 85 ? 3.76 9.195 7.426 1 98.94 85 ILE B C 1
ATOM 2810 O O . ILE B 1 85 ? 3.596 10.062 8.281 1 98.94 85 ILE B O 1
ATOM 2814 N N . LEU B 1 86 ? 2.807 8.734 6.66 1 98.94 86 LEU B N 1
ATOM 2815 C CA . LEU B 1 86 ? 1.424 9.188 6.766 1 98.94 86 LEU B CA 1
ATOM 2816 C C . LEU B 1 86 ? 0.605 8.242 7.633 1 98.94 86 LEU B C 1
ATOM 2818 O O . LEU B 1 86 ? 0.644 7.023 7.434 1 98.94 86 LEU B O 1
ATOM 2822 N N . VAL B 1 87 ? -0.139 8.797 8.594 1 98.94 87 VAL B N 1
ATOM 2823 C CA . VAL B 1 87 ? -0.935 8.016 9.523 1 98.94 87 VAL B CA 1
ATOM 2824 C C . VAL B 1 87 ? -2.408 8.391 9.398 1 98.94 87 VAL B C 1
ATOM 2826 O O . VAL B 1 87 ? -2.766 9.562 9.5 1 98.94 87 VAL B O 1
ATOM 2829 N N . ARG B 1 88 ? -3.197 7.391 9.18 1 99 88 ARG B N 1
ATOM 2830 C CA . ARG B 1 88 ? -4.629 7.668 9.266 1 99 88 ARG B CA 1
ATOM 2831 C C . ARG B 1 88 ? -5.086 7.758 10.719 1 99 88 ARG B C 1
ATOM 2833 O O . ARG B 1 88 ? -4.645 6.973 11.555 1 99 88 ARG B O 1
ATOM 2840 N N . HIS B 1 89 ? -5.977 8.609 11.039 1 98.94 89 HIS B N 1
ATOM 2841 C CA . HIS B 1 89 ? -6.559 8.711 12.367 1 98.94 89 HIS B CA 1
ATOM 2842 C C . HIS B 1 89 ? -7.242 7.41 12.773 1 98.94 89 HIS B C 1
ATOM 2844 O O . HIS B 1 89 ? -7.445 6.527 11.945 1 98.94 89 HIS B O 1
ATOM 2850 N N . GLY B 1 90 ? -7.551 7.312 14.094 1 98.94 90 GLY B N 1
ATOM 2851 C CA . GLY B 1 90 ? -8.273 6.164 14.617 1 98.94 90 GLY B CA 1
ATOM 2852 C C . GLY B 1 90 ? -9.773 6.25 14.383 1 98.94 90 GLY B C 1
ATOM 2853 O O . GLY B 1 90 ? -10.281 7.285 13.945 1 98.94 90 GLY B O 1
ATOM 2854 N N . GLN B 1 91 ? -10.453 5.176 14.68 1 98.88 91 GLN B N 1
ATOM 2855 C CA . GLN B 1 91 ? -11.906 5.145 14.578 1 98.88 91 GLN B CA 1
ATOM 2856 C C . GLN B 1 91 ? -12.539 6.195 15.484 1 98.88 91 GLN B C 1
ATOM 2858 O O . GLN B 1 91 ? -12.062 6.438 16.594 1 98.88 91 GLN B O 1
ATOM 2863 N N . TYR B 1 92 ? -13.617 6.754 15.086 1 98.69 92 TYR B N 1
ATOM 2864 C CA . TYR B 1 92 ? -14.25 7.84 15.828 1 98.69 92 TYR B CA 1
ATOM 2865 C C . TYR B 1 92 ? -15.766 7.777 15.711 1 98.69 92 TYR B C 1
ATOM 2867 O O . TYR B 1 92 ? -16.297 7.082 14.836 1 98.69 92 TYR B O 1
ATOM 2875 N N . HIS B 1 93 ? -16.453 8.43 16.594 1 97.88 93 HIS B N 1
ATOM 2876 C CA . HIS B 1 93 ? -17.891 8.648 16.5 1 97.88 93 HIS B CA 1
ATOM 2877 C C . HIS B 1 93 ? -18.203 9.867 15.641 1 97.88 93 HIS B C 1
ATOM 2879 O O . HIS B 1 93 ? -17.844 10.992 15.992 1 97.88 93 HIS B O 1
ATOM 2885 N N . TYR B 1 94 ? -18.938 9.586 14.602 1 96.31 94 TYR B N 1
ATOM 2886 C CA . TYR B 1 94 ? -19.281 10.719 13.742 1 96.31 94 TYR B CA 1
ATOM 2887 C C . TYR B 1 94 ? -20.344 11.594 14.391 1 96.31 94 TYR B C 1
ATOM 2889 O O . TYR B 1 94 ? -21.312 11.078 14.953 1 96.31 94 TYR B O 1
ATOM 2897 N N . CYS B 1 95 ? -20.109 12.891 14.344 1 96.62 95 CYS B N 1
ATOM 2898 C CA . CYS B 1 95 ? -21.078 13.922 14.742 1 96.62 95 CYS B CA 1
ATOM 2899 C C . CYS B 1 95 ? -21.094 15.055 13.727 1 96.62 95 CYS B C 1
ATOM 2901 O O . CYS B 1 95 ? -20.172 15.203 12.93 1 96.62 95 CYS B O 1
ATOM 2903 N N . GLU B 1 96 ? -22.141 15.797 13.75 1 94.69 96 GLU B N 1
ATOM 2904 C CA . GLU B 1 96 ? -22.281 16.922 12.82 1 94.69 96 GLU B CA 1
ATOM 2905 C C . GLU B 1 96 ? -21.188 17.969 13.062 1 94.69 96 GLU B C 1
ATOM 2907 O O . GLU B 1 96 ? -20.609 18.5 12.109 1 94.69 96 GLU B O 1
ATOM 2912 N N . ASP B 1 97 ? -20.969 18.219 14.258 1 97.25 97 ASP B N 1
ATOM 2913 C CA . ASP B 1 97 ? -19.938 19.172 14.648 1 97.25 97 ASP B CA 1
ATOM 2914 C C . ASP B 1 97 ? -18.609 18.453 14.914 1 97.25 97 ASP B C 1
ATOM 2916 O O . ASP B 1 97 ? -18.547 17.547 15.75 1 97.25 97 ASP B O 1
ATOM 2920 N N . ASP B 1 98 ? -17.578 18.844 14.234 1 97.38 98 ASP B N 1
ATOM 2921 C CA . ASP B 1 98 ? -16.266 18.203 14.328 1 97.38 98 ASP B CA 1
ATOM 2922 C C . ASP B 1 98 ? -15.805 18.109 15.781 1 97.38 98 ASP B C 1
ATOM 2924 O O . ASP B 1 98 ? -15.18 17.109 16.172 1 97.38 98 ASP B O 1
ATOM 2928 N N . SER B 1 99 ? -16.047 19.188 16.578 1 97.88 99 SER B N 1
ATOM 2929 C CA . SER B 1 99 ? -15.594 19.219 17.969 1 97.88 99 SER B CA 1
ATOM 2930 C C . SER B 1 99 ? -16.141 18.031 18.75 1 97.88 99 SER B C 1
ATOM 2932 O O . SER B 1 99 ? -15.602 17.656 19.797 1 97.88 99 SER B O 1
ATOM 2934 N N . ASP B 1 100 ? -17.203 17.344 18.234 1 98.12 100 ASP B N 1
ATOM 2935 C CA . ASP B 1 100 ? -17.859 16.234 18.922 1 98.12 100 ASP B CA 1
ATOM 2936 C C . ASP B 1 100 ? -17.438 14.891 18.344 1 98.12 100 ASP B C 1
ATOM 2938 O O . ASP B 1 100 ? -17.812 13.836 18.844 1 98.12 100 ASP B O 1
ATOM 2942 N N . CYS B 1 101 ? -16.656 14.867 17.312 1 98.5 101 CYS B N 1
ATOM 2943 C CA . CYS B 1 101 ? -16.25 13.648 16.641 1 98.5 101 CYS B CA 1
ATOM 2944 C C . CYS B 1 101 ? -15.031 13.031 17.328 1 98.5 101 CYS B C 1
ATOM 2946 O O . CYS B 1 101 ? -13.969 12.891 16.719 1 98.5 101 CYS B O 1
ATOM 2948 N N . HIS B 1 102 ? -15.219 12.531 18.5 1 98.75 102 HIS B N 1
ATOM 2949 C CA . HIS B 1 102 ? -14.156 11.977 19.328 1 98.75 102 HIS B CA 1
ATOM 2950 C C . HIS B 1 102 ? -13.844 10.539 18.938 1 98.75 102 HIS B C 1
ATOM 2952 O O . HIS B 1 102 ? -14.711 9.828 18.438 1 98.75 102 HIS B O 1
ATOM 2958 N N . LEU B 1 103 ? -12.641 10.148 19.25 1 98.81 103 LEU B N 1
ATOM 2959 C CA . LEU B 1 103 ? -12.266 8.75 19.031 1 98.81 103 LEU B CA 1
ATOM 2960 C C . LEU B 1 103 ? -13.133 7.82 19.875 1 98.81 103 LEU B C 1
ATOM 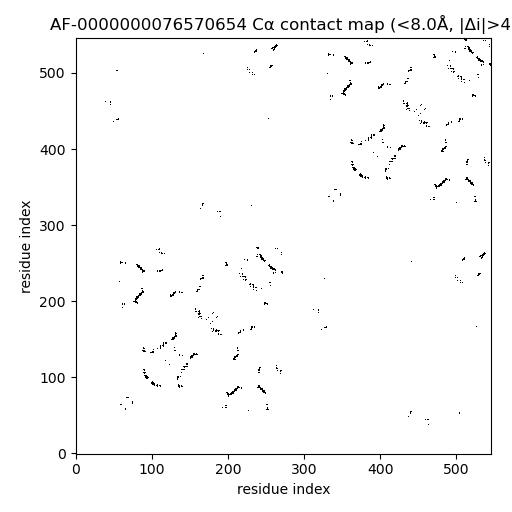2962 O O . LEU B 1 103 ? -13.477 8.148 21.016 1 98.81 103 LEU B O 1
ATOM 2966 N N . THR B 1 104 ? -13.445 6.684 19.312 1 98.81 104 THR B N 1
ATOM 2967 C CA . THR B 1 104 ? -13.992 5.594 20.109 1 98.81 104 THR B CA 1
ATOM 2968 C C . THR B 1 104 ? -12.898 4.953 20.969 1 98.81 104 THR B C 1
ATOM 2970 O O . THR B 1 104 ? -11.727 5.289 20.828 1 98.81 104 THR B O 1
ATOM 2973 N N . GLU B 1 105 ? -13.305 4.078 21.828 1 98.75 105 GLU B N 1
ATOM 2974 C CA . GLU B 1 105 ? -12.305 3.305 22.562 1 98.75 105 GLU B CA 1
ATOM 2975 C C . GLU B 1 105 ? -11.414 2.518 21.609 1 98.75 105 GLU B C 1
ATOM 2977 O O . GLU B 1 105 ? -10.195 2.441 21.797 1 98.75 105 GLU B O 1
ATOM 2982 N N . LEU B 1 106 ? -12.023 1.933 20.625 1 98.81 106 LEU B N 1
ATOM 2983 C CA . LEU B 1 106 ? -11.258 1.221 19.609 1 98.81 106 LEU B CA 1
ATOM 2984 C C . LEU B 1 106 ? -10.266 2.154 18.922 1 98.81 106 LEU B C 1
ATOM 2986 O O . LEU B 1 106 ? -9.102 1.789 18.719 1 98.81 106 LEU B O 1
ATOM 2990 N N . GLY B 1 107 ? -10.719 3.32 18.547 1 98.88 107 GLY B N 1
ATOM 2991 C CA . GLY B 1 107 ? -9.852 4.301 17.906 1 98.88 107 GLY B CA 1
ATOM 2992 C C . GLY B 1 107 ? -8.641 4.66 18.75 1 98.88 107 GLY B C 1
ATOM 2993 O O . GLY B 1 107 ? -7.535 4.809 18.234 1 98.88 107 GLY B O 1
ATOM 2994 N N . ARG B 1 108 ? -8.883 4.82 20.047 1 98.88 108 ARG B N 1
ATOM 2995 C CA . ARG B 1 108 ? -7.793 5.125 20.969 1 98.88 108 ARG B CA 1
ATOM 2996 C C . ARG B 1 108 ? -6.801 3.967 21.031 1 98.88 108 ARG B C 1
ATOM 2998 O O . ARG B 1 108 ? -5.59 4.184 21.047 1 98.88 108 ARG B O 1
ATOM 3005 N N . GLN B 1 109 ? -7.332 2.781 21.047 1 98.88 109 GLN B N 1
ATOM 3006 C CA . GLN B 1 109 ? -6.465 1.608 21.078 1 98.88 109 GLN B CA 1
ATOM 3007 C C . GLN B 1 109 ? -5.656 1.483 19.797 1 98.88 109 GLN B C 1
ATOM 3009 O O . GLN B 1 109 ? -4.473 1.141 19.828 1 98.88 109 GLN B O 1
ATOM 3014 N N . GLN B 1 110 ? -6.281 1.718 18.688 1 98.94 110 GLN B N 1
ATOM 3015 C CA . GLN B 1 110 ? -5.609 1.667 17.391 1 98.94 110 GLN B CA 1
ATOM 3016 C C . GLN B 1 110 ? -4.422 2.621 17.359 1 98.94 110 GLN B C 1
ATOM 3018 O O . GLN B 1 110 ? -3.312 2.225 16.984 1 98.94 110 GLN B O 1
ATOM 3023 N N . THR B 1 111 ? -4.66 3.875 17.75 1 98.94 111 THR B N 1
ATOM 3024 C CA . THR B 1 111 ? -3.615 4.883 17.625 1 98.94 111 THR B CA 1
ATOM 3025 C C . THR B 1 111 ? -2.572 4.727 18.734 1 98.94 111 THR B C 1
ATOM 3027 O O . THR B 1 111 ? -1.414 5.109 18.562 1 98.94 111 THR B O 1
ATOM 3030 N N . ASP B 1 112 ? -2.986 4.168 19.859 1 98.94 112 ASP B N 1
ATOM 3031 C CA . ASP B 1 112 ? -2.004 3.75 20.859 1 98.94 112 ASP B CA 1
ATOM 3032 C C . ASP B 1 112 ? -1.029 2.73 20.281 1 98.94 112 ASP B C 1
ATOM 3034 O O . ASP B 1 112 ? 0.187 2.871 20.422 1 98.94 112 ASP B O 1
ATOM 3038 N N . LEU B 1 113 ? -1.541 1.716 19.594 1 98.94 113 LEU B N 1
ATOM 3039 C CA . LEU B 1 113 ? -0.718 0.704 18.938 1 98.94 113 LEU B CA 1
ATOM 3040 C C . LEU B 1 113 ? 0.146 1.327 17.844 1 98.94 113 LEU B C 1
ATOM 3042 O O . LEU B 1 113 ? 1.29 0.915 17.641 1 98.94 113 LEU B O 1
ATOM 3046 N N . THR B 1 114 ? -0.412 2.287 17.203 1 98.94 114 THR B N 1
ATOM 3047 C CA . THR B 1 114 ? 0.345 3.004 16.188 1 98.94 114 THR B CA 1
ATOM 3048 C C . THR B 1 114 ? 1.568 3.682 16.797 1 98.94 114 THR B C 1
ATOM 3050 O O . THR B 1 114 ? 2.674 3.58 16.266 1 98.94 114 THR B O 1
ATOM 3053 N N . GLY B 1 115 ? 1.32 4.418 17.891 1 98.94 115 GLY B N 1
ATOM 3054 C CA . GLY B 1 115 ? 2.436 5.035 18.594 1 98.94 115 GLY B CA 1
ATOM 3055 C C . GLY B 1 115 ? 3.488 4.039 19.031 1 98.94 115 GLY B C 1
ATOM 3056 O O . GLY B 1 115 ? 4.688 4.289 18.891 1 98.94 115 GLY B O 1
ATOM 3057 N N . GLN B 1 116 ? 3.066 2.926 19.547 1 98.94 116 GLN B N 1
ATOM 3058 C CA . GLN B 1 116 ? 3.986 1.874 19.969 1 98.94 116 GLN B CA 1
ATOM 3059 C C . GLN B 1 116 ? 4.812 1.365 18.797 1 98.94 116 GLN B C 1
ATOM 3061 O O . GLN B 1 116 ? 6.016 1.137 18.922 1 98.94 116 GLN B O 1
ATOM 3066 N N . ARG B 1 117 ? 4.168 1.185 17.719 1 98.94 117 ARG B N 1
ATOM 3067 C CA . ARG B 1 117 ? 4.875 0.699 16.531 1 98.94 117 ARG B CA 1
ATOM 3068 C C . ARG B 1 117 ? 5.93 1.702 16.078 1 98.94 117 ARG B C 1
ATOM 3070 O O . ARG B 1 117 ? 7.047 1.32 15.727 1 98.94 117 ARG B O 1
ATOM 3077 N N . LEU B 1 118 ? 5.531 2.957 16 1 98.94 118 LEU B N 1
ATOM 3078 C CA . LEU B 1 118 ? 6.477 3.994 15.602 1 98.94 118 LEU B CA 1
ATOM 3079 C C . LEU B 1 118 ? 7.676 4.02 16.547 1 98.94 118 LEU B C 1
ATOM 3081 O O . LEU B 1 118 ? 8.82 4.168 16.094 1 98.94 118 LEU B O 1
ATOM 3085 N N . LYS B 1 119 ? 7.414 3.943 17.828 1 98.88 119 LYS B N 1
ATOM 3086 C CA . LYS B 1 119 ? 8.5 3.863 18.797 1 98.88 119 LYS B CA 1
ATOM 3087 C C . LYS B 1 119 ? 9.398 2.66 18.531 1 98.88 119 LYS B C 1
ATOM 3089 O O . LYS B 1 119 ? 10.625 2.777 18.547 1 98.88 119 LYS B O 1
ATOM 3094 N N . GLN B 1 120 ? 8.789 1.528 18.281 1 98.69 120 GLN B N 1
ATOM 3095 C CA . GLN B 1 120 ? 9.523 0.296 18.016 1 98.69 120 GLN B CA 1
ATOM 3096 C C . GLN B 1 120 ? 10.422 0.438 16.797 1 98.69 120 GLN B C 1
ATOM 3098 O O . GLN B 1 120 ? 11.539 -0.076 16.781 1 98.69 120 GLN B O 1
ATOM 3103 N N . LEU B 1 121 ? 9.883 1 15.75 1 98.62 121 LEU B N 1
ATOM 3104 C CA . LEU B 1 121 ? 10.656 1.222 14.531 1 98.62 121 LEU B CA 1
ATOM 3105 C C . LEU B 1 121 ? 11.867 2.105 14.805 1 98.62 121 LEU B C 1
ATOM 3107 O O . LEU B 1 121 ? 12.914 1.952 14.172 1 98.62 121 LEU B O 1
ATOM 3111 N N . ASN B 1 122 ? 11.711 3.115 15.625 1 98.06 122 ASN B N 1
ATOM 3112 C CA . ASN B 1 122 ? 12.781 3.926 16.203 1 98.06 122 ASN B CA 1
ATOM 3113 C C . ASN B 1 122 ? 13.531 4.707 15.125 1 98.06 122 ASN B C 1
ATOM 3115 O O . ASN B 1 122 ? 14.766 4.789 15.164 1 98.06 122 ASN B O 1
ATOM 3119 N N . PHE B 1 123 ? 12.875 5.168 14.164 1 98.06 123 PHE B N 1
ATOM 3120 C CA . PHE B 1 123 ? 13.484 6.102 13.219 1 98.06 123 PHE B CA 1
ATOM 3121 C C . PHE B 1 123 ? 13.773 7.441 13.891 1 98.06 123 PHE B C 1
ATOM 3123 O O . PHE B 1 123 ? 13.164 7.773 14.914 1 98.06 123 PHE B O 1
ATOM 3130 N N . PRO B 1 124 ? 14.773 8.164 13.398 1 98.06 124 PRO B N 1
ATOM 3131 C CA . PRO B 1 124 ? 15 9.508 13.945 1 98.06 124 PRO B CA 1
ATOM 3132 C C . PRO B 1 124 ? 13.922 10.508 13.531 1 98.06 124 PRO B C 1
ATOM 3134 O O . PRO B 1 124 ? 14.188 11.398 12.719 1 98.06 124 PRO B O 1
ATOM 3137 N N . TYR B 1 125 ? 12.734 10.391 14.117 1 98.62 125 TYR B N 1
ATOM 3138 C CA . TYR B 1 125 ? 11.594 11.242 13.773 1 98.62 125 TYR B CA 1
ATOM 3139 C C . TYR B 1 125 ? 11.914 12.711 14.055 1 98.62 125 TYR B C 1
ATOM 3141 O O . TYR B 1 125 ? 12.375 13.055 15.141 1 98.62 125 TYR B O 1
ATOM 3149 N N . THR B 1 126 ? 11.594 13.578 13.07 1 96.94 126 THR B N 1
ATOM 3150 C CA . THR B 1 126 ? 12.008 14.969 13.18 1 96.94 126 THR B CA 1
ATOM 3151 C C . THR B 1 126 ? 10.828 15.859 13.562 1 96.94 126 THR B C 1
ATOM 3153 O O . THR B 1 126 ? 10.992 16.828 14.32 1 96.94 126 THR B O 1
ATOM 3156 N N . ARG B 1 127 ? 9.664 15.586 13.062 1 97.75 127 ARG B N 1
ATOM 3157 C CA . ARG B 1 127 ? 8.484 16.406 13.328 1 97.75 127 ARG B CA 1
ATOM 3158 C C . ARG B 1 127 ? 7.203 15.656 13 1 97.75 127 ARG B C 1
ATOM 3160 O O . ARG B 1 127 ? 7.219 14.703 12.219 1 97.75 127 ARG B O 1
ATOM 3167 N N . ILE B 1 128 ? 6.133 16.094 13.68 1 98.81 128 ILE B N 1
ATOM 3168 C CA . ILE B 1 128 ? 4.785 15.609 13.422 1 98.81 128 ILE B CA 1
ATOM 3169 C C . ILE B 1 128 ? 3.887 16.766 12.984 1 98.81 128 ILE B C 1
ATOM 3171 O O . ILE B 1 128 ? 3.906 17.828 13.594 1 98.81 128 ILE B O 1
ATOM 3175 N N . PHE B 1 129 ? 3.232 16.625 11.875 1 98.88 129 PHE B N 1
ATOM 3176 C CA . PHE B 1 129 ? 2.109 17.484 11.5 1 98.88 129 PHE B CA 1
ATOM 3177 C C . PHE B 1 129 ? 0.794 16.719 11.602 1 98.88 129 PHE B C 1
ATOM 3179 O O . PHE B 1 129 ? 0.734 15.531 11.289 1 98.88 129 PHE B O 1
ATOM 3186 N N . TYR B 1 130 ? -0.253 17.375 12.078 1 98.88 130 TYR B N 1
ATOM 3187 C CA . TYR B 1 130 ? -1.504 16.641 12.211 1 98.88 130 TYR B CA 1
ATOM 3188 C C . TYR B 1 130 ? -2.697 17.516 11.867 1 98.88 130 TYR B C 1
ATOM 3190 O O . TYR B 1 130 ? -2.67 18.734 12.094 1 98.88 130 TYR B O 1
ATOM 3198 N N . SER B 1 131 ? -3.664 16.922 11.25 1 98.94 131 SER B N 1
ATOM 3199 C CA . SER B 1 131 ? -4.93 17.594 10.945 1 98.94 131 SER B CA 1
ATOM 3200 C C . SER B 1 131 ? -5.562 18.172 12.203 1 98.94 131 SER B C 1
ATOM 3202 O O . SER B 1 131 ? -5.547 17.547 13.266 1 98.94 131 SER B O 1
ATOM 3204 N N . THR B 1 132 ? -6.27 19.328 12.039 1 98.81 132 THR B N 1
ATOM 3205 C CA . THR B 1 132 ? -6.875 20 13.18 1 98.81 132 THR B CA 1
ATOM 3206 C C . THR B 1 132 ? -8.234 19.391 13.516 1 98.81 132 THR B C 1
ATOM 3208 O O . THR B 1 132 ? -8.891 19.812 14.469 1 98.81 132 THR B O 1
ATOM 3211 N N . MET B 1 133 ? -8.688 18.453 12.766 1 98.75 133 MET B N 1
ATOM 3212 C CA . MET B 1 133 ? -9.945 17.797 13.117 1 98.75 133 MET B CA 1
ATOM 3213 C C . MET B 1 133 ? -9.797 16.969 14.383 1 98.75 133 MET B C 1
ATOM 3215 O O . MET B 1 133 ? -8.75 16.344 14.602 1 98.75 133 MET B O 1
ATOM 3219 N N . THR B 1 134 ? -10.852 16.859 15.18 1 98.88 134 THR B N 1
ATOM 3220 C CA . THR B 1 134 ? -10.828 16.297 16.531 1 98.88 134 THR B CA 1
ATOM 3221 C C . THR B 1 134 ? -10.281 14.875 16.5 1 98.88 134 THR B C 1
ATOM 3223 O O . THR B 1 134 ? -9.43 14.523 17.328 1 98.88 134 THR B O 1
ATOM 3226 N N . ARG B 1 135 ? -10.758 14.047 15.602 1 98.81 135 ARG B N 1
ATOM 3227 C CA . ARG B 1 135 ? -10.32 12.656 15.531 1 98.81 135 ARG B CA 1
ATOM 3228 C C . ARG B 1 135 ? -8.82 12.562 15.289 1 98.81 135 ARG B C 1
ATOM 3230 O O . ARG B 1 135 ? -8.156 11.664 15.812 1 98.81 135 ARG B O 1
ATOM 3237 N N . ALA B 1 136 ? -8.25 13.453 14.523 1 98.94 136 ALA B N 1
ATOM 3238 C CA . ALA B 1 136 ? -6.816 13.445 14.234 1 98.94 136 ALA B CA 1
ATOM 3239 C C . ALA B 1 136 ? -6.02 14.016 15.406 1 98.94 136 ALA B C 1
ATOM 3241 O O . ALA B 1 136 ? -4.93 13.539 15.719 1 98.94 136 ALA B O 1
ATOM 3242 N N . VAL B 1 137 ? -6.543 15.086 16.031 1 98.94 137 VAL B N 1
ATOM 3243 C CA . VAL B 1 137 ? -5.902 15.648 17.203 1 98.94 137 VAL B CA 1
ATOM 3244 C C . VAL B 1 137 ? -5.777 14.57 18.281 1 98.94 137 VAL B C 1
ATOM 3246 O O . VAL B 1 137 ? -4.691 14.359 18.828 1 98.94 137 VAL B O 1
ATOM 3249 N N . GLU B 1 138 ? -6.867 13.898 18.531 1 98.94 138 GLU B N 1
ATOM 3250 C CA . GLU B 1 138 ? -6.859 12.867 19.578 1 98.94 138 GLU B CA 1
ATOM 3251 C C . GLU B 1 138 ? -5.945 11.711 19.188 1 98.94 138 GLU B C 1
ATOM 3253 O O . GLU B 1 138 ? -5.277 11.125 20.047 1 98.94 138 GLU B O 1
ATOM 3258 N N . SER B 1 139 ? -5.953 11.367 17.906 1 98.94 139 SER B N 1
ATOM 3259 C CA . SER B 1 139 ? -5.031 10.328 17.438 1 98.94 139 SER B CA 1
ATOM 3260 C C . SER B 1 139 ? -3.582 10.727 17.703 1 98.94 139 SER B C 1
ATOM 3262 O O . SER B 1 139 ? -2.779 9.906 18.156 1 98.94 139 SER B O 1
ATOM 3264 N N . THR B 1 140 ? -3.297 11.953 17.391 1 98.94 140 THR B N 1
ATOM 3265 C CA . THR B 1 140 ? -1.943 12.461 17.594 1 98.94 140 THR B CA 1
ATOM 3266 C C . THR B 1 140 ? -1.559 12.438 19.062 1 98.94 140 THR B C 1
ATOM 3268 O O . THR B 1 140 ? -0.426 12.094 19.406 1 98.94 140 THR B O 1
ATOM 3271 N N . ASN B 1 141 ? -2.482 12.797 19.922 1 98.81 141 ASN B N 1
ATOM 3272 C CA . ASN B 1 141 ? -2.229 12.781 21.359 1 98.81 141 ASN B CA 1
ATOM 3273 C C . ASN B 1 141 ? -1.847 11.383 21.844 1 98.81 141 ASN B C 1
ATOM 3275 O O . ASN B 1 141 ? -0.998 11.242 22.719 1 98.81 141 ASN B O 1
ATOM 3279 N N . GLU B 1 142 ? -2.521 10.336 21.312 1 98.81 142 GLU B N 1
ATOM 3280 C CA . GLU B 1 142 ? -2.166 8.969 21.672 1 98.81 142 GLU B CA 1
ATOM 3281 C C . GLU B 1 142 ? -0.773 8.609 21.172 1 98.81 142 GLU B C 1
ATOM 3283 O O . GLU B 1 142 ? 0.012 7.984 21.891 1 98.81 142 GLU B O 1
ATOM 3288 N N . ILE B 1 143 ? -0.446 9.016 20 1 98.88 143 ILE B N 1
ATOM 3289 C CA . ILE B 1 143 ? 0.784 8.633 19.312 1 98.88 143 ILE B CA 1
ATOM 3290 C C . ILE B 1 143 ? 1.981 9.289 20 1 98.88 143 ILE B C 1
ATOM 3292 O O . ILE B 1 143 ? 3.008 8.641 20.219 1 98.88 143 ILE B O 1
ATOM 3296 N N . ILE B 1 144 ? 1.904 10.555 20.344 1 98.56 144 ILE B N 1
ATOM 3297 C CA . ILE B 1 144 ? 3.051 11.336 20.812 1 98.56 144 ILE B CA 1
ATOM 3298 C C . ILE B 1 144 ? 3.498 10.844 22.188 1 98.56 144 ILE B C 1
ATOM 3300 O O . ILE B 1 144 ? 4.617 11.125 22.609 1 98.56 144 ILE B O 1
ATOM 3304 N N . LYS B 1 145 ? 2.584 10.117 22.906 1 98.5 145 LYS B N 1
ATOM 3305 C CA . LYS B 1 145 ? 2.973 9.477 24.172 1 98.5 145 LYS B CA 1
ATOM 3306 C C . LYS B 1 145 ? 4.219 8.609 23.984 1 98.5 145 LYS B C 1
ATOM 3308 O O . LYS B 1 145 ? 4.996 8.43 24.922 1 98.5 145 LYS B O 1
ATOM 3313 N N . TYR B 1 146 ? 4.395 8.156 22.844 1 98.81 146 TYR B N 1
ATOM 3314 C CA . TYR B 1 146 ? 5.465 7.199 22.578 1 98.81 146 TYR B CA 1
ATOM 3315 C C . TYR B 1 146 ? 6.613 7.859 21.828 1 98.81 146 TYR B C 1
ATOM 3317 O O . TYR B 1 146 ? 7.609 7.211 21.5 1 98.81 146 TYR B O 1
ATOM 3325 N N . LEU B 1 147 ? 6.469 9.062 21.469 1 98.38 147 LEU B N 1
ATOM 3326 C CA . LEU B 1 147 ? 7.48 9.805 20.719 1 98.38 147 LEU B CA 1
ATOM 3327 C C . LEU B 1 147 ? 7.859 11.086 21.453 1 98.38 147 LEU B C 1
ATOM 3329 O O . LEU B 1 147 ? 7.73 12.18 20.906 1 98.38 147 LEU B O 1
ATOM 3333 N N . PRO B 1 148 ? 8.352 10.875 22.609 1 95.56 148 PRO B N 1
ATOM 3334 C CA . PRO B 1 148 ? 8.695 12.07 23.391 1 95.56 148 PRO B CA 1
ATOM 3335 C C . PRO B 1 148 ? 9.742 12.938 22.703 1 95.56 148 PRO B C 1
ATOM 3337 O O . PRO B 1 148 ? 10.703 12.414 22.125 1 95.56 148 PRO B O 1
ATOM 3340 N N . GLY B 1 149 ? 9.516 14.234 22.734 1 95.94 149 GLY B N 1
ATOM 3341 C CA . GLY B 1 149 ? 10.5 15.18 22.219 1 95.94 149 GLY B CA 1
ATOM 3342 C C . GLY B 1 149 ? 10.273 15.531 20.766 1 95.94 149 GLY B C 1
ATOM 3343 O O . GLY B 1 149 ? 10.945 16.422 20.234 1 95.94 149 GLY B O 1
ATOM 3344 N N . VAL B 1 150 ? 9.438 14.797 20.094 1 98 150 VAL B N 1
ATOM 3345 C CA . VAL B 1 150 ? 9.156 15.133 18.703 1 98 150 VAL B CA 1
ATOM 3346 C C . VAL B 1 150 ? 8.102 16.234 18.641 1 98 150 VAL B C 1
ATOM 3348 O O . VAL B 1 150 ? 6.984 16.062 19.125 1 98 150 VAL B O 1
ATOM 3351 N N . PRO B 1 151 ? 8.469 17.391 18.094 1 98.31 151 PRO B N 1
ATOM 3352 C CA . PRO B 1 151 ? 7.492 18.484 18.031 1 98.31 151 PRO B CA 1
ATOM 3353 C C . PRO B 1 151 ? 6.301 18.156 17.141 1 98.31 151 PRO B C 1
ATOM 3355 O O . PRO B 1 151 ? 6.465 17.547 16.078 1 98.31 151 PRO B O 1
ATOM 3358 N N . ALA B 1 152 ? 5.129 18.5 17.578 1 98.5 152 ALA B N 1
ATOM 3359 C CA . ALA B 1 152 ? 3.891 18.297 16.828 1 98.5 152 ALA B CA 1
ATOM 3360 C C . ALA B 1 152 ? 3.207 19.625 16.531 1 98.5 152 ALA B C 1
ATOM 3362 O O . ALA B 1 152 ? 3.035 20.469 17.422 1 98.5 152 ALA B O 1
ATOM 3363 N N . THR B 1 153 ? 2.863 19.859 15.242 1 98.56 153 THR B N 1
ATOM 3364 C CA . THR B 1 153 ? 2.27 21.109 14.789 1 98.56 153 THR B CA 1
ATOM 3365 C C . THR B 1 153 ? 0.934 20.859 14.102 1 98.56 153 THR B C 1
ATOM 3367 O O . THR B 1 153 ? 0.845 20.016 13.195 1 98.56 153 THR B O 1
ATOM 3370 N N . PRO B 1 154 ? -0.147 21.531 14.516 1 98.62 154 PRO B N 1
ATOM 3371 C CA . PRO 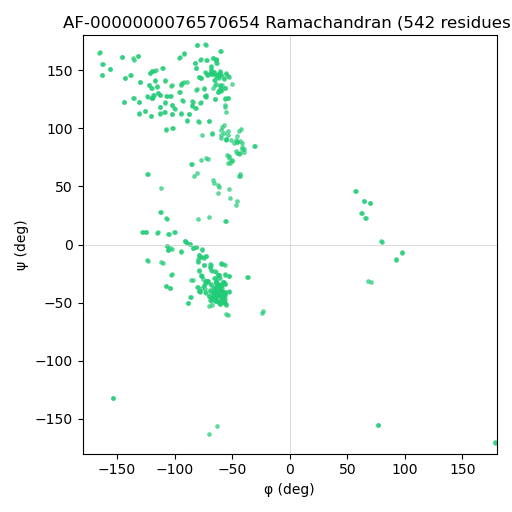B 1 154 ? -1.424 21.375 13.812 1 98.62 154 PRO B CA 1
ATOM 3372 C C . PRO B 1 154 ? -1.404 21.969 12.406 1 98.62 154 PRO B C 1
ATOM 3374 O O . PRO B 1 154 ? -0.667 22.922 12.156 1 98.62 154 PRO B O 1
ATOM 3377 N N . CYS B 1 155 ? -2.203 21.375 11.508 1 98.38 155 CYS B N 1
ATOM 3378 C CA . CYS B 1 155 ? -2.264 21.844 10.133 1 98.38 155 CYS B CA 1
ATOM 3379 C C . CYS B 1 155 ? -3.676 21.719 9.57 1 98.38 155 CYS B C 1
ATOM 3381 O O . CYS B 1 155 ? -4.191 20.609 9.422 1 98.38 155 CYS B O 1
ATOM 3383 N N . ASP B 1 156 ? -4.23 22.828 9.117 1 98.06 156 ASP B N 1
ATOM 3384 C CA . ASP B 1 156 ? -5.582 22.844 8.562 1 98.06 156 ASP B CA 1
ATOM 3385 C C . ASP B 1 156 ? -5.602 22.328 7.133 1 98.06 156 ASP B C 1
ATOM 3387 O O . ASP B 1 156 ? -6.633 21.859 6.648 1 98.06 156 ASP B O 1
ATOM 3391 N N . PHE B 1 157 ? -4.562 22.359 6.484 1 97.88 157 PHE B N 1
ATOM 3392 C CA . PHE B 1 157 ? -4.516 22.047 5.062 1 97.88 157 PHE B CA 1
ATOM 3393 C C . PHE B 1 157 ? -4.648 20.547 4.828 1 97.88 157 PHE B C 1
ATOM 3395 O O . PHE B 1 157 ? -4.926 20.125 3.707 1 97.88 157 PHE B O 1
ATOM 3402 N N . ILE B 1 158 ? -4.418 19.734 5.898 1 98.69 158 ILE B N 1
ATOM 3403 C CA . ILE B 1 158 ? -4.516 18.297 5.715 1 98.69 158 ILE B CA 1
ATOM 3404 C C . ILE B 1 158 ? -5.789 17.781 6.383 1 98.69 158 ILE B C 1
ATOM 3406 O O . ILE B 1 158 ? -5.879 16.594 6.73 1 98.69 158 ILE B O 1
ATOM 3410 N N . ARG B 1 159 ? -6.77 18.656 6.582 1 98.5 159 ARG B N 1
ATOM 3411 C CA . ARG B 1 159 ? -8.094 18.234 7.016 1 98.5 159 ARG B CA 1
ATOM 3412 C C . ARG B 1 159 ? -8.766 17.359 5.957 1 98.5 159 ARG B C 1
ATOM 3414 O O . ARG B 1 159 ? -8.422 17.438 4.777 1 98.5 159 ARG B O 1
ATOM 3421 N N . GLU B 1 160 ? -9.703 16.625 6.445 1 96.81 160 GLU B N 1
ATOM 3422 C CA . GLU B 1 160 ? -10.453 15.742 5.559 1 96.81 160 GLU B CA 1
ATOM 3423 C C . GLU B 1 160 ? -11.195 16.531 4.488 1 96.81 160 GLU B C 1
ATOM 3425 O O . GLU B 1 160 ? -11.547 17.703 4.699 1 96.81 160 GLU B O 1
ATOM 3430 N N . GLY B 1 161 ? -11.305 15.914 3.314 1 96.06 161 GLY B N 1
ATOM 3431 C CA . GLY B 1 161 ? -12.062 16.516 2.23 1 96.06 161 GLY B CA 1
ATOM 3432 C C . GLY B 1 161 ? -12.039 15.695 0.956 1 96.06 161 GLY B C 1
ATOM 3433 O O . GLY B 1 161 ? -11.727 14.508 0.984 1 96.06 161 GLY B O 1
ATOM 3434 N N . ALA B 1 162 ? -12.531 16.266 -0.121 1 96.44 162 ALA B N 1
ATOM 3435 C CA . ALA B 1 162 ? -12.602 15.656 -1.444 1 96.44 162 ALA B CA 1
ATOM 3436 C C . ALA B 1 162 ? -11.484 16.172 -2.348 1 96.44 162 ALA B C 1
ATOM 3438 O O . ALA B 1 162 ? -11.625 17.219 -2.986 1 96.44 162 ALA B O 1
ATOM 3439 N N . PRO B 1 163 ? -10.477 15.391 -2.465 1 96.5 163 PRO B N 1
ATOM 3440 C CA . PRO B 1 163 ? -9.297 15.938 -3.127 1 96.5 163 PRO B CA 1
ATOM 3441 C C . PRO B 1 163 ? -9.469 16.062 -4.641 1 96.5 163 PRO B C 1
ATOM 3443 O O . PRO B 1 163 ? -8.906 16.984 -5.254 1 96.5 163 PRO B O 1
ATOM 3446 N N . PHE B 1 164 ? -10.156 15.156 -5.254 1 96.12 164 PHE B N 1
ATOM 3447 C CA . PHE B 1 164 ? -10.305 15.055 -6.699 1 96.12 164 PHE B CA 1
ATOM 3448 C C . PHE B 1 164 ? -11.484 14.164 -7.062 1 96.12 164 PHE B C 1
ATOM 3450 O O . PHE B 1 164 ? -11.805 13.219 -6.344 1 96.12 164 PHE B O 1
ATOM 3457 N N . PRO B 1 165 ? -12.203 14.461 -8.172 1 94.69 165 PRO B N 1
ATOM 3458 C CA . PRO B 1 165 ? -13.281 13.539 -8.555 1 94.69 165 PRO B CA 1
ATOM 3459 C C . PRO B 1 165 ? -12.789 12.109 -8.742 1 94.69 165 PRO B C 1
ATOM 3461 O O . PRO B 1 165 ? -11.875 11.859 -9.539 1 94.69 165 PRO B O 1
ATOM 3464 N N . PRO B 1 166 ? -13.43 11.234 -8.047 1 95.62 166 PRO B N 1
ATOM 3465 C CA . PRO B 1 166 ? -12.938 9.859 -8.086 1 95.62 166 PRO B CA 1
ATOM 3466 C C . PRO B 1 166 ? -13.414 9.094 -9.32 1 95.62 166 PRO B C 1
ATOM 3468 O O . PRO B 1 166 ? -14.477 9.406 -9.867 1 95.62 166 PRO B O 1
ATOM 3471 N N . GLU B 1 167 ? -12.641 8.133 -9.758 1 95.12 167 GLU B N 1
ATOM 3472 C CA . GLU B 1 167 ? -12.992 7.113 -10.742 1 95.12 167 GLU B CA 1
ATOM 3473 C C . GLU B 1 167 ? -12.617 5.723 -10.242 1 95.12 167 GLU B C 1
ATOM 3475 O O . GLU B 1 167 ? -11.445 5.445 -9.977 1 95.12 167 GLU B O 1
ATOM 3480 N N . PRO B 1 168 ? -13.562 4.781 -10.148 1 95.25 168 PRO B N 1
ATOM 3481 C CA . PRO B 1 168 ? -14.969 4.957 -10.5 1 95.25 168 PRO B CA 1
ATOM 3482 C C . PRO B 1 168 ? -15.68 5.98 -9.617 1 95.25 168 PRO B C 1
ATOM 3484 O O . PRO B 1 168 ? -15.281 6.184 -8.461 1 95.25 168 PRO B O 1
ATOM 3487 N N . SER B 1 169 ? -16.703 6.527 -10.125 1 92.19 169 SER B N 1
ATOM 3488 C CA . SER B 1 169 ? -17.469 7.504 -9.367 1 92.19 169 SER B CA 1
ATOM 3489 C C . SER B 1 169 ? -18.25 6.832 -8.234 1 92.19 169 SER B C 1
ATOM 3491 O O . SER B 1 169 ? -18.578 5.648 -8.328 1 92.19 169 SER B O 1
ATOM 3493 N N . VAL B 1 170 ? -18.359 7.543 -7.203 1 89.06 170 VAL B N 1
ATOM 3494 C CA . VAL B 1 170 ? -19.156 7.07 -6.07 1 89.06 170 VAL B CA 1
ATOM 3495 C C . VAL B 1 170 ? -20.5 7.789 -6.043 1 89.06 170 VAL B C 1
ATOM 3497 O O . VAL B 1 170 ? -20.547 9.023 -6.055 1 89.06 170 VAL B O 1
ATOM 3500 N N . ALA B 1 171 ? -21.469 6.969 -5.988 1 84.06 171 ALA B N 1
ATOM 3501 C CA . ALA B 1 171 ? -22.812 7.539 -6.016 1 84.06 171 ALA B CA 1
ATOM 3502 C C . ALA B 1 171 ? -23.062 8.43 -4.805 1 84.06 171 ALA B C 1
ATOM 3504 O O . ALA B 1 171 ? -22.719 8.07 -3.676 1 84.06 171 ALA B O 1
ATOM 3505 N N . ASN B 1 172 ? -23.562 9.594 -4.996 1 83.69 172 ASN B N 1
ATOM 3506 C CA . ASN B 1 172 ? -23.984 10.547 -3.979 1 83.69 172 ASN B CA 1
ATOM 3507 C C . ASN B 1 172 ? -22.797 11.039 -3.148 1 83.69 172 ASN B C 1
ATOM 3509 O O . ASN B 1 172 ? -22.953 11.383 -1.974 1 83.69 172 ASN B O 1
ATOM 3513 N N . TRP B 1 173 ? -21.703 10.953 -3.666 1 86.81 173 TRP B N 1
ATOM 3514 C CA . TRP B 1 173 ? -20.5 11.469 -3.023 1 86.81 173 TRP B CA 1
ATOM 3515 C C . TRP B 1 173 ? -19.703 12.336 -3.988 1 86.81 173 TRP B C 1
ATOM 3517 O O . TRP B 1 173 ? -19.547 11.992 -5.164 1 86.81 173 TRP B O 1
ATOM 3527 N N . PRO B 1 174 ? -19.188 13.398 -3.488 1 88.94 174 PRO B N 1
ATOM 3528 C CA . PRO B 1 174 ? -19.344 13.945 -2.139 1 88.94 174 PRO B CA 1
ATOM 3529 C C . PRO B 1 174 ? -20.719 14.547 -1.904 1 88.94 174 PRO B C 1
ATOM 3531 O O . PRO B 1 174 ? -21.406 14.938 -2.859 1 88.94 174 PRO B O 1
ATOM 3534 N N . PRO B 1 175 ? -21.078 14.648 -0.665 1 82.94 175 PRO B N 1
ATOM 3535 C CA . PRO B 1 175 ? -22.422 15.133 -0.345 1 82.94 175 PRO B CA 1
ATOM 3536 C C . PRO B 1 175 ? -22.703 16.516 -0.92 1 82.94 175 PRO B C 1
ATOM 3538 O O . PRO B 1 175 ? -23.828 16.812 -1.327 1 82.94 175 PRO B O 1
ATOM 3541 N N . ASP B 1 176 ? -21.75 17.359 -1.027 1 85.62 176 ASP B N 1
ATOM 3542 C CA . ASP B 1 176 ? -21.922 18.734 -1.516 1 85.62 176 ASP B CA 1
ATOM 3543 C C . ASP B 1 176 ? -21.75 18.797 -3.031 1 85.62 176 ASP B C 1
ATOM 3545 O O . ASP B 1 176 ? -21.719 19.875 -3.613 1 85.62 176 ASP B O 1
ATOM 3549 N N . GLY B 1 177 ? -21.531 17.625 -3.57 1 86.44 177 GLY B N 1
ATOM 3550 C CA . GLY B 1 177 ? -21.359 17.594 -5.016 1 86.44 177 GLY B CA 1
ATOM 3551 C C . GLY B 1 177 ? -20 18.078 -5.465 1 86.44 177 GLY B C 1
ATOM 3552 O O . GLY B 1 177 ? -19.047 18.062 -4.688 1 86.44 177 GLY B O 1
ATOM 3553 N N . ASP B 1 178 ? -19.922 18.531 -6.637 1 87.44 178 ASP B N 1
ATOM 3554 C CA . ASP B 1 178 ? -18.672 18.875 -7.289 1 87.44 178 ASP B CA 1
ATOM 3555 C C . ASP B 1 178 ? -18.016 20.094 -6.629 1 87.44 178 ASP B C 1
ATOM 3557 O O . ASP B 1 178 ? -16.812 20.312 -6.746 1 87.44 178 ASP B O 1
ATOM 3561 N N . GLU B 1 179 ? -18.812 20.891 -5.961 1 91.25 179 GLU B N 1
ATOM 3562 C CA . GLU B 1 179 ? -18.312 22.062 -5.277 1 91.25 179 GLU B CA 1
ATOM 3563 C C . GLU B 1 179 ? -17.281 21.688 -4.207 1 91.25 179 GLU B C 1
ATOM 3565 O O . GLU B 1 179 ? -16.375 22.469 -3.902 1 91.25 179 GLU B O 1
ATOM 3570 N N . ALA B 1 180 ? -17.438 20.531 -3.697 1 93 180 ALA B N 1
ATOM 3571 C CA . ALA B 1 180 ? -16.5 20.062 -2.691 1 93 180 ALA B CA 1
ATOM 3572 C C . ALA B 1 180 ? -15.086 19.953 -3.27 1 93 180 ALA B C 1
ATOM 3574 O O . ALA B 1 180 ? -14.109 20.25 -2.59 1 93 180 ALA B O 1
ATOM 3575 N N . PHE B 1 181 ? -15.008 19.594 -4.496 1 93.31 181 PHE B N 1
ATOM 3576 C CA . PHE B 1 181 ? -13.711 19.438 -5.137 1 93.31 181 PHE B CA 1
ATOM 3577 C C . PHE B 1 181 ? -13.055 20.797 -5.355 1 93.31 181 PHE B C 1
ATOM 3579 O O . PHE B 1 181 ? -11.828 20.922 -5.301 1 93.31 181 PHE B O 1
ATOM 3586 N N . LYS B 1 182 ? -13.828 21.797 -5.57 1 92.19 182 LYS B N 1
ATOM 3587 C CA . LYS B 1 182 ? -13.32 23.141 -5.809 1 92.19 182 LYS B CA 1
ATOM 3588 C C . LYS B 1 182 ? -12.742 23.75 -4.531 1 92.19 182 LYS B C 1
ATOM 3590 O O . LYS B 1 182 ? -11.789 24.516 -4.586 1 92.19 182 LYS B O 1
ATOM 3595 N N . LYS B 1 183 ? -13.344 23.359 -3.482 1 93.62 183 LYS B N 1
ATOM 3596 C CA . LYS B 1 183 ? -12.906 23.906 -2.197 1 93.62 183 LYS B CA 1
ATOM 3597 C C . LYS B 1 183 ? -11.773 23.062 -1.604 1 93.62 183 LYS B C 1
ATOM 3599 O O . LYS B 1 183 ? -10.719 23.594 -1.252 1 93.62 183 LYS B O 1
ATOM 3604 N N . ASP B 1 184 ? -11.938 21.781 -1.533 1 96.31 184 ASP B N 1
ATOM 3605 C CA . ASP B 1 184 ? -11.016 20.891 -0.839 1 96.31 184 ASP B CA 1
ATOM 3606 C C . ASP B 1 184 ? -9.789 20.594 -1.705 1 96.31 184 ASP B C 1
ATOM 3608 O O . ASP B 1 184 ? -8.68 20.438 -1.19 1 96.31 184 ASP B O 1
ATOM 3612 N N . GLY B 1 185 ? -9.977 20.469 -2.988 1 95.5 185 GLY B N 1
ATOM 3613 C CA . GLY B 1 185 ? -8.93 20.078 -3.916 1 95.5 185 GLY B CA 1
ATOM 3614 C C . GLY B 1 185 ? -7.703 20.969 -3.838 1 95.5 185 GLY B C 1
ATOM 3615 O O . GLY B 1 185 ? -6.613 20.5 -3.496 1 95.5 185 GLY B O 1
ATOM 3616 N N . PRO B 1 186 ? -7.918 22.25 -4.098 1 95.62 186 PRO B N 1
ATOM 3617 C CA . PRO B 1 186 ? -6.773 23.172 -4.027 1 95.62 186 PRO B CA 1
ATOM 3618 C C . PRO B 1 186 ? -6.117 23.188 -2.65 1 95.62 186 PRO B C 1
ATOM 3620 O O . PRO B 1 186 ? -4.891 23.281 -2.549 1 95.62 186 PRO B O 1
ATOM 3623 N N . ARG B 1 187 ? -6.887 23.094 -1.613 1 96.81 187 ARG B N 1
ATOM 3624 C CA . ARG B 1 187 ? -6.355 23.078 -0.254 1 96.81 187 ARG B CA 1
ATOM 3625 C C . ARG B 1 187 ? -5.461 21.859 -0.026 1 96.81 187 ARG B C 1
ATOM 3627 O O . ARG B 1 187 ? -4.328 22 0.443 1 96.81 187 ARG B O 1
ATOM 3634 N N . ILE B 1 188 ? -5.945 20.734 -0.397 1 98 188 ILE B N 1
ATOM 3635 C CA . ILE B 1 188 ? -5.227 19.484 -0.201 1 98 188 ILE B CA 1
ATOM 3636 C C . ILE B 1 188 ? -4.004 19.438 -1.117 1 98 188 ILE B C 1
ATOM 3638 O O . ILE B 1 188 ? -2.932 18.984 -0.711 1 98 188 ILE B O 1
ATOM 3642 N N . GLU B 1 189 ? -4.148 19.922 -2.334 1 96.88 189 GLU B N 1
ATOM 3643 C CA . GLU B 1 189 ? -3.016 20 -3.252 1 96.88 189 GLU B CA 1
ATOM 3644 C C . GLU B 1 189 ? -1.926 20.922 -2.703 1 96.88 189 GLU B C 1
ATOM 3646 O O . GLU B 1 189 ? -0.736 20.609 -2.822 1 96.88 189 GLU B O 1
ATOM 3651 N N . SER B 1 190 ? -2.316 21.984 -2.129 1 96.75 190 SER B N 1
ATOM 3652 C CA . SER B 1 190 ? -1.352 22.906 -1.523 1 96.75 190 SER B CA 1
ATOM 3653 C C . SER B 1 190 ? -0.563 22.219 -0.414 1 96.75 190 SER B C 1
ATOM 3655 O O . SER B 1 190 ? 0.648 22.406 -0.293 1 96.75 190 SER B O 1
ATOM 3657 N N . ALA B 1 191 ? -1.258 21.469 0.362 1 98.12 191 ALA B N 1
ATOM 3658 C CA . ALA B 1 191 ? -0.583 20.688 1.4 1 98.12 191 ALA B CA 1
ATOM 3659 C C . ALA B 1 191 ? 0.399 19.688 0.79 1 98.12 191 ALA B C 1
ATOM 3661 O O . ALA B 1 191 ? 1.515 19.531 1.288 1 98.12 191 ALA B O 1
ATOM 3662 N N . PHE B 1 192 ? -0.033 19.047 -0.257 1 98.5 192 PHE B N 1
ATOM 3663 C CA . PHE B 1 192 ? 0.858 18.125 -0.955 1 98.5 192 PHE B CA 1
ATOM 3664 C C . PHE B 1 192 ? 2.148 18.828 -1.363 1 98.5 192 PHE B C 1
ATOM 3666 O O . PHE B 1 192 ? 3.244 18.344 -1.062 1 98.5 192 PHE B O 1
ATOM 3673 N N . MET B 1 193 ? 2.051 19.891 -1.986 1 96.56 193 MET B N 1
ATOM 3674 C CA . MET B 1 193 ? 3.207 20.609 -2.502 1 96.56 193 MET B CA 1
ATOM 3675 C C . MET B 1 193 ? 4.102 21.094 -1.364 1 96.56 193 MET B C 1
ATOM 3677 O O . MET B 1 193 ? 5.324 21.141 -1.513 1 96.56 193 MET B O 1
ATOM 3681 N N . HIS B 1 194 ? 3.492 21.359 -0.32 1 96.44 194 HIS B N 1
ATOM 3682 C CA . HIS B 1 194 ? 4.238 21.906 0.81 1 96.44 194 HIS B CA 1
ATOM 3683 C C . HIS B 1 194 ? 4.996 20.812 1.55 1 96.44 194 HIS B C 1
ATOM 3685 O O . HIS B 1 194 ? 6.148 21 1.944 1 96.44 194 HIS B O 1
ATOM 3691 N N . TYR B 1 195 ? 4.383 19.672 1.704 1 97.69 195 TYR B N 1
ATOM 3692 C CA . TYR B 1 195 ? 4.945 18.672 2.609 1 97.69 195 TYR B CA 1
ATOM 3693 C C . TYR B 1 195 ? 5.648 17.562 1.832 1 97.69 195 TYR B C 1
ATOM 3695 O O . TYR B 1 195 ? 6.512 16.875 2.373 1 97.69 195 TYR B O 1
ATOM 3703 N N . ILE B 1 196 ? 5.262 17.328 0.632 1 98.38 196 ILE B N 1
ATOM 3704 C CA . ILE B 1 196 ? 5.801 16.219 -0.149 1 98.38 196 ILE B CA 1
ATOM 3705 C C . ILE B 1 196 ? 6.73 16.766 -1.234 1 98.38 196 ILE B C 1
ATOM 3707 O O . ILE B 1 196 ? 6.277 17.141 -2.316 1 98.38 196 ILE B O 1
ATOM 3711 N N . HIS B 1 197 ? 7.941 16.734 -1.014 1 97.5 197 HIS B N 1
ATOM 3712 C CA . HIS B 1 197 ? 8.969 17.219 -1.937 1 97.5 197 HIS B CA 1
ATOM 3713 C C . HIS B 1 197 ? 10.352 16.719 -1.527 1 97.5 197 HIS B C 1
ATOM 3715 O O . HIS B 1 197 ? 10.539 16.25 -0.404 1 97.5 197 HIS B O 1
ATOM 3721 N N . ARG B 1 198 ? 11.312 16.812 -2.418 1 97.38 198 ARG B N 1
ATOM 3722 C CA . ARG B 1 198 ? 12.68 16.422 -2.117 1 97.38 198 ARG B CA 1
ATOM 3723 C C . ARG B 1 198 ? 13.305 17.344 -1.075 1 97.38 198 ARG B C 1
ATOM 3725 O O . ARG B 1 198 ? 12.828 18.453 -0.856 1 97.38 198 ARG B O 1
ATOM 3732 N N . ALA B 1 199 ? 14.336 16.844 -0.473 1 97.19 199 ALA B N 1
ATOM 3733 C CA . ALA B 1 199 ? 15.039 17.578 0.57 1 97.19 199 ALA B CA 1
ATOM 3734 C C . ALA B 1 199 ? 15.68 18.844 0.006 1 97.19 199 ALA B C 1
ATOM 3736 O O . ALA B 1 199 ? 16.125 18.859 -1.143 1 97.19 199 ALA B O 1
ATOM 3737 N N . ASP B 1 200 ? 15.703 19.906 0.863 1 94.69 200 ASP B N 1
ATOM 3738 C CA . ASP B 1 200 ? 16.5 21.078 0.51 1 94.69 200 ASP B CA 1
ATOM 3739 C C . ASP B 1 200 ? 17.969 20.688 0.283 1 94.69 200 ASP B C 1
ATOM 3741 O O . ASP B 1 200 ? 18.516 19.875 1.018 1 94.69 200 ASP B O 1
ATOM 3745 N N . PRO B 1 201 ? 18.609 21.328 -0.692 1 93.88 201 PRO B N 1
ATOM 3746 C CA . PRO B 1 201 ? 20 21 -0.982 1 93.88 201 PRO B CA 1
ATOM 3747 C C . PRO B 1 201 ? 20.906 21.141 0.237 1 93.88 201 PRO B C 1
ATOM 3749 O O . PRO B 1 201 ? 21.953 20.5 0.313 1 93.88 201 PRO B O 1
ATOM 3752 N N . SER B 1 202 ? 20.516 21.984 1.148 1 94.81 202 SER B N 1
ATOM 3753 C CA . SER B 1 202 ? 21.344 22.203 2.328 1 94.81 202 SER B CA 1
ATOM 3754 C C . SER B 1 202 ? 21.156 21.094 3.352 1 94.81 202 SER B C 1
ATOM 3756 O O . SER B 1 202 ? 21.953 20.969 4.285 1 94.81 202 SER B O 1
ATOM 3758 N N . GLN B 1 203 ? 20.109 20.266 3.211 1 95.56 203 GLN B N 1
ATOM 3759 C CA . GLN B 1 203 ? 19.875 19.156 4.129 1 95.56 203 GLN B CA 1
ATOM 3760 C C . GLN B 1 203 ? 20.875 18.031 3.898 1 95.56 203 GLN B C 1
ATOM 3762 O O . GLN B 1 203 ? 21.016 17.531 2.779 1 95.56 203 GLN B O 1
ATOM 3767 N N . THR B 1 204 ? 21.562 17.594 4.949 1 94.81 204 THR B N 1
ATOM 3768 C CA . THR B 1 204 ? 22.641 16.625 4.773 1 94.81 204 THR B CA 1
ATOM 3769 C C . THR B 1 204 ? 22.25 15.266 5.344 1 94.81 204 THR B C 1
ATOM 3771 O O . THR B 1 204 ? 22.875 14.25 5.043 1 94.81 204 THR B O 1
ATOM 3774 N N . GLU B 1 205 ? 21.219 15.25 6.148 1 97.44 205 GLU B N 1
ATOM 3775 C CA . GLU B 1 205 ? 20.781 14 6.75 1 97.44 205 GLU B CA 1
ATOM 3776 C C . GLU B 1 205 ? 19.344 13.656 6.34 1 97.44 205 GLU B C 1
ATOM 3778 O O . GLU B 1 205 ? 18.516 14.547 6.156 1 97.44 205 GLU B O 1
ATOM 3783 N N . ASP B 1 206 ? 19.109 12.367 6.277 1 98.31 206 ASP B N 1
ATOM 3784 C CA . ASP B 1 206 ? 17.734 11.953 6.004 1 98.31 206 ASP B CA 1
ATOM 3785 C C . ASP B 1 206 ? 16.781 12.453 7.09 1 98.31 206 ASP B C 1
ATOM 3787 O O . ASP B 1 206 ? 17.188 12.609 8.242 1 98.31 206 ASP B O 1
ATOM 3791 N N . SER B 1 207 ? 15.617 12.711 6.727 1 98.44 207 SER B N 1
ATOM 3792 C CA . SER B 1 207 ? 14.602 13.117 7.695 1 98.44 207 SER B CA 1
ATOM 3793 C C . SER B 1 207 ? 13.414 12.164 7.688 1 98.44 207 SER B C 1
ATOM 3795 O O . SER B 1 207 ? 13.148 11.5 6.68 1 98.44 207 SER B O 1
ATOM 3797 N N . TYR B 1 208 ? 12.828 12 8.828 1 98.75 208 TYR B N 1
ATOM 3798 C CA . TYR B 1 208 ? 11.602 11.234 9.031 1 98.75 208 TYR B CA 1
ATOM 3799 C C . TYR B 1 208 ? 10.5 12.109 9.617 1 98.75 208 TYR B C 1
ATOM 3801 O O . TYR B 1 208 ? 10.586 12.531 10.773 1 98.75 208 TYR B O 1
ATOM 3809 N N . GLU B 1 209 ? 9.516 12.352 8.805 1 98.75 209 GLU B N 1
ATOM 3810 C CA . GLU B 1 209 ? 8.406 13.211 9.195 1 98.75 209 GLU B CA 1
ATOM 3811 C C . GLU B 1 209 ? 7.09 12.438 9.211 1 98.75 209 GLU B C 1
ATOM 3813 O O . GLU B 1 209 ? 6.855 11.578 8.359 1 98.75 209 GLU B O 1
ATOM 3818 N N . ILE B 1 210 ? 6.266 12.758 10.219 1 98.94 210 ILE B N 1
ATOM 3819 C CA . ILE B 1 210 ? 4.988 12.07 10.367 1 98.94 210 ILE B CA 1
ATOM 3820 C C . ILE B 1 210 ? 3.84 13.039 10.102 1 98.94 210 ILE B C 1
ATOM 3822 O O . ILE B 1 210 ? 3.844 14.164 10.594 1 98.94 210 ILE B O 1
ATOM 3826 N N . LEU B 1 211 ? 2.92 12.688 9.242 1 98.94 211 LEU B N 1
ATOM 3827 C CA . LEU B 1 211 ? 1.671 13.414 9.039 1 98.94 211 LEU B CA 1
ATOM 3828 C C . LEU B 1 211 ? 0.476 12.586 9.492 1 98.94 211 LEU B C 1
ATOM 3830 O O . LEU B 1 211 ? 0.188 11.539 8.914 1 98.94 211 LEU B O 1
ATOM 3834 N N . VAL B 1 212 ? -0.24 12.992 10.562 1 98.94 212 VAL B N 1
ATOM 3835 C CA . VAL B 1 212 ? -1.45 12.328 11.039 1 98.94 212 VAL B CA 1
ATOM 3836 C C . VAL B 1 212 ? -2.68 13.008 10.43 1 98.94 212 VAL B C 1
ATOM 3838 O O . VAL B 1 212 ? -2.982 14.156 10.742 1 98.94 212 VAL B O 1
ATOM 3841 N N . CYS B 1 213 ? -3.332 12.281 9.609 1 98.5 213 CYS B N 1
ATOM 3842 C CA . CYS B 1 213 ? -4.434 12.914 8.898 1 98.5 213 CYS B CA 1
ATOM 3843 C C . CYS B 1 213 ? -5.484 11.891 8.484 1 98.5 213 CYS B C 1
ATOM 3845 O O . CYS B 1 213 ? -5.957 11.109 9.312 1 98.5 213 CYS B O 1
ATOM 3847 N N . HIS B 1 214 ? -5.934 11.914 7.203 1 98.81 214 HIS B N 1
ATOM 3848 C CA . HIS B 1 214 ? -7.156 11.211 6.84 1 98.81 214 HIS B CA 1
ATOM 3849 C C . HIS B 1 214 ? -6.953 10.359 5.59 1 98.81 214 HIS B C 1
ATOM 3851 O O . HIS B 1 214 ? -6.008 10.586 4.828 1 98.81 214 HIS B O 1
ATOM 3857 N N . ALA B 1 215 ? -7.895 9.406 5.426 1 98.62 215 ALA B N 1
ATOM 3858 C CA . ALA B 1 215 ? -7.77 8.438 4.34 1 98.62 215 ALA B CA 1
ATOM 3859 C C . ALA B 1 215 ? -7.758 9.133 2.982 1 98.62 215 ALA B C 1
ATOM 3861 O O . ALA B 1 215 ? -6.859 8.906 2.168 1 98.62 215 ALA B O 1
ATOM 3862 N N . ASN B 1 216 ? -8.734 10 2.719 1 98.06 216 ASN B N 1
ATOM 3863 C CA . ASN B 1 216 ? -8.812 10.633 1.404 1 98.06 216 ASN B CA 1
ATOM 3864 C C . ASN B 1 216 ? -7.566 11.445 1.091 1 98.06 216 ASN B C 1
ATOM 3866 O O . ASN B 1 216 ? -7.09 11.453 -0.045 1 98.06 216 ASN B O 1
ATOM 3870 N N . VAL B 1 217 ? -7.047 12.109 2.1 1 98.75 217 VAL B N 1
ATOM 3871 C CA . VAL B 1 217 ? -5.859 12.945 1.939 1 98.75 217 VAL B CA 1
ATOM 3872 C C . VAL B 1 217 ? -4.645 12.062 1.644 1 98.75 217 VAL B C 1
ATOM 3874 O O . VAL B 1 217 ? -3.906 12.312 0.688 1 98.75 217 VAL B O 1
ATOM 3877 N N . ILE B 1 218 ? -4.48 11.008 2.395 1 98.94 218 ILE B N 1
ATOM 3878 C CA . ILE B 1 218 ? -3.338 10.109 2.254 1 98.94 218 ILE B CA 1
ATOM 3879 C C . ILE B 1 218 ? -3.379 9.43 0.885 1 98.94 218 ILE B C 1
ATOM 3881 O O . ILE B 1 218 ? -2.367 9.383 0.181 1 98.94 218 ILE B O 1
ATOM 3885 N N . ARG B 1 219 ? -4.52 8.914 0.512 1 98.81 219 ARG B N 1
ATOM 3886 C CA . ARG B 1 219 ? -4.684 8.242 -0.775 1 98.81 219 ARG B CA 1
ATOM 3887 C C . ARG B 1 219 ? -4.34 9.188 -1.927 1 98.81 219 ARG B C 1
ATOM 3889 O O . ARG B 1 219 ? -3.639 8.797 -2.863 1 98.81 219 ARG B O 1
ATOM 3896 N N . TYR B 1 220 ? -4.793 10.406 -1.829 1 98.56 220 TYR B N 1
ATOM 3897 C CA . TYR B 1 220 ? -4.512 11.398 -2.861 1 98.56 220 TYR B CA 1
ATOM 3898 C C . TYR B 1 220 ? -3.023 11.719 -2.922 1 98.56 220 TYR B C 1
ATOM 3900 O O . TYR B 1 220 ? -2.436 11.773 -4.004 1 98.56 220 TYR B O 1
ATOM 3908 N N . PHE B 1 221 ? -2.391 11.93 -1.732 1 98.88 221 PHE B N 1
ATOM 3909 C CA . PHE B 1 221 ? -0.96 12.203 -1.669 1 98.88 221 PHE B CA 1
ATOM 3910 C C . PHE B 1 221 ? -0.166 11.094 -2.34 1 98.88 221 PHE B C 1
ATOM 3912 O O . PHE B 1 221 ? 0.806 11.359 -3.051 1 98.88 221 PHE B O 1
ATOM 3919 N N . VAL B 1 222 ? -0.569 9.875 -2.121 1 98.88 222 VAL B N 1
ATOM 3920 C CA . VAL B 1 222 ? 0.129 8.727 -2.689 1 98.88 222 VAL B CA 1
ATOM 3921 C C . VAL B 1 222 ? 0.019 8.758 -4.211 1 98.88 222 VAL B C 1
ATOM 3923 O O . VAL B 1 222 ? 1.021 8.609 -4.914 1 98.88 222 VAL B O 1
ATOM 3926 N N . CYS B 1 223 ? -1.185 8.961 -4.727 1 98.44 223 CYS B N 1
ATOM 3927 C CA . CYS B 1 223 ? -1.36 9.039 -6.172 1 98.44 223 CYS B CA 1
ATOM 3928 C C . CYS B 1 223 ? -0.49 10.141 -6.766 1 98.44 223 CYS B C 1
ATOM 3930 O O . CYS B 1 223 ? 0.222 9.922 -7.746 1 98.44 223 CYS B O 1
ATOM 3932 N N . ARG B 1 224 ? -0.495 11.273 -6.129 1 97.81 224 ARG B N 1
ATOM 3933 C CA . ARG B 1 224 ? 0.239 12.43 -6.629 1 97.81 224 ARG B CA 1
ATOM 3934 C C . ARG B 1 224 ? 1.743 12.188 -6.582 1 97.81 224 ARG B C 1
ATOM 3936 O O . ARG B 1 224 ? 2.451 12.445 -7.559 1 97.81 224 ARG B O 1
ATOM 3943 N N . ALA B 1 225 ? 2.17 11.664 -5.512 1 98.62 225 ALA B N 1
ATOM 3944 C CA . ALA B 1 225 ? 3.6 11.461 -5.297 1 98.62 225 ALA B CA 1
ATOM 3945 C C . ALA B 1 225 ? 4.164 10.453 -6.301 1 98.62 225 ALA B C 1
ATOM 3947 O O . ALA B 1 225 ? 5.301 10.602 -6.758 1 98.62 225 ALA B O 1
ATOM 3948 N N . LEU B 1 226 ? 3.393 9.5 -6.59 1 98.56 226 LEU B N 1
ATOM 3949 C CA . LEU B 1 226 ? 3.848 8.445 -7.488 1 98.56 226 LEU B CA 1
ATOM 3950 C C . LEU B 1 226 ? 3.51 8.781 -8.938 1 98.56 226 LEU B C 1
ATOM 3952 O O . LEU B 1 226 ? 3.734 7.965 -9.836 1 98.56 226 LEU B O 1
ATOM 3956 N N . GLN B 1 227 ? 2.953 9.93 -9.164 1 97.31 227 GLN B N 1
ATOM 3957 C CA . GLN B 1 227 ? 2.539 10.383 -10.484 1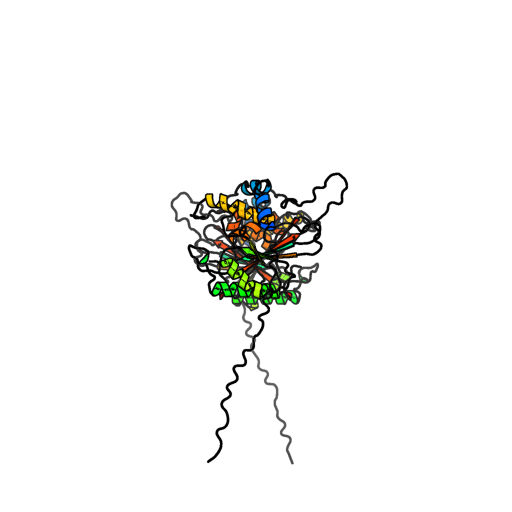 97.31 227 GLN B CA 1
ATOM 3958 C C . GLN B 1 227 ? 1.568 9.398 -11.133 1 97.31 227 GLN B C 1
ATOM 3960 O O . GLN B 1 227 ? 1.758 8.992 -12.281 1 97.31 227 GLN B O 1
ATOM 3965 N N . LEU B 1 228 ? 0.604 8.977 -10.375 1 97.56 228 LEU B N 1
ATOM 3966 C CA . LEU B 1 228 ? -0.527 8.172 -10.812 1 97.56 228 LEU B CA 1
ATOM 3967 C C . LEU B 1 228 ? -1.739 9.047 -11.109 1 97.56 228 LEU B C 1
ATOM 3969 O O . LEU B 1 228 ? -1.796 10.203 -10.68 1 97.56 228 LEU B O 1
ATOM 3973 N N . PRO B 1 229 ? -2.701 8.484 -11.898 1 96 229 PRO B N 1
ATOM 3974 C CA . PRO B 1 229 ? -3.924 9.266 -12.086 1 96 229 PRO B CA 1
ATOM 3975 C C . PRO B 1 229 ? -4.559 9.688 -10.758 1 96 229 PRO B C 1
ATOM 3977 O O . PRO B 1 229 ? -4.82 8.844 -9.898 1 96 229 PRO B O 1
ATOM 3980 N N . PRO B 1 230 ? -4.805 10.961 -10.578 1 96.06 230 PRO B N 1
ATOM 3981 C CA . PRO B 1 230 ? -5.305 11.43 -9.281 1 96.06 230 PRO B CA 1
ATOM 3982 C C . PRO B 1 230 ? -6.691 10.883 -8.953 1 96.06 230 PRO B C 1
ATOM 3984 O O . PRO B 1 230 ? -7.051 10.766 -7.777 1 96.06 230 PRO B O 1
ATOM 3987 N N . GLU B 1 231 ? -7.449 10.492 -9.938 1 96.31 231 GLU B N 1
ATOM 3988 C CA . GLU B 1 231 ? -8.797 9.977 -9.711 1 96.31 231 GLU B CA 1
ATOM 3989 C C . GLU B 1 231 ? -8.75 8.578 -9.102 1 96.31 231 GLU B C 1
ATOM 3991 O O . GLU B 1 231 ? -9.773 8.062 -8.641 1 96.31 231 GLU B O 1
ATOM 3996 N N . ALA B 1 232 ? -7.594 7.973 -9.055 1 97.94 232 ALA B N 1
ATOM 3997 C CA . ALA B 1 232 ? -7.465 6.582 -8.625 1 97.94 232 ALA B CA 1
ATOM 3998 C C . ALA B 1 232 ? -7.449 6.48 -7.098 1 97.94 232 ALA B C 1
ATOM 4000 O O . ALA B 1 232 ? -7.445 5.379 -6.543 1 97.94 232 ALA B O 1
ATOM 4001 N N . TRP B 1 233 ? -7.504 7.625 -6.387 1 97.75 233 TRP B N 1
ATOM 4002 C CA . TRP B 1 233 ? -7.363 7.617 -4.938 1 97.75 233 TRP B CA 1
ATOM 4003 C C . TRP B 1 233 ? -8.469 6.797 -4.285 1 97.75 233 TRP B C 1
ATOM 4005 O O . TRP B 1 233 ? -8.266 6.191 -3.23 1 97.75 233 TRP B O 1
ATOM 4015 N N . ILE B 1 234 ? -9.609 6.668 -4.922 1 97.44 234 ILE B N 1
ATOM 4016 C CA . ILE B 1 234 ? -10.773 6.004 -4.34 1 97.44 234 ILE B CA 1
ATOM 4017 C C . ILE B 1 234 ? -10.594 4.492 -4.414 1 97.44 234 ILE B C 1
ATOM 4019 O O . ILE B 1 234 ? -11.352 3.738 -3.791 1 97.44 234 ILE B O 1
ATOM 4023 N N . ARG B 1 235 ? -9.594 3.998 -5.152 1 98.44 235 ARG B N 1
ATOM 4024 C CA . ARG B 1 235 ? -9.383 2.57 -5.371 1 98.44 235 ARG B CA 1
ATOM 4025 C C . ARG B 1 235 ? -8.547 1.965 -4.242 1 98.44 235 ARG B C 1
ATOM 4027 O O . ARG B 1 235 ? -8.281 0.762 -4.242 1 98.44 235 ARG B O 1
ATOM 4034 N N . ILE B 1 236 ? -8.172 2.785 -3.27 1 98.62 236 ILE B N 1
ATOM 4035 C CA . ILE B 1 236 ? -7.312 2.408 -2.154 1 98.62 236 ILE B CA 1
ATOM 4036 C C . ILE B 1 236 ? -8.094 2.506 -0.844 1 98.62 236 ILE B C 1
ATOM 4038 O O . ILE B 1 236 ? -8.844 3.461 -0.629 1 98.62 236 ILE B O 1
ATOM 4042 N N . SER B 1 237 ? -7.914 1.481 0.007 1 98.06 237 SER B N 1
ATOM 4043 C CA . SER B 1 237 ? -8.43 1.533 1.372 1 98.06 237 SER B CA 1
ATOM 4044 C C . SER B 1 237 ? -7.293 1.635 2.387 1 98.06 237 SER B C 1
ATOM 4046 O O . SER B 1 237 ? -6.168 1.223 2.107 1 98.06 237 SER B O 1
ATOM 4048 N N . LEU B 1 238 ? -7.602 2.234 3.506 1 98.69 238 LEU B N 1
ATOM 4049 C CA . LEU B 1 238 ? -6.641 2.367 4.594 1 98.69 238 LEU B CA 1
ATOM 4050 C C . LEU B 1 238 ? -7.293 2.051 5.938 1 98.69 238 LEU B C 1
ATOM 4052 O O . LEU B 1 238 ? -8.305 2.652 6.293 1 98.69 238 LEU B O 1
ATOM 4056 N N . ASP B 1 239 ? -6.703 1.143 6.68 1 98.88 239 ASP B N 1
ATOM 4057 C CA . ASP B 1 239 ? -7.168 0.893 8.039 1 98.88 239 ASP B CA 1
ATOM 4058 C C . ASP B 1 239 ? -6.926 2.105 8.938 1 98.88 239 ASP B C 1
ATOM 4060 O O . ASP B 1 239 ? -5.953 2.84 8.742 1 98.88 239 ASP B O 1
ATOM 4064 N N . HIS B 1 240 ? -7.863 2.266 9.93 1 98.88 240 HIS B N 1
ATOM 4065 C CA . HIS B 1 240 ? -7.59 3.248 10.969 1 98.88 240 HIS B CA 1
ATOM 4066 C C . HIS B 1 240 ? -6.262 2.965 11.664 1 98.88 240 HIS B C 1
ATOM 4068 O O . HIS B 1 240 ? -5.938 1.81 11.945 1 98.88 240 HIS B O 1
ATOM 4074 N N . GLY B 1 241 ? -5.496 4.043 11.836 1 98.94 241 GLY B N 1
ATOM 4075 C CA . GLY B 1 241 ? -4.246 3.926 12.57 1 98.94 241 GLY B CA 1
ATOM 4076 C C . GLY B 1 241 ? -3.119 3.352 11.727 1 98.94 241 GLY B C 1
ATOM 4077 O O . GLY B 1 241 ? -2.002 3.168 12.219 1 98.94 241 GLY B O 1
ATOM 4078 N N . SER B 1 242 ? -3.332 3.061 10.461 1 98.94 242 SER B N 1
ATOM 4079 C CA . SER B 1 242 ? -2.328 2.414 9.625 1 98.94 242 SER B CA 1
ATOM 4080 C C . SER B 1 242 ? -1.252 3.402 9.188 1 98.94 242 SER B C 1
ATOM 4082 O O . SER B 1 242 ? -1.468 4.617 9.219 1 98.94 242 SER B O 1
ATOM 4084 N N . LEU B 1 243 ? -0.107 2.889 8.797 1 98.94 243 LEU B N 1
ATOM 4085 C CA . LEU B 1 243 ? 1.051 3.666 8.375 1 98.94 243 LEU B CA 1
ATOM 4086 C C . LEU B 1 243 ? 1.248 3.562 6.863 1 98.94 243 LEU B C 1
ATOM 4088 O O . LEU B 1 243 ? 1.219 2.465 6.305 1 98.94 243 LEU B O 1
ATOM 4092 N N . THR B 1 244 ? 1.357 4.609 6.184 1 98.94 244 THR B N 1
ATOM 4093 C CA . THR B 1 244 ? 1.797 4.719 4.797 1 98.94 244 THR B CA 1
ATOM 4094 C C . THR B 1 244 ? 3.121 5.473 4.707 1 98.94 244 THR B C 1
ATOM 4096 O O . THR B 1 244 ? 3.273 6.547 5.293 1 98.94 244 THR B O 1
ATOM 4099 N N . TRP B 1 245 ? 4.09 4.906 3.986 1 98.88 245 TRP B N 1
ATOM 4100 C CA . TRP B 1 245 ? 5.453 5.418 4.027 1 98.88 245 TRP B CA 1
ATOM 4101 C C . TRP B 1 245 ? 5.965 5.727 2.625 1 98.88 245 TRP B C 1
ATOM 4103 O O . TRP B 1 245 ? 6.121 4.824 1.802 1 98.88 245 TRP B O 1
ATOM 4113 N N . LEU B 1 246 ? 6.219 7.004 2.346 1 98.88 246 LEU B N 1
ATOM 4114 C CA . LEU B 1 246 ? 6.84 7.477 1.112 1 98.88 246 LEU B CA 1
ATOM 4115 C C . LEU B 1 246 ? 8.305 7.82 1.339 1 98.88 246 LEU B C 1
ATOM 4117 O O . LEU B 1 246 ? 8.656 8.445 2.344 1 98.88 246 LEU B O 1
ATOM 4121 N N . THR B 1 247 ? 9.156 7.445 0.457 1 98.81 247 THR B N 1
ATOM 4122 C CA . THR B 1 247 ? 10.547 7.887 0.412 1 98.81 247 THR B CA 1
ATOM 4123 C C . THR B 1 247 ? 10.805 8.75 -0.823 1 98.81 247 THR B C 1
ATOM 4125 O O . THR B 1 247 ? 10.602 8.297 -1.952 1 98.81 247 THR B O 1
ATOM 4128 N N . ILE B 1 248 ? 11.156 9.914 -0.606 1 98.62 248 ILE B N 1
ATOM 4129 C CA . ILE B 1 248 ? 11.523 10.836 -1.674 1 98.62 248 ILE B CA 1
ATOM 4130 C C . ILE B 1 248 ? 13.047 10.953 -1.753 1 98.62 248 ILE B C 1
ATOM 4132 O O . ILE B 1 248 ? 13.688 11.43 -0.813 1 98.62 248 ILE B O 1
ATOM 4136 N N . ARG B 1 249 ? 13.594 10.617 -2.83 1 97.56 249 ARG B N 1
ATOM 4137 C CA . ARG B 1 249 ? 15.039 10.586 -3.012 1 97.56 249 ARG B CA 1
ATOM 4138 C C . ARG B 1 249 ? 15.547 11.914 -3.564 1 97.56 249 ARG B C 1
ATOM 4140 O O . ARG B 1 249 ? 14.773 12.711 -4.102 1 97.56 249 ARG B O 1
ATOM 4147 N N . PRO B 1 250 ? 16.859 12.148 -3.482 1 96.12 250 PRO B N 1
ATOM 4148 C CA . PRO B 1 250 ? 17.453 13.383 -4.008 1 96.12 250 PRO B CA 1
ATOM 4149 C C . PRO B 1 250 ? 17.172 13.578 -5.496 1 96.12 250 PRO B C 1
ATOM 4151 O O . PRO B 1 250 ? 17.031 14.719 -5.953 1 96.12 250 PRO B O 1
ATOM 4154 N N . SER B 1 251 ? 17.062 12.547 -6.305 1 93.56 251 SER B N 1
ATOM 4155 C CA . SER B 1 251 ? 16.812 12.602 -7.742 1 93.56 251 SER B CA 1
ATOM 4156 C C . SER B 1 251 ? 15.414 13.102 -8.047 1 93.56 251 SER B C 1
ATOM 4158 O O . SER B 1 251 ? 15.109 13.461 -9.188 1 93.56 251 SER B O 1
ATOM 4160 N N . GLY B 1 252 ? 14.578 13.047 -7.023 1 95.56 252 GLY B N 1
ATOM 4161 C CA . GLY B 1 252 ? 13.18 13.375 -7.23 1 95.56 252 GLY B CA 1
ATOM 4162 C C . GLY B 1 252 ? 12.305 12.148 -7.422 1 95.56 252 GLY B C 1
ATOM 4163 O O . GLY B 1 252 ? 11.078 12.258 -7.488 1 95.56 252 GLY B O 1
ATOM 4164 N N . THR B 1 253 ? 12.93 10.984 -7.512 1 97 253 THR B N 1
ATOM 4165 C CA . THR B 1 253 ? 12.125 9.773 -7.59 1 97 253 THR B CA 1
ATOM 4166 C C . THR B 1 253 ? 11.5 9.445 -6.238 1 97 253 THR B C 1
ATOM 4168 O O . THR B 1 253 ? 12.055 9.797 -5.191 1 97 253 THR B O 1
ATOM 4171 N N . VAL B 1 254 ? 10.336 8.859 -6.32 1 98.56 254 VAL B N 1
ATOM 4172 C CA . VAL B 1 254 ? 9.586 8.539 -5.113 1 98.56 254 VAL B CA 1
ATOM 4173 C C . VAL B 1 254 ? 9.297 7.043 -5.066 1 98.56 254 VAL B C 1
ATOM 4175 O O . VAL B 1 254 ? 8.969 6.434 -6.09 1 98.56 254 VAL B O 1
ATOM 4178 N N . SER B 1 255 ? 9.445 6.441 -3.912 1 98.25 255 SER B N 1
ATOM 4179 C CA . SER B 1 255 ? 9.047 5.055 -3.682 1 98.25 255 SER B CA 1
ATOM 4180 C C . SER B 1 255 ? 8 4.953 -2.58 1 98.25 255 SER B C 1
ATOM 4182 O O . SER B 1 255 ? 8.102 5.637 -1.557 1 98.25 255 SER B O 1
ATOM 4184 N N . LEU B 1 256 ? 7.027 4.184 -2.869 1 98.88 256 LEU B N 1
ATOM 4185 C CA . LEU B 1 256 ? 6.059 3.809 -1.841 1 98.88 256 LEU B CA 1
ATOM 4186 C C . LEU B 1 256 ? 6.52 2.566 -1.087 1 98.88 256 LEU B C 1
ATOM 4188 O O . LEU B 1 256 ? 6.504 1.461 -1.635 1 98.88 256 LEU B O 1
ATOM 4192 N N . ARG B 1 257 ? 6.844 2.721 0.167 1 98.12 257 ARG B N 1
ATOM 4193 C CA . ARG B 1 257 ? 7.395 1.628 0.964 1 98.12 257 ARG B CA 1
ATOM 4194 C C . ARG B 1 257 ? 6.281 0.779 1.569 1 98.12 257 ARG B C 1
ATOM 4196 O O . ARG B 1 257 ? 6.387 -0.448 1.621 1 98.12 257 ARG B O 1
ATOM 4203 N N . TRP B 1 258 ? 5.293 1.453 2.119 1 98.31 258 TRP B N 1
ATOM 4204 C CA . TRP B 1 258 ? 4.102 0.84 2.697 1 98.31 258 TRP B CA 1
ATOM 4205 C C . TRP B 1 258 ? 2.85 1.626 2.326 1 98.31 258 TRP B C 1
ATOM 4207 O O . TRP B 1 258 ? 2.895 2.852 2.193 1 98.31 258 TRP B O 1
ATOM 4217 N N . LEU B 1 259 ? 1.781 0.899 2.152 1 98.88 259 LEU B N 1
ATOM 4218 C CA . LEU B 1 259 ? 0.463 1.519 2.066 1 98.88 259 LEU B CA 1
ATOM 4219 C C . LEU B 1 259 ? -0.528 0.816 2.988 1 98.88 25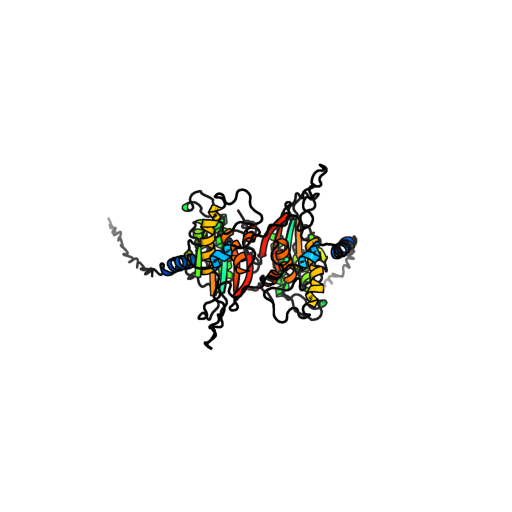9 LEU B C 1
ATOM 4221 O O . LEU B 1 259 ? -0.868 -0.349 2.77 1 98.88 259 LEU B O 1
ATOM 4225 N N . GLY B 1 260 ? -0.983 1.529 4.047 1 98.69 260 GLY B N 1
ATOM 4226 C CA . GLY B 1 260 ? -1.945 0.958 4.977 1 98.69 260 GLY B CA 1
ATOM 4227 C C . GLY B 1 260 ? -1.363 -0.149 5.832 1 98.69 260 GLY B C 1
ATOM 4228 O O . GLY B 1 260 ? -2.012 -1.174 6.059 1 98.69 260 GLY B O 1
ATOM 4229 N N . ASN B 1 261 ? -0.098 -0 6.215 1 98.88 261 ASN B N 1
ATOM 4230 C CA . ASN B 1 261 ? 0.551 -1 7.055 1 98.88 261 ASN B CA 1
ATOM 4231 C C . ASN B 1 261 ? -0.017 -0.996 8.469 1 98.88 261 ASN B C 1
ATOM 4233 O O . ASN B 1 261 ? 0.243 -0.074 9.242 1 98.88 261 ASN B O 1
ATOM 4237 N N . SER B 1 262 ? -0.787 -1.974 8.805 1 98.88 262 SER B N 1
ATOM 4238 C CA . SER B 1 262 ? -1.49 -2.061 10.078 1 98.88 262 SER B CA 1
ATOM 4239 C C . SER B 1 262 ? -1.226 -3.395 10.766 1 98.88 262 SER B C 1
ATOM 4241 O O . SER B 1 262 ? -1.896 -3.742 11.742 1 98.88 262 SER B O 1
ATOM 4243 N N . GLY B 1 263 ? -0.27 -4.148 10.25 1 98.75 263 GLY B N 1
ATOM 4244 C CA . GLY B 1 263 ? -0.019 -5.508 10.711 1 98.75 263 GLY B CA 1
ATOM 4245 C C . GLY B 1 263 ? 0.329 -5.586 12.18 1 98.75 263 GLY B C 1
ATOM 4246 O O . GLY B 1 263 ? 0.249 -6.66 12.789 1 98.75 263 GLY B O 1
ATOM 4247 N N . TYR B 1 264 ? 0.689 -4.473 12.766 1 98.75 264 TYR B N 1
ATOM 4248 C CA . TYR B 1 264 ? 1.061 -4.461 14.172 1 98.75 264 TYR B CA 1
ATOM 4249 C C . TYR B 1 264 ? -0.177 -4.492 15.062 1 98.75 264 TYR B C 1
ATOM 4251 O O . TYR B 1 264 ? -0.071 -4.68 16.281 1 98.75 264 TYR B O 1
ATOM 4259 N N . MET B 1 265 ? -1.312 -4.34 14.492 1 98.81 265 MET B N 1
ATOM 4260 C CA . MET B 1 265 ? -2.568 -4.422 15.234 1 98.81 265 MET B CA 1
ATOM 4261 C C . MET B 1 265 ? -3.15 -5.828 15.156 1 98.81 265 MET B C 1
ATOM 4263 O O . MET B 1 265 ? -3.137 -6.457 14.094 1 98.81 265 MET B O 1
ATOM 4267 N N . PRO B 1 266 ? -3.672 -6.348 16.297 1 98.62 266 PRO B N 1
ATOM 4268 C CA . PRO B 1 266 ? -4.438 -7.594 16.188 1 98.62 266 PRO B CA 1
ATOM 4269 C C . PRO B 1 266 ? -5.711 -7.434 15.359 1 98.62 266 PRO B C 1
ATOM 4271 O O . PRO B 1 266 ? -6.211 -6.316 15.195 1 98.62 266 PRO B O 1
ATOM 4274 N N . PRO B 1 267 ? -6.215 -8.531 14.852 1 98.19 267 PRO B N 1
ATOM 4275 C CA . PRO B 1 267 ? -7.332 -8.469 13.906 1 98.19 267 PRO B CA 1
ATOM 4276 C C . PRO B 1 267 ? -8.539 -7.73 14.469 1 98.19 267 PRO B C 1
ATOM 4278 O O . PRO B 1 267 ? -9.242 -7.035 13.734 1 98.19 267 PRO B O 1
ATOM 4281 N N . ASP B 1 268 ? -8.789 -7.82 15.734 1 98.25 268 ASP B N 1
ATOM 4282 C CA . ASP B 1 268 ? -9.992 -7.227 16.328 1 98.25 268 ASP B CA 1
ATOM 4283 C C . ASP B 1 268 ? -9.844 -5.711 16.453 1 98.25 268 ASP B C 1
ATOM 4285 O O . ASP B 1 268 ? -10.797 -5.023 16.828 1 98.25 268 ASP B O 1
ATOM 4289 N N . LYS B 1 269 ? -8.664 -5.199 16.109 1 98.75 269 LYS B N 1
ATOM 4290 C CA . LYS B 1 269 ? -8.445 -3.756 16.188 1 98.75 269 LYS B CA 1
ATOM 4291 C C . LYS B 1 269 ? -8.414 -3.143 14.781 1 98.75 269 LYS B C 1
ATOM 4293 O O . LYS B 1 269 ? -8.234 -1.932 14.633 1 98.75 269 LYS B O 1
ATOM 4298 N N . LEU B 1 270 ? -8.547 -3.949 13.797 1 98.69 270 LEU B N 1
ATOM 4299 C CA . LEU B 1 270 ? -8.586 -3.457 12.422 1 98.69 270 LEU B CA 1
ATOM 4300 C C . LEU B 1 270 ? -9.977 -2.943 12.07 1 98.69 270 LEU B C 1
ATOM 4302 O O . LEU B 1 270 ? -10.984 -3.574 12.406 1 98.69 270 LEU B O 1
ATOM 4306 N N . SER B 1 271 ? -10.047 -1.726 11.438 1 98.44 271 SER B N 1
ATOM 4307 C CA . SER B 1 271 ? -11.32 -1.197 10.961 1 98.44 271 SER B CA 1
ATOM 4308 C C . SER B 1 271 ? -11.125 -0.194 9.836 1 98.44 271 SER B C 1
ATOM 4310 O O . SER B 1 271 ? -10.055 0.418 9.719 1 98.44 271 SER B O 1
ATOM 4312 N N . LEU B 1 272 ? -12.086 -0.048 8.906 1 94.88 272 LEU B N 1
ATOM 4313 C CA . LEU B 1 272 ? -12.102 0.917 7.812 1 94.88 272 LEU B CA 1
ATOM 4314 C C . LEU B 1 272 ? -13.117 2.021 8.07 1 94.88 272 LEU B C 1
ATOM 4316 O O . LEU B 1 272 ? -13.047 3.094 7.469 1 94.88 272 LEU B O 1
ATOM 4320 N N . ALA B 1 273 ? -14.266 1.757 8.688 1 84.12 273 ALA B N 1
ATOM 4321 C CA . ALA B 1 273 ? -15.375 2.672 8.945 1 84.12 273 ALA B CA 1
ATOM 4322 C C . ALA B 1 273 ? -15.562 2.889 10.445 1 84.12 273 ALA B C 1
ATOM 4324 O O . ALA B 1 273 ? -15.219 2.018 11.25 1 84.12 273 ALA B O 1
#

Solvent-accessible surface area (backbone atoms only — not comparable to full-atom values): 29931 Å² total; per-residue (Å²): 136,88,81,81,77,82,80,81,76,80,82,82,78,77,79,75,78,75,76,73,76,72,73,79,73,76,77,76,64,63,63,64,59,53,50,53,58,57,55,64,76,72,44,68,65,61,61,51,63,72,62,57,82,81,72,78,67,64,55,48,75,68,75,68,44,79,62,79,61,84,76,82,63,80,69,73,55,31,67,10,40,29,33,42,38,37,28,27,28,26,39,52,43,88,50,94,51,54,91,63,17,42,55,35,72,65,11,48,51,28,12,37,51,35,15,50,48,53,43,67,61,57,64,77,61,62,36,33,38,25,13,65,45,41,29,20,44,54,26,47,60,43,23,44,75,46,41,76,90,47,52,74,43,79,32,71,45,49,39,78,57,41,59,51,75,46,40,67,72,52,88,81,55,54,85,72,38,73,60,39,33,69,58,30,14,60,42,40,50,45,37,40,64,70,72,57,52,54,37,56,49,85,39,77,59,66,43,32,34,38,38,33,25,31,60,58,50,51,35,36,46,51,23,54,64,64,70,43,67,58,30,46,28,72,32,51,47,51,36,38,25,6,38,24,31,38,40,26,30,44,80,49,53,45,36,38,47,27,36,26,26,43,40,65,50,59,66,90,58,63,42,77,121,134,87,88,81,86,84,80,87,78,80,79,80,76,78,76,74,78,74,77,73,76,73,74,78,73,76,76,79,65,64,61,65,60,53,51,54,58,58,55,63,76,73,44,67,66,61,60,50,62,72,60,56,80,81,74,77,68,64,54,48,76,66,75,69,43,79,64,79,63,85,77,81,64,80,71,74,56,29,67,10,40,29,34,43,37,37,28,28,26,24,38,52,44,89,49,92,50,54,91,62,17,41,56,36,73,66,12,49,50,27,13,38,51,34,14,50,47,52,42,66,61,57,64,77,60,62,38,34,38,25,12,65,46,41,29,21,44,54,25,47,58,42,23,45,74,48,40,77,89,48,52,74,43,79,33,71,44,47,40,77,58,42,58,53,75,44,39,65,72,53,87,82,55,54,84,72,39,74,60,38,34,68,59,30,15,60,42,38,49,46,39,40,64,71,71,56,52,53,37,55,49,84,38,79,60,65,44,31,35,37,39,32,24,31,60,58,49,51,35,36,47,50,22,53,63,64,70,42,66,56,29,46,27,71,35,52,46,50,36,38,25,6,37,26,32,38,39,26,30,45,79,50,53,45,34,38,46,27,36,27,26,44,40,67,49,58,65,90,57,63,40,78,120

InterPro domains:
  IPR013078 Histidine phosphatase superfamily, clade-1 [PF00300] (84-160)
  IPR013078 Histidine phosphatase superfamily, clade-1 [PF00300] (175-258)
  IPR013078 Histidine phosphatase superfamily, clade-1 [SM00855] (83-221)
  IPR013078 Histidine phosphatase superfamily, clade-1 [cd07067] (83-258)
  IPR029033 Histidine phosphatase superfamily [G3DSA:3.40.50.1240] (73-272)
  IPR029033 Histidine phosphatase superfamily [SSF53254] (82-267)
  IPR051021 Mitochondrial serine/threonine phosphatase [PTHR20935] (31-271)

Secondary structure (DSSP, 8-state):
-----------------------------HHHHHHHHHHHHH-HHHHHHTTPPPPPP-TTTTS-S----SS--------S-EEEEEEEPPPB---SSGGG-PBPHHHHHHHHHHHHHHHHHT--EEEEEEESSHHHHHHHHHHHTTSTT--EEEEGGGSS---S--SSPPTT-STTTTHHHHHHHHHHHHHHHHHSSPPPTT--S-EEEEEEE-HHHHHHHHHHHTT--GGGGGGB---TT-EEEEEE-TTS-EEEEEEEE-TTS-GGG----/-----------------------------HHHHHHHHHHHHH-HHHHHHTTPPPPPP-TTTTS-S----SS--------S-EEEEEEEPPPB---SSGGG-PBPHHHHHHHHHHHHHHHHHT--EEEEEEESSHHHHHHHHHHHTTSTT--EEEEGGGSS---S--SSPPTT-STTTTHHHHHHHHHHHHHHHHHSSPPPTT--S-EEEEEEE-HHHHHHHHHHHTT--GGGGGGB---TT-EEEEEE-TTS-EEEEEEEE-TTS-GGG----

pLDDT: mean 83.17, std 25.76, range [18.94, 99.0]